Protein AF-A0A7C4K7V0-F1 (afdb_monomer_lite)

Sequence (509 aa):
MKPGCRMNIHPSRLLRYPSAWRFGLGNLARLYLPLLVLLALMQSAGNGYIAAPTLPFWQQKPILGYFLLTQSLAEELQASGVLNPHQMELARWVARLEAEQLDRLEAESLPIVLDPRLSLEQKRDAIAAMGYNRRVQEISSASSQLLFLVMERGSFARFSDWLRERWQVERRLHGLAAFPWTPAGGSPALLQAPRTYEIFATRYDAGDKYTVALPDMCLKFSNAGNRLCADKGYKINQGYAVFLRYKKSTAAEVWESGPWNVDDNYWSSLNDPQPRRLFADLPTGMPEAQAAYFDGYNGGLDQFGRVVTAPFGIDLARQVSIDIGLKPGNNDWITVSFTWTDGWGKGNQPKAEPAQATGSPATAAPTIAPLLTATPNPDGSVVHEVQPGQAPWSIAVAYGVTLQELYQLNQLSEGAIIRPGDKLLIRPAPPTPTATLTREPSPTLPPTSIRPSATPTPPRDPTATASASPTSLPVAQAPADDPLLLIIGGVFALGALLLLFGTAFRRRS

pLDDT: mean 71.02, std 23.87, range [24.78, 97.56]

Radius of gyration: 33.69 Å; chains: 1; bounding box: 87×77×116 Å

Secondary structure (DSSP, 8-state):
---------------PPPTTTTTHHHHHHHHHHHHHHHHHHHHHTTS-----SS--GGGSS--HHHHHHBHHHHHHHHHTTSS-HHHHHHHHHHHHHHHHHHHHHHHHHHHHHT-TTS-HHHHHHHHHHTTHHHHHHHHHHHHHHHHHHHS-HHHHHHHHHHHHHHHHHHHHHHT-TT-----SSS-S--S-S--EEEEEEEEE--TT--EEEESBHHHHHHHTT--TTGGGTPPTT---EEEEESSSEEEEEEEEE-SS-SB--TT--TTSSS---S-TTSPTT--HHHHHHHH-GGGGB-TTSPBP-S--SEEEEHHHHHHTTPPTT-BEEEEEEEGGGTTTT------PPP---------PPP-----PPPPPPTTS-EEEEPPTT--HHHHHHHHT--HHHHHHHTTPPTTPPP-TT-EEEEEPPPPP-------------PPPP-----------------------PPP-PPPP--HHHHHHHHHHHHHHHHHHHHHHHTT--

Foldseek 3Di:
DDDDDDDDDDDDDDDDDDPPVVPPVVVCCVVVVLVVVLVVLLVCVVDDDDDDPPDFPQLLAPCLLVQLQAPVNVVVVCVVVLDDPVLSVQSNVLSVQLVVQLVVLVVVLCCLVVDPVDDLVRLLVVCVVVVQQVVNSSSSVSSLVSSCVVDDPSSNVSVSVVSVVVLVVLLVVQQDLPPPPDPPDDDPDDLFFFQKAWFWEAADAPDPDFAKAAQAVLQQCLCVQHCPCVVQLRHRVPQFKKWWADQAIDIHGHNHHDDLHHQAPLQAACQWSRHRRPPNVRHRRRTQLSNLCSPVVVPCHGSSRHRSNDSHRMYGYPVNCVRNPHDPSHIHTIMMGRHVCGNIPPDDDPDDDDDDDDDDDDDDDFDPDDQDFADADPLRWGKDFDGPPDDLVNNCVVLVHDSVRQCVQAVHDVPDDDDGRDITGNGDGDDDPPPPPDDDDDDDDDDDDDDDDDDDDDDDDDDDDDDDDDDDDDDDDDDDDDPVVVVVVVVVVVVVVVVVVVVVVVVPD

Structure (mmCIF, N/CA/C/O backbone):
data_AF-A0A7C4K7V0-F1
#
_entry.id   AF-A0A7C4K7V0-F1
#
loop_
_atom_site.group_PDB
_atom_site.id
_atom_site.type_symbol
_atom_site.label_atom_id
_atom_site.label_alt_id
_atom_site.label_comp_id
_atom_site.label_asym_id
_atom_site.label_entity_id
_atom_site.label_seq_id
_atom_site.pdbx_PDB_ins_code
_atom_site.Cartn_x
_atom_site.Cartn_y
_atom_site.Cartn_z
_atom_site.occupancy
_atom_site.B_iso_or_equiv
_atom_site.auth_seq_id
_atom_site.auth_comp_id
_atom_site.auth_asym_id
_atom_site.auth_atom_id
_atom_site.pdbx_PDB_model_num
ATOM 1 N N . MET A 1 1 ? 24.575 59.398 74.821 1.00 33.53 1 MET A N 1
ATOM 2 C CA . MET A 1 1 ? 25.542 58.604 74.031 1.00 33.53 1 MET A CA 1
ATOM 3 C C . MET A 1 1 ? 24.795 57.929 72.881 1.00 33.53 1 MET A C 1
ATOM 5 O O . MET A 1 1 ? 23.806 57.261 73.137 1.00 33.53 1 MET A O 1
ATOM 9 N N . LYS A 1 2 ? 25.201 58.168 71.628 1.00 29.47 2 LYS A N 1
ATOM 10 C CA . LYS A 1 2 ? 24.879 57.318 70.454 1.00 29.47 2 LYS A CA 1
ATOM 11 C C . LYS A 1 2 ? 25.852 56.110 70.436 1.00 29.47 2 LYS A C 1
ATOM 13 O O . LYS A 1 2 ? 26.862 56.233 71.129 1.00 29.47 2 LYS A O 1
ATOM 18 N N . PRO A 1 3 ? 25.703 55.060 69.589 1.00 44.09 3 PRO A N 1
ATOM 19 C CA . PRO A 1 3 ? 24.600 54.686 68.680 1.00 44.09 3 PRO A CA 1
ATOM 20 C C . PRO A 1 3 ? 24.247 53.169 68.697 1.00 44.09 3 PRO A C 1
ATOM 22 O O . PRO A 1 3 ? 24.914 52.355 69.323 1.00 44.09 3 PRO A O 1
ATOM 25 N N . GLY A 1 4 ? 23.239 52.779 67.907 1.00 28.91 4 GLY A N 1
ATOM 26 C CA . GLY A 1 4 ? 23.012 51.390 67.490 1.00 28.91 4 GLY A CA 1
ATOM 27 C C . GLY A 1 4 ? 21.917 51.286 66.426 1.00 28.91 4 GLY A C 1
ATOM 28 O O . GLY A 1 4 ? 20.761 51.047 66.749 1.00 28.91 4 GLY A O 1
ATOM 29 N N . CYS A 1 5 ? 22.276 51.537 65.164 1.00 26.69 5 CYS A N 1
ATOM 30 C CA . CYS A 1 5 ? 21.402 51.524 63.986 1.00 26.69 5 CYS A CA 1
ATOM 31 C C . CYS A 1 5 ? 20.623 50.209 63.788 1.00 26.69 5 CYS A C 1
ATOM 33 O O . CYS A 1 5 ? 21.221 49.137 63.735 1.00 26.69 5 CYS A O 1
ATOM 35 N N . ARG A 1 6 ? 19.326 50.310 63.472 1.00 27.14 6 ARG A N 1
ATOM 36 C CA . ARG A 1 6 ? 18.663 49.424 62.499 1.00 27.14 6 ARG A CA 1
ATOM 37 C C . ARG A 1 6 ? 17.823 50.276 61.550 1.00 27.14 6 ARG A C 1
ATOM 39 O O . ARG A 1 6 ? 16.942 51.011 61.982 1.00 27.14 6 ARG A O 1
ATOM 46 N N . MET A 1 7 ? 18.165 50.206 60.265 1.00 25.86 7 MET A N 1
ATOM 47 C CA . MET A 1 7 ? 17.443 50.847 59.167 1.00 25.86 7 MET A CA 1
ATOM 48 C C . MET A 1 7 ? 16.037 50.264 59.051 1.00 25.86 7 MET A C 1
ATOM 50 O O . MET A 1 7 ? 15.859 49.049 59.013 1.00 25.86 7 MET A O 1
ATOM 54 N N . ASN A 1 8 ? 15.068 51.166 58.957 1.00 25.03 8 ASN A N 1
ATOM 55 C CA . ASN A 1 8 ? 13.682 50.905 58.618 1.00 25.03 8 ASN A CA 1
ATOM 56 C C . ASN A 1 8 ? 13.449 51.547 57.242 1.00 25.03 8 ASN A C 1
ATOM 58 O O . ASN A 1 8 ? 13.655 52.753 57.107 1.00 25.03 8 ASN A O 1
ATOM 62 N N . ILE A 1 9 ? 13.058 50.768 56.230 1.00 28.72 9 ILE A N 1
ATOM 63 C CA . ILE A 1 9 ? 12.503 51.277 54.966 1.00 28.72 9 ILE A CA 1
ATOM 64 C C . ILE A 1 9 ? 11.319 50.374 54.581 1.00 28.72 9 ILE A C 1
ATOM 66 O O . ILE A 1 9 ? 11.492 49.214 54.220 1.00 28.72 9 ILE A O 1
ATOM 70 N N . HIS A 1 10 ? 10.113 50.929 54.682 1.00 27.16 10 HIS A N 1
ATOM 71 C CA . HIS A 1 10 ? 8.885 50.531 53.968 1.00 27.16 10 HIS A CA 1
ATOM 72 C C . HIS A 1 10 ? 8.824 51.312 52.624 1.00 27.16 10 HIS A C 1
ATOM 74 O O . HIS A 1 10 ? 9.583 52.278 52.515 1.00 27.16 10 HIS A O 1
ATOM 80 N N . PRO A 1 11 ? 7.908 51.074 51.646 1.00 38.38 11 PRO A N 1
ATOM 81 C CA . PRO A 1 11 ? 6.889 50.024 51.448 1.00 38.38 11 PRO A CA 1
ATOM 82 C C . PRO A 1 11 ? 6.772 49.512 49.966 1.00 38.38 11 PRO A C 1
ATOM 84 O O . PRO A 1 11 ? 7.494 49.940 49.075 1.00 38.38 11 PRO A O 1
ATOM 87 N N . SER A 1 12 ? 5.785 48.641 49.696 1.00 30.98 12 SER A N 1
ATOM 88 C CA . SER A 1 12 ? 5.066 48.482 48.404 1.00 30.98 12 SER A CA 1
ATOM 89 C C . SER A 1 12 ? 5.786 47.917 47.162 1.00 30.98 12 SER A C 1
ATOM 91 O O . SER A 1 12 ? 6.411 48.655 46.407 1.00 30.98 12 SER A O 1
ATOM 93 N N . ARG A 1 13 ? 5.484 46.657 46.803 1.00 29.38 13 ARG A N 1
ATOM 94 C CA . ARG A 1 13 ? 5.169 46.251 45.411 1.00 29.38 13 ARG A CA 1
ATOM 95 C C . ARG A 1 13 ? 4.468 44.889 45.385 1.00 29.38 13 ARG A C 1
ATOM 97 O O . ARG A 1 13 ? 5.079 43.840 45.550 1.00 29.38 13 ARG A O 1
ATOM 104 N N . LEU A 1 14 ? 3.154 44.940 45.173 1.00 38.09 14 LEU A N 1
ATOM 105 C CA . LEU A 1 14 ? 2.320 43.817 44.755 1.00 38.09 14 LEU A CA 1
ATOM 106 C C . LEU A 1 14 ? 2.785 43.341 43.371 1.00 38.09 14 LEU A C 1
ATOM 108 O O . LEU A 1 14 ? 2.646 44.074 42.395 1.00 38.09 14 LEU A O 1
ATOM 112 N N . LEU A 1 15 ? 3.284 42.110 43.277 1.00 31.28 15 LEU A N 1
ATOM 113 C CA . LEU A 1 15 ? 3.401 41.381 42.015 1.00 31.28 15 LEU A CA 1
ATOM 114 C C . LEU A 1 15 ? 2.455 40.181 42.074 1.00 31.28 15 LEU A C 1
ATOM 116 O O . LEU A 1 15 ? 2.735 39.159 42.695 1.00 31.28 15 LEU A O 1
ATOM 120 N N . ARG A 1 16 ? 1.296 40.352 41.431 1.00 34.22 16 ARG A N 1
ATOM 121 C CA . ARG A 1 16 ? 0.425 39.257 41.003 1.00 34.22 16 ARG A CA 1
ATOM 122 C C . ARG A 1 16 ? 1.212 38.399 40.009 1.00 34.22 16 ARG A C 1
ATOM 124 O O . ARG A 1 16 ? 1.624 38.914 38.975 1.00 34.22 16 ARG A O 1
ATOM 131 N N . TYR A 1 17 ? 1.377 37.110 40.295 1.00 30.61 17 TYR A N 1
ATOM 132 C CA . TYR A 1 17 ? 1.799 36.136 39.287 1.00 30.61 17 TYR A CA 1
ATOM 133 C C . TYR A 1 17 ? 0.566 35.535 38.587 1.00 30.61 17 TYR A C 1
ATOM 135 O O . TYR A 1 17 ? -0.420 35.224 39.260 1.00 30.61 17 TYR A O 1
ATOM 143 N N . PRO A 1 18 ? 0.587 35.394 37.248 1.00 32.25 18 PRO A N 1
ATOM 144 C CA . PRO A 1 18 ? -0.563 34.962 36.466 1.00 32.25 18 PRO A CA 1
ATOM 145 C C . PRO A 1 18 ? -0.795 33.449 36.557 1.00 32.25 18 PRO A C 1
ATOM 147 O O . PRO A 1 18 ? 0.129 32.636 36.589 1.00 32.25 18 PRO A O 1
ATOM 150 N N . SER A 1 19 ? -2.071 33.079 36.522 1.00 38.44 19 SER A N 1
ATOM 151 C CA . SER A 1 19 ? -2.659 31.734 36.543 1.00 38.44 19 SER A CA 1
ATOM 152 C C . SER A 1 19 ? -2.375 30.877 35.292 1.00 38.44 19 SER A C 1
ATOM 154 O O . SER A 1 19 ? -3.212 30.072 34.891 1.00 38.44 19 SER A O 1
ATOM 156 N N . ALA A 1 20 ? -1.202 31.017 34.669 1.00 34.00 20 ALA A N 1
ATOM 157 C CA . ALA A 1 20 ? -0.829 30.310 33.437 1.00 34.00 20 ALA A CA 1
ATOM 158 C C . ALA A 1 20 ? -0.218 28.911 33.675 1.00 34.00 20 ALA A C 1
ATOM 160 O O . ALA A 1 20 ? -0.169 28.088 32.766 1.00 34.00 20 ALA A O 1
ATOM 161 N N . TRP A 1 21 ? 0.193 28.586 34.905 1.00 29.83 21 TRP A N 1
ATOM 162 C CA . TRP A 1 21 ? 0.890 27.325 35.211 1.00 29.83 21 TRP A CA 1
ATOM 163 C C . TRP A 1 21 ? -0.020 26.107 35.425 1.00 29.83 21 TRP A C 1
ATOM 165 O O . TRP A 1 21 ? 0.457 24.975 35.426 1.00 29.83 21 TRP A O 1
ATOM 175 N N . ARG A 1 22 ? -1.340 26.298 35.556 1.00 34.91 22 ARG A N 1
ATOM 176 C CA . ARG A 1 22 ? -2.294 25.185 35.725 1.00 34.91 22 ARG A CA 1
ATOM 177 C C . ARG A 1 22 ? -2.822 24.594 34.410 1.00 34.91 22 ARG A C 1
ATOM 179 O O . ARG A 1 22 ? -3.438 23.538 34.451 1.00 34.91 22 ARG A O 1
ATOM 186 N N . PHE A 1 23 ? -2.528 25.208 33.260 1.00 33.94 23 PHE A N 1
ATOM 187 C CA . PHE A 1 23 ? -2.957 24.711 31.941 1.00 33.94 23 PHE A CA 1
ATOM 188 C C . PHE A 1 23 ? -1.863 23.958 31.153 1.00 33.94 23 PHE A C 1
ATOM 190 O O . PHE A 1 23 ? -2.192 23.219 30.230 1.00 33.94 23 PHE A O 1
ATOM 197 N N . GLY A 1 24 ? -0.580 24.075 31.526 1.00 33.31 24 GLY A N 1
ATOM 198 C CA . GLY A 1 24 ? 0.531 23.423 30.807 1.00 33.31 24 GLY A CA 1
ATOM 199 C C . GLY A 1 24 ? 0.833 21.981 31.242 1.00 33.31 24 GLY A C 1
ATOM 200 O O . GLY A 1 24 ? 1.095 21.117 30.409 1.00 33.31 24 GLY A O 1
ATOM 201 N N . LEU A 1 25 ? 0.743 21.685 32.542 1.00 37.50 25 LEU A N 1
ATOM 202 C CA . LEU A 1 25 ? 1.110 20.369 33.091 1.00 37.50 25 LEU A CA 1
ATOM 203 C C . LEU A 1 25 ? 0.100 19.262 32.750 1.00 37.50 25 LEU A C 1
ATOM 205 O O . LEU A 1 25 ? 0.493 18.115 32.562 1.00 37.50 25 LEU A O 1
ATOM 209 N N . GLY A 1 26 ? -1.187 19.599 32.610 1.00 33.06 26 GLY A N 1
ATOM 210 C CA . GLY A 1 26 ? -2.231 18.629 32.261 1.00 33.06 26 GLY A CA 1
ATOM 211 C C . GLY A 1 26 ? -2.113 18.087 30.832 1.00 33.06 26 GLY A C 1
ATOM 212 O O . GLY A 1 26 ? -2.377 16.910 30.603 1.00 33.06 26 GLY A O 1
ATOM 213 N N . ASN A 1 27 ? -1.664 18.914 29.883 1.00 37.88 27 ASN A N 1
ATOM 214 C CA . ASN A 1 27 ? -1.482 18.506 28.486 1.00 37.88 27 ASN A CA 1
ATOM 215 C C . ASN A 1 27 ? -0.134 17.810 28.259 1.00 37.88 27 ASN A C 1
ATOM 217 O O . ASN A 1 27 ? -0.077 16.835 27.514 1.00 37.88 27 ASN A O 1
ATOM 221 N N . LEU A 1 28 ? 0.924 18.226 28.966 1.00 39.19 28 LEU A N 1
ATOM 222 C CA . LEU A 1 28 ? 2.205 17.513 28.960 1.00 39.19 28 LEU A CA 1
ATOM 223 C C . LEU A 1 28 ? 2.082 16.122 29.602 1.00 39.19 28 LEU A C 1
ATOM 225 O O . LEU A 1 28 ? 2.571 15.151 29.037 1.00 39.19 28 LEU A O 1
ATOM 229 N N . ALA A 1 29 ? 1.351 15.979 30.712 1.00 39.19 29 ALA A N 1
ATOM 230 C CA . ALA A 1 29 ? 1.082 14.666 31.301 1.00 39.19 29 ALA A CA 1
ATOM 231 C C . ALA A 1 29 ? 0.248 13.763 30.370 1.00 39.19 29 ALA A C 1
ATOM 233 O O . ALA A 1 29 ? 0.502 12.568 30.300 1.00 39.19 29 ALA A O 1
ATOM 234 N N . ARG A 1 30 ? -0.704 14.311 29.603 1.00 44.91 30 ARG A N 1
ATOM 235 C CA . ARG A 1 30 ? -1.507 13.533 28.638 1.00 44.91 30 ARG A CA 1
ATOM 236 C C . ARG A 1 30 ? -0.739 13.090 27.390 1.00 44.91 30 ARG A C 1
ATOM 238 O O . ARG A 1 30 ? -1.116 12.085 26.806 1.00 44.91 30 ARG A O 1
ATOM 245 N N . LEU A 1 31 ? 0.315 13.806 26.996 1.00 45.06 31 LEU A N 1
ATOM 246 C CA . LEU A 1 31 ? 1.141 13.473 25.826 1.00 45.06 31 LEU A CA 1
ATOM 247 C C . LEU A 1 31 ? 2.349 12.594 26.182 1.00 45.06 31 LEU A C 1
ATOM 249 O O . LEU A 1 31 ? 2.665 11.661 25.450 1.00 45.06 31 LEU A O 1
ATOM 253 N N . TYR A 1 32 ? 3.007 12.856 27.316 1.00 51.03 32 TYR A N 1
ATOM 254 C CA . TYR A 1 32 ? 4.247 12.168 27.691 1.00 51.03 32 TYR A CA 1
ATOM 255 C C . TYR A 1 32 ? 4.028 10.931 28.559 1.00 51.03 32 TYR A C 1
ATOM 257 O O . TYR A 1 32 ? 4.779 9.972 28.422 1.00 51.03 32 TYR A O 1
ATOM 265 N N . LEU A 1 33 ? 3.006 10.899 29.421 1.00 48.88 33 LEU A N 1
ATOM 266 C CA . LEU A 1 33 ? 2.728 9.720 30.246 1.00 48.88 33 LEU A CA 1
ATOM 267 C C . LEU A 1 33 ? 2.413 8.472 29.406 1.00 48.88 33 LEU A C 1
ATOM 269 O O . LEU A 1 33 ? 2.997 7.434 29.695 1.00 48.88 33 LEU A O 1
ATOM 273 N N . PRO A 1 34 ? 1.579 8.523 28.350 1.00 51.31 34 PRO A N 1
ATOM 274 C CA . PRO A 1 34 ? 1.333 7.335 27.542 1.00 51.31 34 PRO A CA 1
ATOM 275 C C . PRO A 1 34 ? 2.526 6.952 26.649 1.00 51.31 34 PRO A C 1
ATOM 277 O O . PRO A 1 34 ? 2.729 5.766 26.421 1.00 51.31 34 PRO A O 1
ATOM 280 N N . LEU A 1 35 ? 3.364 7.906 26.218 1.00 50.53 35 LEU A N 1
ATOM 281 C CA . LEU A 1 35 ? 4.632 7.620 25.527 1.00 50.53 35 LEU A CA 1
ATOM 282 C C . LEU A 1 35 ? 5.638 6.920 26.460 1.00 50.53 35 LEU A C 1
ATOM 284 O O . LEU A 1 35 ? 6.284 5.954 26.065 1.00 50.53 35 LEU A O 1
ATOM 288 N N . LEU A 1 36 ? 5.737 7.375 27.712 1.00 58.59 36 LEU A N 1
ATOM 289 C CA . LEU A 1 36 ? 6.565 6.759 28.752 1.00 58.59 36 LEU A CA 1
ATOM 290 C C . LEU A 1 36 ? 6.026 5.389 29.175 1.00 58.59 36 LEU A C 1
ATOM 292 O O . LEU A 1 36 ? 6.813 4.481 29.409 1.00 58.59 36 LEU A O 1
ATOM 296 N N . VAL A 1 37 ? 4.702 5.216 29.229 1.00 56.31 37 VAL A N 1
ATOM 297 C CA . VAL A 1 37 ? 4.059 3.915 29.462 1.00 56.31 37 VAL A CA 1
ATOM 298 C C . VAL A 1 37 ? 4.320 2.972 28.292 1.00 56.31 37 VAL A C 1
ATOM 300 O O . VAL A 1 37 ? 4.647 1.821 28.532 1.00 56.31 37 VAL A O 1
ATOM 303 N N . LEU A 1 38 ? 4.257 3.442 27.046 1.00 51.19 38 LEU A N 1
ATOM 304 C CA . LEU A 1 38 ? 4.579 2.636 25.869 1.00 51.19 38 LEU A CA 1
ATOM 305 C C . LEU A 1 38 ? 6.054 2.203 25.877 1.00 51.19 38 LEU A C 1
ATOM 307 O O . LEU A 1 38 ? 6.338 1.019 25.740 1.00 51.19 38 LEU A O 1
ATOM 311 N N . LEU A 1 39 ? 6.983 3.131 26.136 1.00 54.00 39 LEU A N 1
ATOM 312 C CA . LEU A 1 39 ? 8.413 2.835 26.304 1.00 54.00 39 LEU A CA 1
ATOM 313 C C . LEU A 1 39 ? 8.669 1.850 27.458 1.00 54.00 39 LEU A C 1
ATOM 315 O O . LEU A 1 39 ? 9.476 0.934 27.315 1.00 54.00 39 LEU A O 1
ATOM 319 N N . ALA A 1 40 ? 7.961 1.996 28.581 1.00 54.25 40 ALA A N 1
ATOM 320 C CA . ALA A 1 40 ? 8.065 1.094 29.726 1.00 54.25 40 ALA A CA 1
ATOM 321 C C . ALA A 1 40 ? 7.453 -0.293 29.453 1.00 54.25 40 ALA A C 1
ATOM 323 O O . ALA A 1 40 ? 8.012 -1.292 29.897 1.00 54.25 40 ALA A O 1
ATOM 324 N N . LEU A 1 41 ? 6.348 -0.375 28.703 1.00 52.00 41 LEU A N 1
ATOM 325 C CA . LEU A 1 41 ? 5.726 -1.633 28.272 1.00 52.00 41 LEU A CA 1
ATOM 326 C C . LEU A 1 41 ? 6.597 -2.375 27.252 1.00 52.00 41 LEU A C 1
ATOM 328 O O . LEU A 1 41 ? 6.692 -3.598 27.301 1.00 52.00 41 LEU A O 1
ATOM 332 N N . MET A 1 42 ? 7.298 -1.648 26.378 1.00 50.78 42 MET A N 1
ATOM 333 C CA . MET A 1 42 ? 8.286 -2.237 25.471 1.00 50.78 42 MET A CA 1
ATOM 334 C C . MET A 1 42 ? 9.502 -2.803 26.215 1.00 50.78 42 MET A C 1
ATOM 336 O O . MET A 1 42 ? 10.028 -3.839 25.824 1.00 50.78 42 MET A O 1
ATOM 340 N N . GLN A 1 43 ? 9.927 -2.169 27.312 1.00 52.31 43 GLN A N 1
ATOM 341 C CA . GLN A 1 43 ? 11.014 -2.680 28.158 1.00 52.31 43 GLN A CA 1
ATOM 342 C C . GLN A 1 43 ? 10.571 -3.843 29.064 1.00 52.31 43 GLN A C 1
ATOM 344 O O . GLN A 1 43 ? 11.387 -4.700 29.401 1.00 52.31 43 GLN A O 1
ATOM 349 N N . SER A 1 44 ? 9.293 -3.904 29.453 1.00 43.34 44 SER A N 1
ATOM 350 C CA . SER A 1 44 ? 8.750 -4.960 30.321 1.00 43.34 44 SER A CA 1
ATOM 351 C C . SER A 1 44 ? 8.192 -6.174 29.574 1.00 43.34 44 SER A C 1
ATOM 353 O O . SER A 1 44 ? 7.938 -7.196 30.212 1.00 43.34 44 SER A O 1
ATOM 355 N N . ALA A 1 45 ? 8.090 -6.130 28.241 1.00 43.41 45 ALA A N 1
ATOM 356 C CA . ALA A 1 45 ? 7.696 -7.265 27.397 1.00 43.41 45 ALA A CA 1
ATOM 357 C C . ALA A 1 45 ? 8.613 -8.507 27.534 1.00 43.41 45 ALA A C 1
ATOM 359 O O . ALA A 1 45 ? 8.272 -9.583 27.046 1.00 43.41 45 ALA A O 1
ATOM 360 N N . GLY A 1 46 ? 9.736 -8.394 28.257 1.00 42.81 46 GLY A N 1
ATOM 361 C CA . GLY A 1 46 ? 10.568 -9.519 28.689 1.00 42.81 46 GLY A CA 1
ATOM 362 C C . GLY A 1 46 ? 10.049 -10.311 29.902 1.00 42.81 46 GLY A C 1
ATOM 363 O O . GLY A 1 46 ? 10.565 -11.395 30.147 1.00 42.81 46 GLY A O 1
ATOM 364 N N . ASN A 1 47 ? 9.043 -9.833 30.651 1.00 35.41 47 ASN A N 1
ATOM 365 C CA . ASN A 1 47 ? 8.548 -10.499 31.864 1.00 35.41 47 ASN A CA 1
ATOM 366 C C . ASN A 1 47 ? 7.008 -10.524 31.950 1.00 35.41 47 ASN A C 1
ATOM 368 O O . ASN A 1 47 ? 6.379 -9.541 32.323 1.00 35.41 47 ASN A O 1
ATOM 372 N N . GLY A 1 48 ? 6.424 -11.704 31.706 1.00 37.84 48 GLY A N 1
ATOM 373 C CA . GLY A 1 48 ? 5.156 -12.159 32.298 1.00 37.84 48 GLY A CA 1
ATOM 374 C C . GLY A 1 48 ? 3.895 -11.340 31.990 1.00 37.84 48 GLY A C 1
ATOM 375 O O . GLY A 1 48 ? 3.499 -10.469 32.759 1.00 37.84 48 GLY A O 1
ATOM 376 N N . TYR A 1 49 ? 3.194 -11.715 30.918 1.00 40.91 49 TYR A N 1
ATOM 377 C CA . TYR A 1 49 ? 1.868 -11.207 30.562 1.00 40.91 49 TYR A CA 1
ATOM 378 C C . TYR A 1 49 ? 0.832 -11.445 31.678 1.00 40.91 49 TYR A C 1
ATOM 380 O O . TYR A 1 49 ? 0.585 -12.581 32.084 1.00 40.91 49 TYR A O 1
ATOM 388 N N . ILE A 1 50 ? 0.159 -10.379 32.127 1.00 37.94 50 ILE A N 1
ATOM 389 C CA . ILE A 1 50 ? -1.102 -10.497 32.871 1.00 37.94 50 ILE A CA 1
ATOM 390 C C . ILE A 1 50 ? -2.147 -11.040 31.892 1.00 37.94 50 ILE A C 1
ATOM 392 O O . ILE A 1 50 ? -2.405 -10.427 30.857 1.00 37.94 50 ILE A O 1
ATOM 396 N N . ALA A 1 51 ? -2.738 -12.193 32.210 1.00 36.12 51 ALA A N 1
ATOM 397 C CA . ALA A 1 51 ? -3.775 -12.824 31.403 1.00 36.12 51 ALA A CA 1
ATOM 398 C C . ALA A 1 51 ? -5.009 -11.909 31.293 1.00 36.12 51 ALA A C 1
ATOM 400 O O . ALA A 1 51 ? -5.846 -11.846 32.195 1.00 36.12 51 ALA A O 1
ATOM 401 N N . ALA A 1 52 ? -5.109 -11.178 30.184 1.00 37.91 52 ALA A N 1
ATOM 402 C CA . ALA A 1 52 ? -6.316 -10.468 29.797 1.00 37.91 52 ALA A CA 1
ATOM 403 C C . ALA A 1 52 ? -7.356 -11.471 29.249 1.00 37.91 52 ALA A C 1
ATOM 405 O O . ALA A 1 52 ? -6.975 -12.471 28.632 1.00 37.91 52 ALA A O 1
ATOM 406 N N . PRO A 1 53 ? -8.666 -11.238 29.466 1.00 44.16 53 PRO A N 1
ATOM 407 C CA . PRO A 1 53 ? -9.726 -12.065 28.886 1.00 44.16 53 PRO A CA 1
ATOM 408 C C . PRO A 1 53 ? -9.558 -12.113 27.363 1.00 44.16 53 PRO A C 1
ATOM 410 O O . PRO A 1 53 ? -9.233 -11.083 26.780 1.00 44.16 53 PRO A O 1
ATOM 413 N N . THR A 1 54 ? -9.734 -13.306 26.772 1.00 47.91 54 THR A N 1
ATOM 414 C CA . THR A 1 54 ? -9.557 -13.654 25.342 1.00 47.91 54 THR A CA 1
ATOM 415 C C . THR A 1 54 ? -9.241 -12.452 24.458 1.00 47.91 54 THR A C 1
ATOM 417 O O . THR A 1 54 ? -10.136 -11.688 24.085 1.00 47.91 54 THR A O 1
ATOM 420 N N . LEU A 1 55 ? -7.949 -12.280 24.187 1.00 50.88 55 LEU A N 1
ATOM 421 C CA . LEU A 1 55 ? -7.404 -11.162 23.435 1.00 50.88 55 LEU A CA 1
ATOM 422 C C . LEU A 1 55 ? -8.202 -10.947 22.133 1.00 50.88 55 LEU A C 1
ATOM 424 O O . LEU A 1 55 ? -8.477 -11.918 21.422 1.00 50.88 55 LEU A O 1
ATOM 428 N N . PRO A 1 56 ? -8.613 -9.711 21.809 1.00 54.72 56 PRO A N 1
ATOM 429 C CA . PRO A 1 56 ? -9.345 -9.448 20.579 1.00 54.72 56 PRO A CA 1
ATOM 430 C C . PRO A 1 56 ? -8.555 -9.865 19.325 1.00 54.72 56 PRO A C 1
ATOM 432 O O . PRO A 1 56 ? -7.336 -9.728 19.286 1.00 54.72 56 PRO A O 1
ATOM 435 N N . PHE A 1 57 ? -9.252 -10.301 18.266 1.00 54.03 57 PHE A N 1
ATOM 436 C CA . PHE A 1 57 ? -8.668 -10.717 16.972 1.00 54.03 57 PHE A CA 1
ATOM 437 C C . PHE A 1 57 ? -7.618 -9.733 16.404 1.00 54.03 57 PHE A C 1
ATOM 439 O O . PHE A 1 57 ? -6.651 -10.142 15.769 1.00 54.03 57 PHE A O 1
ATOM 446 N N . TRP A 1 58 ? -7.766 -8.441 16.698 1.00 58.94 58 TRP A N 1
ATOM 447 C CA . TRP A 1 58 ? -6.884 -7.364 16.255 1.00 58.94 58 TRP A CA 1
ATOM 448 C C . TRP A 1 58 ? -5.535 -7.266 16.982 1.00 58.94 58 TRP A C 1
ATOM 450 O O . TRP A 1 58 ? -4.775 -6.350 16.714 1.00 58.94 58 TRP A O 1
ATOM 460 N N . GLN A 1 59 ? -5.205 -8.223 17.855 1.00 61.22 59 GLN A N 1
ATOM 461 C CA . GLN A 1 59 ? -3.844 -8.398 18.382 1.00 61.22 59 GLN A CA 1
ATOM 462 C C . GLN A 1 59 ? -2.975 -9.338 17.541 1.00 61.22 59 GLN A C 1
ATOM 464 O O . GLN A 1 59 ? -1.771 -9.431 17.753 1.00 61.22 59 GLN A O 1
ATOM 469 N N . GLN A 1 60 ? -3.576 -10.060 16.593 1.00 63.31 60 GLN A N 1
ATOM 470 C CA . GLN A 1 60 ? -2.838 -10.970 15.714 1.00 63.31 60 GLN A CA 1
ATOM 471 C C . GLN A 1 60 ? -2.216 -10.239 14.520 1.00 63.31 60 GLN A C 1
ATOM 473 O O . GLN A 1 60 ? -1.288 -10.757 13.903 1.00 63.31 60 GLN A O 1
ATOM 478 N N . LYS A 1 61 ? -2.737 -9.051 14.183 1.00 75.81 61 LYS A N 1
ATOM 479 C CA . LYS A 1 61 ? -2.288 -8.221 13.065 1.00 75.81 61 LYS A CA 1
ATOM 480 C C . LYS A 1 61 ? -2.409 -6.739 13.426 1.00 75.81 61 LYS A C 1
ATOM 482 O O . LYS A 1 61 ? -3.413 -6.367 14.034 1.00 75.81 61 LYS A O 1
ATOM 487 N N . PRO A 1 62 ? -1.466 -5.889 12.995 1.00 87.81 62 PRO A N 1
ATOM 488 C CA . PRO A 1 62 ? -1.607 -4.446 13.132 1.00 87.81 62 PRO A CA 1
ATOM 489 C C . PRO A 1 62 ? -2.702 -3.945 12.1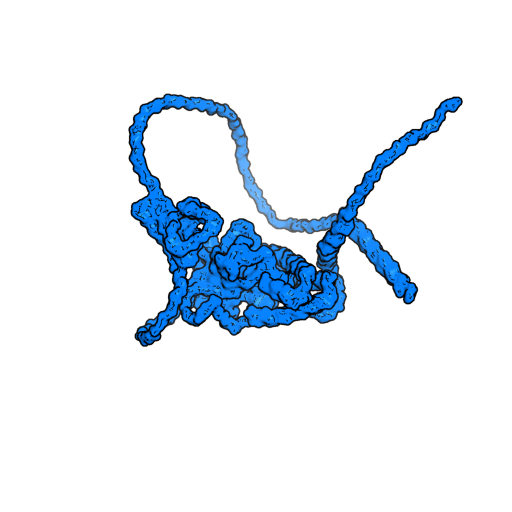83 1.00 87.81 62 PRO A C 1
ATOM 491 O O . PRO A 1 62 ? -2.530 -3.878 10.967 1.00 87.81 62 PRO A O 1
ATOM 494 N N . ILE A 1 63 ? -3.878 -3.642 12.732 1.00 90.38 63 ILE A N 1
ATOM 495 C CA . ILE A 1 63 ? -5.024 -3.157 11.943 1.00 90.38 63 ILE A CA 1
ATOM 496 C C . ILE A 1 63 ? -5.457 -1.740 12.317 1.00 90.38 63 ILE A C 1
ATOM 498 O O . ILE A 1 63 ? -6.328 -1.179 11.652 1.00 90.38 63 ILE A O 1
ATOM 502 N N . LEU A 1 64 ? -4.880 -1.136 13.364 1.00 91.31 64 LEU A N 1
ATOM 503 C CA . LEU A 1 64 ? -5.280 0.210 13.774 1.00 91.31 64 LEU A CA 1
ATOM 504 C C . LEU A 1 64 ? -4.950 1.222 12.685 1.00 91.31 64 LEU A C 1
ATOM 506 O O . LEU A 1 64 ? -5.811 2.025 12.331 1.00 91.31 64 LEU A O 1
ATOM 510 N N . GLY A 1 65 ? -3.743 1.141 12.117 1.00 92.81 65 GLY A N 1
ATOM 511 C CA . GLY A 1 65 ? -3.350 1.955 10.968 1.00 92.81 65 GLY A CA 1
ATOM 512 C C . GLY A 1 65 ? -4.349 1.838 9.815 1.00 92.81 65 GLY A C 1
ATOM 513 O O . GLY A 1 65 ? -4.824 2.851 9.308 1.00 92.81 65 GLY A O 1
ATOM 514 N N . TYR A 1 66 ? -4.756 0.613 9.471 1.00 94.31 66 TYR A N 1
ATOM 515 C CA . TYR A 1 66 ? -5.724 0.367 8.405 1.00 94.31 66 TYR A CA 1
ATOM 516 C C . TYR A 1 66 ? -7.071 1.052 8.666 1.00 94.31 66 TYR A C 1
ATOM 518 O O . TYR A 1 66 ? -7.540 1.810 7.826 1.00 94.31 66 TYR A O 1
ATOM 526 N N . PHE A 1 67 ? -7.683 0.874 9.836 1.00 94.81 67 PHE A N 1
ATOM 527 C CA . PHE A 1 67 ? -9.013 1.444 10.094 1.00 94.81 67 PHE A CA 1
ATOM 528 C C . PHE A 1 67 ? -9.019 2.945 10.387 1.00 94.81 67 PHE A C 1
ATOM 530 O O . PHE A 1 67 ? -10.009 3.621 10.114 1.00 94.81 67 PHE A O 1
ATOM 537 N N . LEU A 1 68 ? -7.945 3.471 10.975 1.00 95.19 68 LEU A N 1
ATOM 538 C CA . LEU A 1 68 ? -7.919 4.842 11.488 1.00 95.19 68 LEU A CA 1
ATOM 539 C C . LEU A 1 68 ? -7.169 5.819 10.583 1.00 95.19 68 LEU A C 1
ATOM 541 O O . LEU A 1 68 ? -7.379 7.027 10.720 1.00 95.19 68 LEU A O 1
ATOM 545 N N . LEU A 1 69 ? -6.313 5.315 9.688 1.00 94.88 69 LEU A N 1
ATOM 546 C CA . LEU A 1 69 ? -5.559 6.113 8.717 1.00 94.88 69 LEU A CA 1
ATOM 547 C C . LEU A 1 69 ? -6.040 5.893 7.278 1.00 94.88 69 LEU A C 1
ATOM 549 O O . LEU A 1 69 ? -5.643 6.655 6.400 1.00 94.88 69 LEU A O 1
ATOM 553 N N . THR A 1 70 ? -6.924 4.923 7.024 1.00 95.94 70 THR A N 1
ATOM 554 C CA . THR A 1 70 ? -7.681 4.890 5.767 1.00 95.94 70 THR A CA 1
ATOM 555 C C . THR A 1 70 ? -8.754 5.966 5.804 1.00 95.94 70 THR A C 1
ATOM 557 O O . THR A 1 70 ? -9.623 5.939 6.678 1.00 95.94 70 THR A O 1
ATOM 560 N N . GLN A 1 71 ? -8.695 6.932 4.885 1.00 93.56 71 GLN A N 1
ATOM 561 C CA . GLN A 1 71 ? -9.543 8.121 4.961 1.00 93.56 71 GLN A CA 1
ATOM 562 C C . GLN A 1 71 ? -11.036 7.759 4.954 1.00 93.56 71 GLN A C 1
ATOM 564 O O . GLN A 1 71 ? -11.775 8.220 5.826 1.00 93.56 71 GLN A O 1
ATOM 569 N N . SER A 1 72 ? -11.464 6.929 4.002 1.00 91.81 72 SER A N 1
ATOM 570 C CA . SER A 1 72 ? -12.850 6.468 3.873 1.00 91.81 72 SER A CA 1
ATOM 571 C C . SER A 1 72 ? -13.355 5.734 5.128 1.00 91.81 72 SER A C 1
ATOM 573 O O . SER A 1 72 ? -14.404 6.087 5.670 1.00 91.81 72 SER A O 1
ATOM 575 N N . LEU A 1 73 ? -12.577 4.787 5.662 1.00 95.00 73 LEU A N 1
ATOM 576 C CA . LEU A 1 73 ? -12.931 4.015 6.865 1.00 95.00 73 LEU A CA 1
ATOM 577 C C . LEU A 1 73 ? -12.969 4.871 8.133 1.00 95.00 73 LEU A C 1
ATOM 579 O O . LEU A 1 73 ? -13.840 4.695 8.986 1.00 95.00 73 LEU A O 1
ATOM 583 N N . ALA A 1 74 ? -12.045 5.819 8.270 1.00 94.81 74 ALA A N 1
ATOM 584 C CA . ALA A 1 74 ? -11.997 6.685 9.437 1.00 94.81 74 ALA A CA 1
ATOM 585 C C . ALA A 1 74 ? -13.161 7.695 9.444 1.00 94.81 74 ALA A C 1
ATOM 587 O O . ALA A 1 74 ? -13.637 8.072 10.518 1.00 94.81 74 ALA A O 1
ATOM 588 N N . GLU A 1 75 ? -13.619 8.132 8.265 1.00 93.31 75 GLU A N 1
ATOM 589 C CA . GLU A 1 75 ? -14.838 8.933 8.090 1.00 93.31 75 GLU A CA 1
ATOM 590 C C . GLU A 1 75 ? -16.095 8.095 8.412 1.00 93.31 75 GLU A C 1
ATOM 592 O O . GLU A 1 75 ? -16.974 8.571 9.133 1.00 93.31 75 GLU A O 1
ATOM 597 N N . GLU A 1 76 ? -16.144 6.826 7.991 1.00 94.69 76 GLU A N 1
ATOM 598 C CA . GLU A 1 76 ? -17.217 5.877 8.334 1.00 94.69 76 GLU A CA 1
ATOM 599 C C . GLU A 1 76 ? -17.314 5.632 9.852 1.00 94.69 76 GLU A C 1
ATOM 601 O O . GLU A 1 76 ? -18.387 5.769 10.446 1.00 94.69 76 GLU A O 1
ATOM 606 N N . LEU A 1 77 ? -16.188 5.342 10.514 1.00 95.56 77 LEU A N 1
ATOM 607 C CA . LEU A 1 77 ? -16.136 5.170 11.968 1.00 95.56 77 LEU A CA 1
ATOM 608 C C . LEU A 1 77 ? -16.615 6.430 12.695 1.00 95.56 77 LEU A C 1
ATOM 610 O O . LEU A 1 77 ? -17.361 6.332 13.669 1.00 95.56 77 LEU A O 1
ATOM 614 N N . GLN A 1 78 ? -16.220 7.615 12.228 1.00 93.56 78 GLN A N 1
ATOM 615 C CA . GLN A 1 78 ? -16.689 8.874 12.802 1.00 93.56 78 GLN A CA 1
ATOM 616 C C . GLN A 1 78 ? -18.209 9.035 12.649 1.00 93.56 78 GLN A C 1
ATOM 618 O O . GLN A 1 78 ? -18.878 9.431 13.604 1.00 93.56 78 GLN A O 1
ATOM 623 N N . ALA A 1 79 ? -18.758 8.699 11.480 1.00 95.12 79 ALA A N 1
ATOM 624 C CA . ALA A 1 79 ? -20.193 8.765 11.213 1.00 95.12 79 ALA A CA 1
ATOM 625 C C . ALA A 1 79 ? -21.006 7.750 12.037 1.00 95.12 79 ALA A C 1
ATOM 627 O O . ALA A 1 79 ? -22.148 8.032 12.393 1.00 95.12 79 ALA A O 1
ATOM 628 N N . SER A 1 80 ? -20.418 6.601 12.393 1.00 95.25 80 SER A N 1
ATOM 629 C CA . SER A 1 80 ? -21.083 5.564 13.198 1.00 95.25 80 SER A CA 1
ATOM 630 C C . SER A 1 80 ? -21.421 5.998 14.635 1.00 95.25 80 SER A C 1
ATOM 632 O O . SER A 1 80 ? -22.249 5.370 15.291 1.00 95.25 80 SER A O 1
ATOM 634 N N . GLY A 1 81 ? -20.756 7.036 15.162 1.00 94.81 81 GLY A N 1
ATOM 635 C CA . GLY A 1 81 ? -20.913 7.483 16.550 1.00 94.81 81 GLY A CA 1
ATOM 636 C C . GLY A 1 81 ? -20.323 6.540 17.609 1.00 94.81 81 GLY A C 1
ATOM 637 O O . GLY A 1 81 ? -20.473 6.804 18.802 1.00 94.81 81 GLY A O 1
ATOM 638 N N . VAL A 1 82 ? -19.625 5.466 17.209 1.00 95.06 82 VAL A N 1
ATOM 639 C CA . VAL A 1 82 ? -18.958 4.520 18.129 1.00 95.06 82 VAL A CA 1
ATOM 640 C C . VAL A 1 82 ? -17.939 5.233 19.021 1.00 95.06 82 VAL A C 1
ATOM 642 O O . VAL A 1 82 ? -17.864 4.954 20.223 1.00 95.06 82 VAL A O 1
ATOM 645 N N . LEU A 1 83 ? -17.187 6.169 18.430 1.00 94.38 83 LEU A N 1
ATOM 646 C CA . LEU A 1 83 ? -16.231 7.042 19.104 1.00 94.38 83 LEU A CA 1
ATOM 647 C C . LEU A 1 83 ? -16.684 8.498 19.007 1.00 94.38 83 LEU A C 1
ATOM 649 O O . LEU A 1 83 ? -17.013 8.984 17.926 1.00 94.38 83 LEU A O 1
ATOM 653 N N . ASN A 1 84 ? -16.623 9.225 20.122 1.00 93.94 84 ASN A N 1
ATOM 654 C CA . ASN A 1 84 ? -16.743 10.683 20.080 1.00 93.94 84 ASN A CA 1
ATOM 655 C C . ASN A 1 84 ? -15.460 11.329 19.496 1.00 93.94 84 ASN A C 1
ATOM 657 O O . ASN A 1 84 ? -14.430 10.655 19.399 1.00 93.94 84 ASN A O 1
ATOM 661 N N . PRO A 1 85 ? -15.467 12.629 19.133 1.00 94.69 85 PRO A N 1
ATOM 662 C CA . PRO A 1 85 ? -14.313 13.274 18.494 1.00 94.69 85 PRO A CA 1
ATOM 663 C C . PRO A 1 85 ? -12.998 13.155 19.278 1.00 94.69 85 PRO A C 1
ATOM 665 O O . PRO A 1 85 ? -11.964 12.839 18.700 1.00 94.69 85 PRO A O 1
ATOM 668 N N . HIS A 1 86 ? -13.034 13.317 20.603 1.00 92.31 86 HIS A N 1
ATOM 669 C CA . HIS A 1 86 ? -11.842 13.183 21.447 1.00 92.31 86 HIS A CA 1
ATOM 670 C C . HIS A 1 86 ? -11.319 11.736 21.482 1.00 92.31 86 HIS A C 1
ATOM 672 O O . HIS A 1 86 ? -10.116 11.493 21.438 1.00 92.31 86 HIS A O 1
ATOM 678 N N . GLN A 1 87 ? -12.214 10.749 21.537 1.00 93.56 87 GLN A N 1
ATOM 679 C CA . GLN A 1 87 ? -11.839 9.333 21.480 1.00 93.56 87 GLN A CA 1
ATOM 680 C C . GLN A 1 87 ? -11.268 8.948 20.111 1.00 93.56 87 GLN A C 1
ATOM 682 O O . GLN A 1 87 ? -10.308 8.186 20.052 1.00 93.56 87 GLN A O 1
ATOM 687 N N . MET A 1 88 ? -11.817 9.501 19.027 1.00 94.81 88 MET A N 1
ATOM 688 C CA . MET A 1 88 ? -11.279 9.342 17.676 1.00 94.81 88 MET A CA 1
ATOM 689 C C . MET A 1 88 ? -9.854 9.899 17.577 1.00 94.81 88 MET A C 1
ATOM 691 O O . MET A 1 88 ? -8.977 9.251 17.009 1.00 94.81 88 MET A O 1
ATOM 695 N N . GLU A 1 89 ? -9.594 11.077 18.150 1.00 93.31 89 GLU A N 1
ATOM 696 C CA . GLU A 1 89 ? -8.249 11.663 18.180 1.00 93.31 89 GLU A CA 1
ATOM 697 C C . GLU A 1 89 ? -7.250 10.787 18.941 1.00 93.31 89 GLU A C 1
ATOM 699 O O . GLU A 1 89 ? -6.156 10.538 18.430 1.00 93.31 89 GLU A O 1
ATOM 704 N N . LEU A 1 90 ? -7.638 10.267 20.112 1.00 90.94 90 LEU A N 1
ATOM 705 C CA . LEU A 1 90 ? -6.816 9.332 20.885 1.00 90.94 90 LEU A CA 1
ATOM 706 C C . LEU A 1 90 ? -6.537 8.040 20.109 1.00 90.94 90 LEU A C 1
ATOM 708 O O . LEU A 1 90 ? -5.386 7.618 20.028 1.00 90.94 90 LEU A O 1
ATOM 712 N N . ALA A 1 91 ? -7.559 7.438 19.497 1.00 92.81 91 ALA A N 1
ATOM 713 C CA . ALA A 1 91 ? -7.401 6.219 18.709 1.00 92.81 91 ALA A CA 1
ATOM 714 C C . ALA A 1 91 ? -6.463 6.446 17.513 1.00 92.81 91 ALA A C 1
ATOM 716 O O . ALA A 1 91 ? -5.518 5.684 17.314 1.00 92.81 91 ALA A O 1
ATOM 717 N N . ARG A 1 92 ? -6.652 7.539 16.760 1.00 94.81 92 ARG A N 1
ATOM 718 C CA . ARG A 1 92 ? -5.764 7.915 15.647 1.00 94.81 92 ARG A CA 1
ATOM 719 C C . ARG A 1 92 ? -4.339 8.205 16.104 1.00 94.81 92 ARG A C 1
ATOM 721 O O . ARG A 1 92 ? -3.400 7.948 15.358 1.00 94.81 92 ARG A O 1
ATOM 728 N N . TRP A 1 93 ? -4.162 8.768 17.296 1.00 93.19 93 TRP A N 1
ATOM 729 C CA . TRP A 1 93 ? -2.837 8.983 17.864 1.00 93.19 93 TRP A CA 1
ATOM 730 C C . TRP A 1 93 ? -2.128 7.654 18.150 1.00 93.19 93 TRP A C 1
ATOM 732 O O . TRP A 1 93 ? -0.992 7.487 17.713 1.00 93.19 93 TRP A O 1
ATOM 742 N N . VAL A 1 94 ? -2.813 6.681 18.762 1.00 89.44 94 VAL A N 1
ATOM 743 C CA . VAL A 1 94 ? -2.266 5.326 18.955 1.00 89.44 94 VAL A CA 1
ATOM 744 C C . VAL A 1 94 ? -1.961 4.653 17.612 1.00 89.44 94 VAL A C 1
ATOM 746 O O . VAL A 1 94 ? -0.885 4.090 17.450 1.00 89.44 94 VAL A O 1
ATOM 749 N N . ALA A 1 95 ? -2.853 4.765 16.624 1.00 94.25 95 ALA A N 1
ATOM 750 C CA . ALA A 1 95 ? -2.639 4.194 15.292 1.00 94.25 95 ALA A CA 1
ATOM 751 C C . ALA A 1 95 ? -1.411 4.775 14.577 1.00 94.25 95 ALA A C 1
ATOM 753 O O . ALA A 1 95 ? -0.675 4.038 13.929 1.00 94.25 95 ALA A O 1
ATOM 754 N N . ARG A 1 96 ? -1.165 6.087 14.707 1.00 93.94 96 ARG A N 1
ATOM 755 C CA . ARG A 1 96 ? 0.048 6.719 14.166 1.00 93.94 96 ARG A CA 1
ATOM 756 C C . ARG A 1 96 ? 1.307 6.230 14.869 1.00 93.94 96 ARG A C 1
ATOM 758 O O . ARG A 1 96 ? 2.288 5.955 14.197 1.00 93.94 96 ARG A O 1
ATOM 765 N N . LEU A 1 97 ? 1.268 6.071 16.192 1.00 90.38 97 LEU A N 1
ATOM 766 C CA . LEU A 1 97 ? 2.398 5.510 16.933 1.00 90.38 97 LEU A CA 1
ATOM 767 C C . LEU A 1 97 ? 2.699 4.062 16.538 1.00 90.38 97 LEU A C 1
ATOM 769 O O . LEU A 1 97 ? 3.871 3.696 16.478 1.00 90.38 97 LEU A O 1
ATOM 773 N N . GLU A 1 98 ? 1.665 3.248 16.304 1.00 92.81 98 GLU A N 1
ATOM 774 C CA . GLU A 1 98 ? 1.818 1.885 15.782 1.00 92.81 98 GLU A CA 1
ATOM 775 C C . GLU A 1 98 ? 2.480 1.931 14.398 1.00 92.81 98 GLU A C 1
ATOM 777 O O . GLU A 1 98 ? 3.533 1.326 14.210 1.00 92.81 98 GLU A O 1
ATOM 782 N N . ALA A 1 99 ? 1.923 2.720 13.471 1.00 92.31 99 ALA A N 1
ATOM 783 C CA . ALA A 1 99 ? 2.444 2.874 12.114 1.00 92.31 99 ALA A CA 1
ATOM 784 C C . ALA A 1 99 ? 3.911 3.334 12.102 1.00 92.31 99 ALA A C 1
ATOM 786 O O . ALA A 1 99 ? 4.749 2.666 11.517 1.00 92.31 99 ALA A O 1
ATOM 787 N N . GLU A 1 100 ? 4.265 4.383 12.850 1.00 92.25 100 GLU A N 1
ATOM 788 C CA . GLU A 1 100 ? 5.645 4.886 12.931 1.00 92.25 100 GLU A CA 1
ATOM 789 C C . GLU A 1 100 ? 6.643 3.839 13.455 1.00 92.25 100 GLU A C 1
ATOM 791 O O . GLU A 1 100 ? 7.820 3.846 13.092 1.00 92.25 100 GLU A O 1
ATOM 796 N N . GLN A 1 101 ? 6.217 2.947 14.352 1.00 93.56 101 GLN A N 1
ATOM 797 C CA . GLN A 1 101 ? 7.074 1.868 14.848 1.00 93.56 101 GLN A CA 1
ATOM 798 C C . GLN A 1 101 ? 7.238 0.748 13.826 1.00 93.56 101 GLN A C 1
ATOM 800 O O . GLN A 1 101 ? 8.347 0.234 13.678 1.00 93.56 101 GLN A O 1
ATOM 805 N N . LEU A 1 102 ? 6.163 0.392 13.124 1.00 92.31 102 LEU A N 1
ATOM 806 C CA . LEU A 1 102 ? 6.205 -0.593 12.047 1.00 92.31 102 LEU A CA 1
ATOM 807 C C . LEU A 1 102 ? 7.052 -0.084 10.875 1.00 92.31 102 LEU A C 1
ATOM 809 O O . LEU A 1 102 ? 7.903 -0.828 10.400 1.00 92.31 102 LEU A O 1
ATOM 813 N N . ASP A 1 103 ? 6.920 1.190 10.503 1.00 90.25 103 ASP A N 1
ATOM 814 C CA . ASP A 1 103 ? 7.720 1.835 9.457 1.00 90.25 103 ASP A CA 1
ATOM 815 C C . ASP A 1 103 ? 9.214 1.831 9.813 1.00 90.25 103 ASP A C 1
ATOM 817 O O . ASP A 1 103 ? 10.065 1.540 8.974 1.00 90.25 103 ASP A O 1
ATOM 821 N N . ARG A 1 104 ? 9.564 2.100 11.081 1.00 92.00 104 ARG A N 1
ATOM 822 C CA . ARG A 1 104 ? 10.957 1.993 11.556 1.00 92.00 104 ARG A CA 1
ATOM 823 C C . ARG A 1 104 ? 11.482 0.561 11.482 1.00 92.00 104 ARG A C 1
ATOM 825 O O . ARG A 1 104 ? 12.600 0.352 11.019 1.00 92.00 104 ARG A O 1
ATOM 832 N N . LEU A 1 105 ? 10.685 -0.415 11.912 1.00 93.81 105 LEU A N 1
ATOM 833 C CA . LEU A 1 105 ? 11.049 -1.831 11.843 1.00 93.81 105 LEU A CA 1
ATOM 834 C C . LEU A 1 105 ? 11.225 -2.299 10.388 1.00 93.81 105 LEU A C 1
ATOM 836 O O . LEU A 1 105 ? 12.152 -3.048 10.077 1.00 93.81 105 LEU A O 1
ATOM 840 N N . GLU A 1 106 ? 10.365 -1.837 9.483 1.00 91.12 106 GLU A N 1
ATOM 841 C CA . GLU A 1 106 ? 10.519 -2.037 8.046 1.00 91.12 106 GLU A CA 1
ATOM 842 C C . GLU A 1 106 ? 11.809 -1.395 7.526 1.00 91.12 106 GLU A C 1
ATOM 844 O O . GLU A 1 106 ? 12.593 -2.083 6.867 1.00 91.12 106 GLU A O 1
ATOM 849 N N . ALA A 1 107 ? 12.095 -0.141 7.878 1.00 91.38 107 ALA A N 1
ATOM 850 C CA . ALA A 1 107 ? 13.319 0.544 7.472 1.00 91.38 107 ALA A CA 1
ATOM 851 C C . ALA A 1 107 ? 14.593 -0.197 7.923 1.00 91.38 107 ALA A C 1
ATOM 853 O O . ALA A 1 107 ? 15.552 -0.286 7.158 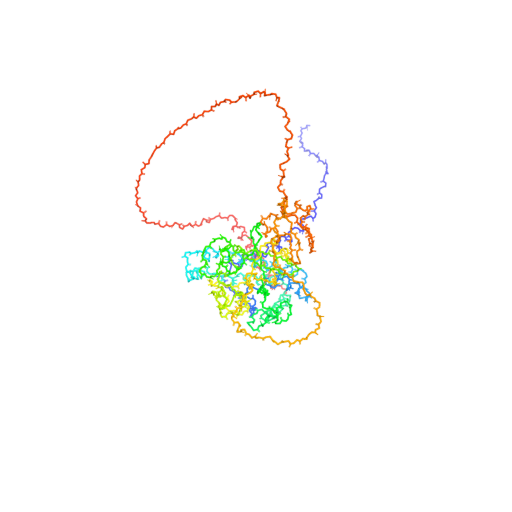1.00 91.38 107 ALA A O 1
ATOM 854 N N . GLU A 1 108 ? 14.593 -0.795 9.119 1.00 94.88 108 GLU A N 1
ATOM 855 C CA . GLU A 1 108 ? 15.692 -1.645 9.603 1.00 94.88 108 GLU A CA 1
ATOM 856 C C . GLU A 1 108 ? 15.908 -2.900 8.740 1.00 94.88 108 GLU A C 1
ATOM 858 O O . GLU A 1 108 ? 17.032 -3.389 8.631 1.00 94.88 108 GLU A O 1
ATOM 863 N N . SER A 1 109 ? 14.852 -3.423 8.109 1.00 93.50 109 SER A N 1
ATOM 864 C CA . SER A 1 109 ? 14.937 -4.589 7.221 1.00 93.50 109 SER A CA 1
ATOM 865 C C . SER A 1 109 ? 15.407 -4.246 5.801 1.00 93.50 109 SER A C 1
ATOM 867 O O . SER A 1 109 ? 15.915 -5.122 5.096 1.00 93.50 109 SER A O 1
ATOM 869 N N . LEU A 1 110 ? 15.290 -2.978 5.374 1.00 90.19 110 LEU A N 1
ATOM 870 C CA . LEU A 1 110 ? 15.584 -2.557 3.998 1.00 90.19 110 LEU A CA 1
ATOM 871 C C . LEU A 1 110 ? 17.002 -2.914 3.509 1.00 90.19 110 LEU A C 1
ATOM 873 O O . LEU A 1 110 ? 17.126 -3.386 2.376 1.00 90.19 110 LEU A O 1
ATOM 877 N N . PRO A 1 111 ? 18.076 -2.774 4.313 1.00 92.44 111 PRO A N 1
ATOM 878 C CA . PRO A 1 111 ? 19.416 -3.177 3.889 1.00 92.44 111 PRO A CA 1
ATOM 879 C C . PRO A 1 111 ? 19.532 -4.665 3.536 1.00 92.44 111 PRO A C 1
ATOM 881 O O . PRO A 1 111 ? 20.333 -5.013 2.676 1.00 92.44 111 PRO A O 1
ATOM 884 N N . ILE A 1 112 ? 18.731 -5.536 4.163 1.00 92.31 112 ILE A N 1
ATOM 885 C CA . ILE A 1 112 ? 18.700 -6.978 3.871 1.00 92.31 112 ILE A CA 1
ATOM 886 C C . ILE A 1 112 ? 17.926 -7.223 2.574 1.00 92.31 112 ILE A C 1
ATOM 888 O O . ILE A 1 112 ? 18.422 -7.882 1.658 1.00 92.31 112 ILE A O 1
ATOM 892 N N . VAL A 1 113 ? 16.704 -6.685 2.477 1.00 87.62 113 VAL A N 1
ATOM 893 C CA . VAL A 1 113 ? 15.803 -6.985 1.350 1.00 87.62 113 VAL A CA 1
ATOM 894 C C . VAL A 1 113 ? 16.322 -6.410 0.030 1.00 87.62 113 VAL A C 1
ATOM 896 O O . VAL A 1 113 ? 16.163 -7.035 -1.024 1.00 87.62 113 VAL A O 1
ATOM 899 N N . LEU A 1 114 ? 17.008 -5.264 0.087 1.00 85.12 114 LEU A N 1
ATOM 900 C CA . LEU A 1 114 ? 17.567 -4.577 -1.075 1.00 85.12 114 LEU A CA 1
ATOM 901 C C . LEU A 1 114 ? 18.996 -5.021 -1.428 1.00 85.12 114 LEU A C 1
ATOM 903 O O . LEU A 1 114 ? 19.496 -4.582 -2.462 1.00 85.12 114 LEU A O 1
ATOM 907 N N . ASP A 1 115 ? 19.655 -5.890 -0.645 1.00 85.69 115 ASP A N 1
ATOM 908 C CA . ASP A 1 115 ? 21.011 -6.357 -0.977 1.00 85.69 115 ASP A CA 1
ATOM 909 C C . ASP A 1 115 ? 20.973 -7.245 -2.238 1.00 85.69 115 ASP A C 1
ATOM 911 O O . ASP A 1 115 ? 20.353 -8.317 -2.221 1.00 85.69 115 ASP A O 1
ATOM 915 N N . PRO A 1 116 ? 21.616 -6.845 -3.352 1.00 83.56 116 PRO A N 1
ATOM 916 C CA . PRO A 1 116 ? 21.625 -7.638 -4.578 1.00 83.56 116 PRO A CA 1
ATOM 917 C C . PRO A 1 116 ? 22.533 -8.875 -4.486 1.00 83.56 116 PRO A C 1
ATOM 919 O O . PRO A 1 116 ? 22.499 -9.716 -5.379 1.00 83.56 116 PRO A O 1
ATOM 922 N N . ARG A 1 117 ? 23.363 -8.990 -3.440 1.00 89.62 117 ARG A N 1
ATOM 923 C CA . ARG A 1 117 ? 24.304 -10.106 -3.245 1.00 89.62 117 ARG A CA 1
ATOM 924 C C . ARG A 1 117 ? 23.674 -11.299 -2.530 1.00 89.62 117 ARG A C 1
ATOM 926 O O . ARG A 1 117 ? 24.253 -12.380 -2.564 1.00 89.62 117 ARG A O 1
ATOM 933 N N . LEU A 1 118 ? 22.535 -11.102 -1.866 1.00 89.44 118 LEU A N 1
ATOM 934 C CA . LEU A 1 118 ? 21.834 -12.152 -1.131 1.00 89.44 118 LEU A CA 1
ATOM 935 C C . LEU A 1 118 ? 20.785 -12.830 -2.017 1.00 89.44 118 LEU A C 1
ATOM 937 O O . LEU A 1 118 ? 20.001 -12.159 -2.694 1.00 89.44 118 LEU A O 1
ATOM 941 N N . SER A 1 119 ? 20.728 -14.162 -1.968 1.00 90.19 119 SER A N 1
ATOM 942 C CA . SER A 1 119 ? 19.613 -14.927 -2.532 1.00 90.19 119 SER A CA 1
ATOM 943 C C . SER A 1 119 ? 18.317 -14.664 -1.754 1.00 90.19 119 SER A C 1
ATOM 945 O O . SER A 1 119 ? 18.339 -14.168 -0.626 1.00 90.19 119 SER A O 1
ATOM 947 N N . LEU A 1 120 ? 17.164 -15.019 -2.330 1.00 84.81 120 LEU A N 1
ATOM 948 C CA . LEU A 1 120 ? 15.876 -14.885 -1.638 1.00 84.81 120 LEU A CA 1
ATOM 949 C C . LEU A 1 120 ? 15.835 -15.685 -0.324 1.00 84.81 120 LEU A C 1
ATOM 951 O O . LEU A 1 120 ? 15.312 -15.201 0.674 1.00 84.81 120 LEU A O 1
ATOM 955 N N . GLU A 1 121 ? 16.414 -16.885 -0.317 1.00 91.38 121 GLU A N 1
ATOM 956 C CA . GLU A 1 121 ? 16.521 -17.736 0.872 1.00 91.38 121 GLU A CA 1
ATOM 957 C C . GLU A 1 121 ? 17.397 -17.085 1.949 1.00 91.38 121 GLU A C 1
ATOM 959 O O . GLU A 1 121 ? 16.956 -16.921 3.081 1.00 91.38 121 GLU A O 1
ATOM 964 N N . GLN A 1 122 ? 18.575 -16.572 1.576 1.00 96.94 122 GLN A N 1
ATOM 965 C CA . GLN A 1 122 ? 19.459 -15.861 2.507 1.00 96.94 122 GLN A CA 1
ATOM 966 C C . GLN A 1 122 ? 18.802 -14.606 3.095 1.00 96.94 122 GLN A C 1
ATOM 968 O O . GLN A 1 122 ? 19.002 -14.291 4.268 1.00 96.94 122 GLN A O 1
ATOM 973 N N . LYS A 1 123 ? 18.000 -13.887 2.297 1.00 92.81 123 LYS A N 1
ATOM 974 C CA . LYS A 1 123 ? 17.203 -12.754 2.788 1.00 92.81 123 LYS A CA 1
ATOM 975 C C . LYS A 1 123 ? 16.186 -13.216 3.828 1.00 92.81 123 LYS A C 1
ATOM 977 O O . LYS A 1 123 ? 16.111 -12.607 4.889 1.00 92.81 123 LYS A O 1
ATOM 982 N N . ARG A 1 124 ? 15.452 -14.301 3.563 1.00 92.38 124 ARG A N 1
ATOM 983 C CA . ARG A 1 124 ? 14.473 -14.875 4.502 1.00 92.38 124 ARG A CA 1
ATOM 984 C C . ARG A 1 124 ? 15.116 -15.296 5.821 1.00 92.38 124 ARG A C 1
ATOM 986 O O . ARG A 1 124 ? 14.596 -14.947 6.878 1.00 92.38 124 ARG A O 1
ATOM 993 N N . ASP A 1 125 ? 16.269 -15.958 5.768 1.00 96.06 125 ASP A N 1
ATOM 994 C CA . ASP A 1 125 ? 17.011 -16.361 6.967 1.00 96.06 125 ASP A CA 1
ATOM 995 C C . ASP A 1 125 ? 17.458 -15.148 7.794 1.00 96.06 125 ASP A C 1
ATOM 997 O O . ASP A 1 125 ? 17.300 -15.123 9.016 1.00 96.06 125 ASP A O 1
ATOM 1001 N N . ALA A 1 126 ? 17.959 -14.100 7.134 1.00 97.56 126 ALA A N 1
ATOM 1002 C CA . ALA A 1 126 ? 18.362 -12.864 7.799 1.00 97.56 126 ALA A CA 1
ATOM 1003 C C . ALA A 1 126 ? 17.167 -12.110 8.421 1.00 97.56 126 ALA A C 1
ATOM 1005 O O . ALA A 1 126 ? 17.267 -11.620 9.549 1.00 97.56 126 ALA A O 1
ATOM 1006 N N . ILE A 1 127 ? 16.019 -12.065 7.734 1.00 94.69 127 ILE A N 1
ATOM 1007 C CA . ILE A 1 127 ? 14.766 -11.496 8.261 1.00 94.69 127 ILE A CA 1
ATOM 1008 C C . ILE A 1 127 ? 14.253 -12.290 9.474 1.00 94.69 127 ILE A C 1
ATOM 1010 O O . ILE A 1 127 ? 13.806 -11.709 10.469 1.00 94.69 127 ILE A O 1
ATOM 1014 N N . ALA A 1 128 ? 14.338 -13.619 9.434 1.00 94.12 128 ALA A N 1
ATOM 1015 C CA . ALA A 1 128 ? 13.984 -14.454 10.574 1.00 94.12 128 ALA A CA 1
ATOM 1016 C C . ALA A 1 128 ? 14.921 -14.192 11.767 1.00 94.12 128 ALA A C 1
ATOM 1018 O O . ALA A 1 128 ? 14.453 -14.020 12.896 1.00 94.12 128 ALA A O 1
ATOM 1019 N N . ALA A 1 129 ? 16.230 -14.086 11.517 1.00 97.25 129 ALA A N 1
ATOM 1020 C CA . ALA A 1 129 ? 17.242 -13.835 12.541 1.00 97.25 129 ALA A CA 1
ATOM 1021 C C . ALA A 1 129 ? 17.085 -12.468 13.234 1.00 97.25 129 ALA A C 1
ATOM 1023 O O . ALA A 1 129 ? 17.307 -12.378 14.442 1.00 97.25 129 ALA A O 1
ATOM 1024 N N . MET A 1 130 ? 16.643 -11.420 12.524 1.00 95.94 130 MET A N 1
ATOM 1025 C CA . MET A 1 130 ? 16.348 -10.113 13.144 1.00 95.94 130 MET A CA 1
ATOM 1026 C C . MET A 1 130 ? 15.060 -10.106 13.991 1.00 95.94 130 MET A C 1
ATOM 1028 O O . MET A 1 130 ? 14.730 -9.091 14.608 1.00 95.94 130 MET A O 1
ATOM 1032 N N . GLY A 1 131 ? 14.309 -11.215 14.019 1.00 95.62 131 GLY A N 1
ATOM 1033 C CA . GLY A 1 131 ? 13.098 -11.354 14.824 1.00 95.62 131 GLY A CA 1
ATOM 1034 C C . GLY A 1 131 ? 11.946 -10.453 14.374 1.00 95.62 131 GLY A C 1
ATOM 1035 O O . GLY A 1 131 ? 11.108 -10.103 15.205 1.00 95.62 131 GLY A O 1
ATOM 1036 N N . TYR A 1 132 ? 11.891 -10.081 13.087 1.00 94.38 132 TYR A N 1
ATOM 1037 C CA . TYR A 1 132 ? 10.932 -9.106 12.545 1.00 94.38 132 TYR A CA 1
ATOM 1038 C C . TYR A 1 132 ? 9.489 -9.399 12.988 1.00 94.38 132 TYR A C 1
ATOM 1040 O O . TYR A 1 132 ? 8.839 -8.568 13.617 1.00 94.38 132 TYR A O 1
ATOM 1048 N N . ASN A 1 133 ? 9.013 -10.625 12.752 1.00 91.38 133 ASN A N 1
ATOM 1049 C CA . ASN A 1 133 ? 7.620 -11.008 13.012 1.00 91.38 133 ASN A CA 1
ATOM 1050 C C . ASN A 1 133 ? 7.264 -10.981 14.508 1.00 91.38 133 ASN A C 1
ATOM 1052 O O . ASN A 1 133 ? 6.144 -10.626 14.869 1.00 91.38 133 ASN A O 1
ATOM 1056 N N . ARG A 1 134 ? 8.223 -11.296 15.390 1.00 92.75 134 ARG A N 1
ATOM 1057 C CA . ARG A 1 134 ? 8.043 -11.171 16.845 1.00 92.75 134 ARG A CA 1
ATOM 1058 C C . ARG A 1 134 ? 7.881 -9.702 17.243 1.00 92.75 134 ARG A C 1
ATOM 1060 O O . ARG A 1 134 ? 6.961 -9.367 17.980 1.00 92.75 134 ARG A O 1
ATOM 1067 N N . ARG A 1 135 ? 8.725 -8.821 16.698 1.00 94.06 135 ARG A N 1
ATOM 1068 C CA . ARG A 1 135 ? 8.693 -7.376 16.978 1.00 94.06 135 ARG A CA 1
ATOM 1069 C C . ARG A 1 135 ? 7.403 -6.717 16.477 1.00 94.06 135 ARG A C 1
ATOM 1071 O O . ARG A 1 135 ? 6.866 -5.852 17.159 1.00 94.06 135 ARG A O 1
ATOM 1078 N N . VAL A 1 136 ? 6.842 -7.170 15.350 1.00 89.56 136 VAL A N 1
ATOM 1079 C CA . VAL A 1 136 ? 5.502 -6.740 14.892 1.00 89.56 136 VAL A CA 1
ATOM 1080 C C . VAL A 1 136 ? 4.425 -7.067 15.936 1.00 89.56 136 VAL A C 1
ATOM 1082 O O . VAL A 1 136 ? 3.603 -6.210 16.264 1.00 89.56 136 VAL A O 1
ATOM 1085 N N . GLN A 1 137 ? 4.436 -8.284 16.493 1.00 86.31 137 GLN A N 1
ATOM 1086 C CA . GLN A 1 137 ? 3.473 -8.692 17.527 1.00 86.31 137 GLN A CA 1
ATOM 1087 C C . GLN A 1 137 ? 3.620 -7.865 18.809 1.00 86.31 137 GLN A C 1
ATOM 1089 O O . GLN A 1 137 ? 2.616 -7.475 19.407 1.00 86.31 137 GLN A O 1
ATOM 1094 N N . GLU A 1 138 ? 4.854 -7.566 19.216 1.00 86.38 138 GLU A N 1
ATOM 1095 C CA . GLU A 1 138 ? 5.148 -6.710 20.371 1.00 86.38 138 GLU A CA 1
ATOM 1096 C C . GLU A 1 138 ? 4.596 -5.288 20.169 1.00 86.38 138 GLU A C 1
ATOM 1098 O O . GLU A 1 138 ? 3.895 -4.776 21.045 1.00 86.38 138 GLU A O 1
ATOM 1103 N N . ILE A 1 139 ? 4.824 -4.681 18.996 1.00 88.25 139 ILE A N 1
ATOM 1104 C CA . ILE A 1 139 ? 4.313 -3.344 18.644 1.00 88.25 139 ILE A CA 1
ATOM 1105 C C . ILE A 1 139 ? 2.778 -3.307 18.678 1.00 88.25 139 ILE A C 1
ATOM 1107 O O . ILE A 1 139 ? 2.184 -2.399 19.273 1.00 88.25 139 ILE A O 1
ATOM 1111 N N . SER A 1 140 ? 2.117 -4.305 18.086 1.00 86.00 140 SER A N 1
ATOM 1112 C CA . SER A 1 140 ? 0.650 -4.332 18.034 1.00 86.00 140 SER A CA 1
ATOM 1113 C C . SER A 1 140 ? 0.015 -4.611 19.402 1.00 86.00 140 SER A C 1
ATOM 1115 O O . SER A 1 140 ? -0.983 -3.991 19.793 1.00 86.00 140 SER A O 1
ATOM 1117 N N . SER A 1 141 ? 0.652 -5.473 20.200 1.00 81.69 141 SER A N 1
ATOM 1118 C CA . SER A 1 141 ? 0.244 -5.743 21.582 1.00 81.69 141 SER A CA 1
ATOM 1119 C C . SER A 1 141 ? 0.361 -4.492 22.455 1.00 81.69 141 SER A C 1
ATOM 1121 O O . SER A 1 141 ? -0.573 -4.166 23.193 1.00 81.69 141 SER A O 1
ATOM 1123 N N . ALA A 1 142 ? 1.467 -3.752 22.340 1.00 82.50 142 ALA A N 1
ATOM 1124 C CA . ALA A 1 142 ? 1.681 -2.507 23.073 1.00 82.50 142 ALA A CA 1
ATOM 1125 C C . ALA A 1 142 ? 0.649 -1.432 22.687 1.00 82.50 142 ALA A C 1
ATOM 1127 O O . ALA A 1 142 ? 0.075 -0.779 23.561 1.00 82.50 142 ALA A O 1
ATOM 1128 N N . SER A 1 143 ? 0.341 -1.303 21.395 1.00 84.75 143 SER A N 1
ATOM 1129 C CA . SER A 1 143 ? -0.674 -0.367 20.888 1.00 84.75 143 SER A CA 1
ATOM 1130 C C . SER A 1 143 ? -2.075 -0.701 21.413 1.00 84.75 143 SER A C 1
ATOM 1132 O O . SER A 1 143 ? -2.806 0.184 21.862 1.00 84.75 143 SER A O 1
ATOM 1134 N N . SER A 1 144 ? -2.428 -1.987 21.458 1.00 81.44 144 SER A N 1
ATOM 1135 C CA . SER A 1 144 ? -3.697 -2.458 22.030 1.00 81.44 144 SER A CA 1
ATOM 1136 C C . SER A 1 144 ? -3.820 -2.150 23.527 1.00 81.44 144 SER A C 1
ATOM 1138 O O . SER A 1 144 ? -4.867 -1.685 23.986 1.00 81.44 144 SER A O 1
ATOM 1140 N N . GLN A 1 145 ? -2.751 -2.379 24.298 1.00 80.88 145 GLN A N 1
ATOM 1141 C CA . GLN A 1 145 ? -2.710 -2.061 25.730 1.00 80.88 145 GLN A CA 1
ATOM 1142 C C . GLN A 1 145 ? -2.816 -0.557 25.973 1.00 80.88 145 GLN A C 1
ATOM 1144 O O . GLN A 1 145 ? -3.566 -0.118 26.845 1.00 80.88 145 GLN A O 1
ATOM 1149 N N . LEU A 1 146 ? -2.110 0.241 25.173 1.00 81.62 146 LEU A N 1
ATOM 1150 C CA . LEU A 1 146 ? -2.185 1.688 25.255 1.00 81.62 146 LEU A CA 1
ATOM 1151 C C . LEU A 1 146 ? -3.608 2.180 24.976 1.00 81.62 146 LEU A C 1
ATOM 1153 O O . LEU A 1 146 ? -4.122 3.003 25.733 1.00 81.62 146 LEU A O 1
ATOM 1157 N N . LEU A 1 147 ? -4.274 1.634 23.955 1.00 82.69 147 LEU A N 1
ATOM 1158 C CA . LEU A 1 147 ? -5.654 1.994 23.654 1.00 82.69 147 LEU A CA 1
ATOM 1159 C C . LEU A 1 147 ? -6.600 1.676 24.823 1.00 82.69 147 LEU A C 1
ATOM 1161 O O . LEU A 1 147 ? -7.439 2.502 25.175 1.00 82.69 147 LEU A O 1
ATOM 1165 N N . PHE A 1 148 ? -6.425 0.518 25.466 1.00 82.19 148 PHE A N 1
ATOM 1166 C CA . PHE A 1 148 ? -7.187 0.142 26.658 1.00 82.19 148 PHE A CA 1
ATOM 1167 C C . PHE A 1 148 ? -6.982 1.113 27.831 1.00 82.19 148 PHE A C 1
ATOM 1169 O O . PHE A 1 148 ? -7.922 1.380 28.573 1.00 82.19 148 PHE A O 1
ATOM 1176 N N . LEU A 1 149 ? -5.772 1.655 28.000 1.00 77.69 149 LEU A N 1
ATOM 1177 C CA . LEU A 1 149 ? -5.455 2.599 29.075 1.00 77.69 149 LEU A CA 1
ATOM 1178 C C . LEU A 1 149 ? -6.002 4.008 28.821 1.00 77.69 149 LEU A C 1
ATOM 1180 O O . LEU A 1 149 ? -6.426 4.677 29.763 1.00 77.69 149 LEU A O 1
ATOM 1184 N N . VAL A 1 150 ? -5.970 4.478 27.571 1.00 80.00 150 VAL A N 1
ATOM 1185 C CA . VAL A 1 150 ? -6.399 5.847 27.225 1.00 80.00 150 VAL A CA 1
ATOM 1186 C C . VAL A 1 150 ? -7.899 5.956 26.951 1.00 80.00 150 VAL A C 1
ATOM 1188 O O . VAL A 1 150 ? -8.440 7.062 26.942 1.00 80.00 150 VAL A O 1
ATOM 1191 N N . MET A 1 151 ? -8.585 4.831 26.738 1.00 82.75 151 MET A N 1
ATOM 1192 C CA . MET A 1 151 ? -10.029 4.779 26.528 1.00 82.75 151 MET A CA 1
ATOM 1193 C C . MET A 1 151 ? -10.773 4.275 27.767 1.00 82.75 151 MET A C 1
ATOM 1195 O O . MET A 1 151 ? -10.320 3.402 28.497 1.00 82.75 151 MET A O 1
ATOM 1199 N N . GLU A 1 152 ? -11.991 4.774 27.976 1.00 84.12 152 GLU A N 1
ATOM 1200 C CA . GLU A 1 152 ? -12.907 4.184 28.953 1.00 84.12 152 GLU A CA 1
ATOM 1201 C C . GLU A 1 152 ? -13.263 2.740 28.549 1.00 84.12 152 GLU A C 1
ATOM 1203 O O . GLU A 1 152 ? -13.539 2.478 27.376 1.00 84.12 152 GLU A O 1
ATOM 1208 N N . ARG A 1 153 ? -13.351 1.820 29.522 1.00 79.94 153 ARG A N 1
ATOM 1209 C CA . ARG A 1 153 ? -13.629 0.385 29.307 1.00 79.94 153 ARG A CA 1
ATOM 1210 C C . ARG A 1 153 ? -14.809 0.114 28.364 1.00 79.94 153 ARG A C 1
ATOM 1212 O O . ARG A 1 153 ? -14.705 -0.745 27.493 1.00 79.94 153 ARG A O 1
ATOM 1219 N N . GLY A 1 154 ? -15.918 0.844 28.514 1.00 86.06 154 GLY A N 1
ATOM 1220 C CA . GLY A 1 154 ? -17.093 0.686 27.648 1.00 86.06 154 GLY A CA 1
ATOM 1221 C C . GLY A 1 154 ? -16.861 1.171 26.214 1.00 86.06 154 GLY A C 1
ATOM 1222 O O . GLY A 1 154 ? -17.343 0.558 25.266 1.00 86.06 154 GLY A O 1
ATOM 1223 N N . SER A 1 155 ? -16.086 2.242 26.043 1.00 87.25 155 SER A N 1
ATOM 1224 C CA . SER A 1 155 ? -15.747 2.792 24.726 1.00 87.25 155 SER A CA 1
ATOM 1225 C C . SER A 1 155 ? -14.741 1.904 23.991 1.00 87.25 155 SER A C 1
ATOM 1227 O O . SER A 1 155 ? -14.898 1.660 22.798 1.00 87.25 155 SER A O 1
ATOM 1229 N N . PHE A 1 156 ? -13.761 1.353 24.713 1.00 84.62 156 PHE A N 1
ATOM 1230 C CA . PHE A 1 156 ? -12.825 0.363 24.183 1.00 84.62 156 PHE A CA 1
ATOM 1231 C C . PHE A 1 156 ? -13.541 -0.904 23.691 1.00 84.62 156 PHE A C 1
ATOM 1233 O O . PHE A 1 156 ? -13.225 -1.407 22.615 1.00 84.62 156 PHE A O 1
ATOM 1240 N N . ALA A 1 157 ? -14.530 -1.399 24.447 1.00 86.31 157 ALA A N 1
ATOM 1241 C CA . ALA A 1 157 ? -15.322 -2.563 24.052 1.00 86.31 157 ALA A CA 1
ATOM 1242 C C . ALA A 1 157 ? -16.103 -2.310 22.752 1.00 86.31 157 ALA A C 1
ATOM 1244 O O . ALA A 1 157 ? -15.923 -3.049 21.789 1.00 86.31 157 ALA A O 1
ATOM 1245 N N . ARG A 1 158 ? -16.871 -1.210 22.674 1.00 90.25 158 ARG A N 1
ATOM 1246 C CA . ARG A 1 158 ? -17.622 -0.853 21.455 1.00 90.25 158 ARG A CA 1
ATOM 1247 C C . ARG A 1 158 ? -16.718 -0.672 20.237 1.00 90.25 158 ARG A C 1
ATOM 1249 O O . ARG A 1 158 ? -17.064 -1.113 19.148 1.00 90.25 158 ARG A O 1
ATOM 1256 N N . PHE A 1 159 ? -15.558 -0.042 20.419 1.00 90.38 159 PHE A N 1
ATOM 1257 C CA . PHE A 1 159 ? -14.588 0.113 19.340 1.00 90.38 159 PHE A CA 1
ATOM 1258 C C . PHE A 1 159 ? -14.006 -1.229 18.885 1.00 90.38 159 PHE A C 1
ATOM 1260 O O . PHE A 1 159 ? -13.919 -1.487 17.689 1.00 90.38 159 PHE A O 1
ATOM 1267 N N . SER A 1 160 ? -13.670 -2.109 19.831 1.00 85.81 160 SER A N 1
ATOM 1268 C CA . SER A 1 160 ? -13.177 -3.460 19.536 1.00 85.81 160 SER A CA 1
ATOM 1269 C C . SER A 1 160 ? -14.195 -4.299 18.765 1.00 85.81 160 SER A C 1
ATOM 1271 O O . SER A 1 160 ? -13.810 -5.060 17.875 1.00 85.81 160 SER A O 1
ATOM 1273 N N . ASP A 1 161 ? -15.478 -4.179 19.108 1.00 88.00 161 ASP A N 1
ATOM 1274 C CA . ASP A 1 161 ? -16.561 -4.879 18.416 1.00 88.00 161 ASP A CA 1
ATOM 1275 C C . ASP A 1 161 ? -16.759 -4.316 17.004 1.00 88.00 161 ASP A C 1
ATOM 1277 O O . ASP A 1 161 ? -16.777 -5.087 16.043 1.00 88.00 161 ASP A O 1
ATOM 1281 N N . TRP A 1 162 ? -16.756 -2.985 16.850 1.00 91.19 162 TRP A N 1
ATOM 1282 C CA . TRP A 1 162 ? -16.808 -2.342 15.534 1.00 91.19 162 TRP A CA 1
ATOM 1283 C C . TRP A 1 162 ? -15.648 -2.781 14.630 1.00 91.19 162 TRP A C 1
ATOM 1285 O O . TRP A 1 162 ? -15.877 -3.177 13.489 1.00 91.19 162 TRP A O 1
ATOM 1295 N N . LEU A 1 163 ? -14.409 -2.790 15.142 1.00 89.56 163 LEU A N 1
ATOM 1296 C CA . LEU A 1 163 ? -13.237 -3.258 14.390 1.00 89.56 163 LEU A CA 1
ATOM 1297 C C . LEU A 1 163 ? -13.406 -4.710 13.934 1.00 89.56 163 LEU A C 1
ATOM 1299 O O . LEU A 1 163 ? -13.111 -5.042 12.787 1.00 89.56 163 LEU A O 1
ATOM 1303 N N . ARG A 1 164 ? -13.890 -5.584 14.826 1.00 86.62 164 ARG A N 1
ATOM 1304 C CA . ARG A 1 164 ? -14.093 -7.007 14.528 1.00 86.62 164 ARG A CA 1
ATOM 1305 C C . ARG A 1 164 ? -15.116 -7.206 13.414 1.00 86.62 164 ARG A C 1
ATOM 1307 O O . ARG A 1 164 ? -14.873 -8.004 12.510 1.00 86.62 164 ARG A O 1
ATOM 1314 N N . GLU A 1 165 ? -16.247 -6.515 13.487 1.00 88.12 165 GLU A N 1
ATOM 1315 C CA . GLU A 1 165 ? -17.316 -6.608 12.491 1.00 88.12 165 GLU A CA 1
ATOM 1316 C C . GLU A 1 165 ? -16.878 -6.020 11.151 1.00 88.12 165 GLU A C 1
ATOM 1318 O O . GLU A 1 165 ? -17.011 -6.671 10.108 1.00 88.12 165 GLU A O 1
ATOM 1323 N N . ARG A 1 166 ? -16.278 -4.824 11.179 1.00 90.31 166 ARG A N 1
ATOM 1324 C CA . ARG A 1 166 ? -15.817 -4.138 9.972 1.00 90.31 166 ARG A CA 1
ATOM 1325 C C . ARG A 1 166 ? -14.716 -4.923 9.267 1.00 90.31 166 ARG A C 1
ATOM 1327 O O . ARG A 1 166 ? -14.752 -5.018 8.045 1.00 90.31 166 ARG A O 1
ATOM 1334 N N . TRP A 1 167 ? -13.813 -5.572 10.003 1.00 89.00 167 TRP A N 1
ATOM 1335 C CA . TRP A 1 167 ? -12.792 -6.456 9.434 1.00 89.00 167 TRP A CA 1
ATOM 1336 C C . TRP A 1 167 ? -13.371 -7.590 8.583 1.00 89.00 167 TRP A C 1
ATOM 1338 O O . TRP A 1 167 ? -12.851 -7.880 7.508 1.00 89.00 167 TRP A O 1
ATOM 1348 N N . GLN A 1 168 ? -14.478 -8.208 9.003 1.00 85.88 168 GLN A N 1
ATOM 1349 C CA . GLN A 1 168 ? -15.115 -9.256 8.194 1.00 85.88 168 GLN A CA 1
ATOM 1350 C C . GLN A 1 168 ? -15.682 -8.708 6.881 1.00 85.88 168 GLN A C 1
ATOM 1352 O O . GLN A 1 168 ? -15.727 -9.421 5.881 1.00 85.88 168 GLN A O 1
ATOM 1357 N N . VAL A 1 169 ? -16.121 -7.448 6.864 1.00 86.88 169 VAL A N 1
ATOM 1358 C CA . VAL A 1 169 ? -16.544 -6.777 5.630 1.00 86.88 169 VAL A CA 1
ATOM 1359 C C . VAL A 1 169 ? -15.337 -6.530 4.725 1.00 86.88 169 VAL A C 1
ATOM 1361 O O . VAL A 1 169 ? -15.389 -6.908 3.561 1.00 86.88 169 VAL A O 1
ATOM 1364 N N . GLU A 1 170 ? -14.237 -6.002 5.262 1.00 87.50 170 GLU A N 1
ATOM 1365 C CA . GLU A 1 170 ? -13.021 -5.716 4.486 1.00 87.50 170 GLU A CA 1
ATOM 1366 C C . GLU A 1 170 ? -12.430 -6.974 3.849 1.00 87.50 170 GLU A C 1
ATOM 1368 O O . GLU A 1 170 ? -12.107 -6.977 2.666 1.00 87.50 170 GLU A O 1
ATOM 1373 N N . ARG A 1 171 ? -12.402 -8.093 4.582 1.00 84.38 171 ARG A N 1
ATOM 1374 C CA . ARG A 1 171 ? -12.000 -9.388 4.018 1.00 84.38 171 ARG A CA 1
ATOM 1375 C C . ARG A 1 171 ? -12.878 -9.837 2.852 1.00 84.38 171 ARG A C 1
ATOM 1377 O O . ARG A 1 171 ? -12.373 -10.406 1.891 1.00 84.38 171 ARG A O 1
ATOM 1384 N N . ARG A 1 172 ? -14.188 -9.587 2.909 1.00 80.81 172 ARG A N 1
ATOM 1385 C CA . ARG A 1 172 ? -15.100 -9.933 1.806 1.00 80.81 172 ARG A CA 1
ATOM 1386 C C . ARG A 1 172 ? -14.907 -9.036 0.589 1.00 80.81 172 ARG A C 1
ATOM 1388 O O . ARG A 1 172 ? -15.038 -9.532 -0.523 1.00 80.81 172 ARG A O 1
ATOM 1395 N N . LEU A 1 173 ? -14.626 -7.751 0.803 1.00 80.31 173 LEU A N 1
ATOM 1396 C CA . LEU A 1 173 ? -14.417 -6.782 -0.274 1.00 80.31 173 LEU A CA 1
ATOM 1397 C C . LEU A 1 173 ? -13.057 -6.962 -0.957 1.00 80.31 173 LEU A C 1
ATOM 1399 O O . LEU A 1 173 ? -12.974 -6.869 -2.177 1.00 80.31 173 LEU A O 1
ATOM 1403 N N . HIS A 1 174 ? -12.011 -7.243 -0.178 1.00 82.00 174 HIS A N 1
ATOM 1404 C CA . HIS A 1 174 ? -10.627 -7.125 -0.638 1.00 82.00 174 HIS A CA 1
ATOM 1405 C C . HIS A 1 174 ? -9.809 -8.422 -0.553 1.00 82.00 174 HIS A C 1
ATOM 1407 O O . HIS A 1 174 ? -8.742 -8.494 -1.158 1.00 82.00 174 HIS A O 1
ATOM 1413 N N . GLY A 1 175 ? -10.275 -9.444 0.172 1.00 65.00 175 GLY A N 1
ATOM 1414 C CA . GLY A 1 175 ? -9.584 -10.735 0.283 1.00 65.00 175 GLY A CA 1
ATOM 1415 C C . GLY A 1 175 ? -9.912 -11.708 -0.853 1.00 65.00 175 GLY A C 1
ATOM 1416 O O . GLY A 1 175 ? -9.029 -12.352 -1.416 1.00 65.00 175 GLY A O 1
ATOM 1417 N N . LEU A 1 176 ? -11.181 -11.795 -1.263 1.00 58.75 176 LEU A N 1
ATOM 1418 C CA . LEU A 1 176 ? -11.610 -12.861 -2.168 1.00 58.75 176 LEU A CA 1
ATOM 1419 C C . LEU A 1 176 ? -11.024 -12.721 -3.582 1.00 58.75 176 LEU A C 1
ATOM 1421 O O . LEU A 1 176 ? -11.384 -11.826 -4.344 1.00 58.75 176 LEU A O 1
ATOM 1425 N N . ALA A 1 177 ? -10.259 -13.738 -3.984 1.00 48.56 177 ALA A N 1
ATOM 1426 C CA . ALA A 1 177 ? -9.823 -13.992 -5.360 1.00 48.56 177 ALA A CA 1
ATOM 1427 C C . ALA A 1 177 ? -10.974 -14.071 -6.393 1.00 48.56 177 ALA A C 1
ATOM 1429 O O . ALA A 1 177 ? -10.738 -14.012 -7.597 1.00 48.56 177 ALA A O 1
ATOM 1430 N N . ALA A 1 178 ? -12.216 -14.232 -5.922 1.00 39.03 178 ALA A N 1
ATOM 1431 C CA . ALA A 1 178 ? -13.412 -14.480 -6.720 1.00 39.03 178 ALA A CA 1
ATOM 1432 C C . ALA A 1 178 ? -14.282 -13.236 -6.972 1.00 39.03 178 ALA A C 1
ATOM 1434 O O . ALA A 1 178 ? -15.411 -13.391 -7.434 1.00 39.03 178 ALA A O 1
ATOM 1435 N N . PHE A 1 179 ? -13.809 -12.020 -6.684 1.00 39.28 179 PHE A N 1
ATOM 1436 C CA . PHE A 1 179 ? -14.466 -10.826 -7.211 1.00 39.28 179 PHE A CA 1
ATOM 1437 C C . PHE A 1 179 ? -13.978 -10.607 -8.651 1.00 39.28 179 PHE A C 1
ATOM 1439 O O . PHE A 1 179 ? -12.843 -10.165 -8.838 1.00 39.28 179 PHE A O 1
ATOM 1446 N N . PRO A 1 180 ? -14.782 -10.889 -9.699 1.00 38.19 180 PRO A N 1
ATOM 1447 C CA . PRO A 1 180 ? -14.551 -10.259 -10.984 1.00 38.19 180 PRO A CA 1
ATOM 1448 C C . PRO A 1 180 ? -14.801 -8.774 -10.751 1.00 38.19 180 PRO A C 1
ATOM 1450 O O . PRO A 1 180 ? -15.941 -8.311 -10.739 1.00 38.19 180 PRO A O 1
ATOM 1453 N N . TRP A 1 181 ? -13.730 -8.043 -10.462 1.00 39.72 181 TRP A N 1
ATOM 1454 C CA . TRP A 1 181 ? -13.751 -6.597 -10.402 1.00 39.72 181 TRP A CA 1
ATOM 1455 C C . TRP A 1 181 ? -14.365 -6.107 -11.714 1.00 39.72 181 TRP A C 1
ATOM 1457 O O . TRP A 1 181 ? -13.793 -6.274 -12.793 1.00 39.72 181 TRP A O 1
ATOM 1467 N N . THR A 1 182 ? -15.587 -5.580 -11.647 1.00 37.56 182 THR A N 1
ATOM 1468 C CA . THR A 1 182 ? -16.144 -4.826 -12.763 1.00 37.56 182 THR A CA 1
ATOM 1469 C C . THR A 1 182 ? -15.222 -3.634 -12.978 1.00 37.56 182 THR A C 1
ATOM 1471 O O . THR A 1 182 ? -14.982 -2.917 -12.000 1.00 37.56 182 THR A O 1
ATOM 1474 N N . PRO A 1 183 ? -14.739 -3.393 -14.216 1.00 39.47 183 PRO A N 1
ATOM 1475 C CA . PRO A 1 183 ? -14.072 -2.151 -14.567 1.00 39.47 183 PRO A CA 1
ATOM 1476 C C . PRO A 1 183 ? -14.798 -0.988 -13.923 1.00 39.47 183 PRO A C 1
ATOM 1478 O O . PRO A 1 183 ? -16.031 -0.958 -13.966 1.00 39.47 183 PRO A O 1
ATOM 1481 N N . ALA A 1 184 ? -14.061 -0.082 -13.281 1.00 39.47 184 ALA A N 1
ATOM 1482 C CA . ALA A 1 184 ? -14.626 1.115 -12.679 1.00 39.47 184 ALA A CA 1
ATOM 1483 C C . ALA A 1 184 ? -15.349 1.948 -13.763 1.00 39.47 184 ALA A C 1
ATOM 1485 O O . ALA A 1 184 ? -14.768 2.862 -14.342 1.00 39.47 184 ALA A O 1
ATOM 1486 N N . GLY A 1 185 ? -16.611 1.595 -14.036 1.00 34.12 185 GLY A N 1
ATOM 1487 C CA . GLY A 1 185 ? -17.426 2.059 -15.157 1.00 34.12 185 GLY A CA 1
ATOM 1488 C C . GLY A 1 185 ? -17.601 1.045 -16.305 1.00 34.12 185 GLY A C 1
ATOM 1489 O O . GLY A 1 185 ? -16.958 1.191 -17.330 1.00 34.12 185 GLY A O 1
ATOM 1490 N N . GLY A 1 186 ? -18.543 0.101 -16.165 1.00 31.34 186 GLY A N 1
ATOM 1491 C CA . GLY A 1 186 ? -19.430 -0.377 -17.247 1.00 31.34 186 GLY A CA 1
ATOM 1492 C C . GLY A 1 186 ? -18.873 -1.217 -18.420 1.00 31.34 186 GLY A C 1
ATOM 1493 O O . GLY A 1 186 ? -18.018 -0.787 -19.178 1.00 31.34 186 GLY A O 1
ATOM 1494 N N . SER A 1 187 ? -19.544 -2.353 -18.656 1.00 30.03 187 SER A N 1
ATOM 1495 C CA . SER A 1 187 ? -19.539 -3.239 -19.842 1.00 30.03 187 SER A CA 1
ATOM 1496 C C . SER A 1 187 ? -18.276 -4.069 -20.181 1.00 30.03 187 SER A C 1
ATOM 1498 O O . SER A 1 187 ? -17.168 -3.547 -20.193 1.00 30.03 187 SER A O 1
ATOM 1500 N N . PRO A 1 188 ? -18.425 -5.357 -20.584 1.00 35.25 188 PRO A N 1
ATOM 1501 C CA . PRO A 1 188 ? -17.316 -6.246 -20.984 1.00 35.25 188 PRO A CA 1
ATOM 1502 C C . PRO A 1 188 ? -16.722 -5.957 -22.377 1.00 35.25 188 PRO A C 1
ATOM 1504 O O . PRO A 1 188 ? -16.071 -6.819 -22.965 1.00 35.25 188 PRO A O 1
ATOM 1507 N N . ALA A 1 189 ? -16.969 -4.783 -22.954 1.00 35.28 189 ALA A N 1
ATOM 1508 C CA . ALA A 1 189 ? -16.614 -4.479 -24.333 1.00 35.28 189 ALA A CA 1
ATOM 1509 C C . ALA A 1 189 ? -15.667 -3.277 -24.388 1.00 35.28 189 ALA A C 1
ATOM 1511 O O . ALA A 1 189 ? -16.125 -2.142 -24.323 1.00 35.28 189 ALA A O 1
ATOM 1512 N N . LEU A 1 190 ? -14.360 -3.555 -24.493 1.00 36.38 190 LEU A N 1
ATOM 1513 C CA . LEU A 1 190 ? -13.410 -2.999 -25.476 1.00 36.38 190 LEU A CA 1
ATOM 1514 C C . LEU A 1 190 ? -11.966 -3.410 -25.103 1.00 36.38 190 LEU A C 1
ATOM 1516 O O . LEU A 1 190 ? -11.406 -2.992 -24.096 1.00 36.38 190 LEU A O 1
ATOM 1520 N N . LEU A 1 191 ? -11.354 -4.223 -25.968 1.00 42.91 191 LEU A N 1
ATOM 1521 C CA . LEU A 1 191 ? -9.977 -4.750 -25.930 1.00 42.91 191 LEU A CA 1
ATOM 1522 C C . LEU A 1 191 ? -8.874 -3.677 -26.169 1.00 42.91 191 LEU A C 1
ATOM 1524 O O . LEU A 1 191 ? -7.943 -3.912 -26.946 1.00 42.91 191 LEU A O 1
ATOM 1528 N N . GLN A 1 192 ? -8.984 -2.476 -25.587 1.00 51.94 192 GLN A N 1
ATOM 1529 C CA . GLN A 1 192 ? -8.120 -1.327 -25.941 1.00 51.94 192 GLN A CA 1
ATOM 1530 C C . GLN A 1 192 ? -7.780 -0.363 -24.787 1.00 51.94 192 GLN A C 1
ATOM 1532 O O . GLN A 1 192 ? -7.466 0.794 -25.043 1.00 51.94 192 GLN A O 1
ATOM 1537 N N . ALA A 1 193 ? -7.883 -0.789 -23.528 1.00 69.19 193 ALA A N 1
ATOM 1538 C CA . ALA A 1 193 ? -7.534 0.063 -22.392 1.00 69.19 193 ALA A CA 1
ATOM 1539 C C . ALA A 1 193 ? -6.390 -0.549 -21.571 1.00 69.19 193 ALA A C 1
ATOM 1541 O O . ALA A 1 193 ? -6.321 -1.778 -21.450 1.00 69.19 193 ALA A O 1
ATOM 1542 N N . PRO A 1 194 ? -5.532 0.285 -20.952 1.00 84.25 194 PRO A N 1
ATOM 1543 C CA . PRO A 1 194 ? -4.649 -0.158 -19.887 1.00 84.25 194 PRO A CA 1
ATOM 1544 C C . PRO A 1 194 ? -5.422 -0.955 -18.838 1.00 84.25 194 PRO A C 1
ATOM 1546 O O . PRO A 1 194 ? -6.512 -0.557 -18.407 1.00 84.25 194 PRO A O 1
ATOM 1549 N N . ARG A 1 195 ? -4.838 -2.061 -18.375 1.00 85.31 195 ARG A N 1
ATOM 1550 C CA . ARG A 1 195 ? -5.366 -2.775 -17.215 1.00 85.31 195 ARG A CA 1
ATOM 1551 C C . ARG A 1 195 ? -5.452 -1.809 -16.050 1.00 85.31 195 ARG A C 1
ATOM 1553 O O . ARG A 1 195 ? -4.528 -1.035 -15.802 1.00 85.31 195 ARG A O 1
ATOM 1560 N N . THR A 1 196 ? -6.588 -1.844 -15.380 1.00 84.06 196 THR A N 1
ATOM 1561 C CA . THR A 1 196 ? -6.952 -0.888 -14.346 1.00 84.06 196 THR A CA 1
ATOM 1562 C C . THR A 1 196 ? -7.507 -1.669 -13.173 1.00 84.06 196 THR A C 1
ATOM 1564 O O . THR A 1 196 ? -8.239 -2.621 -13.408 1.00 84.06 196 THR A O 1
ATOM 1567 N N . TYR A 1 197 ? -7.156 -1.292 -11.948 1.00 86.00 197 TYR A N 1
ATOM 1568 C CA . TYR A 1 197 ? -7.611 -1.966 -10.732 1.00 86.00 197 TYR A CA 1
ATOM 1569 C C . TYR A 1 197 ? -7.833 -0.960 -9.607 1.00 86.00 197 TYR A C 1
ATOM 1571 O O . TYR A 1 197 ? -7.278 0.141 -9.626 1.00 86.00 197 TYR A O 1
ATOM 1579 N N . GLU A 1 198 ? -8.641 -1.340 -8.624 1.00 89.38 198 GLU A N 1
ATOM 1580 C CA . GLU A 1 198 ? -8.690 -0.652 -7.339 1.00 89.38 198 GLU A CA 1
ATOM 1581 C C . GLU A 1 198 ? -7.587 -1.211 -6.436 1.00 89.38 198 GLU A C 1
ATOM 1583 O O . GLU A 1 198 ? -7.559 -2.406 -6.157 1.00 89.38 198 GLU A O 1
ATOM 1588 N N . ILE A 1 199 ? -6.655 -0.353 -6.031 1.00 93.75 199 ILE A N 1
ATOM 1589 C CA . ILE A 1 199 ? -5.441 -0.723 -5.307 1.00 93.75 199 ILE A CA 1
ATOM 1590 C C . ILE A 1 199 ? -5.335 0.142 -4.058 1.00 93.75 199 ILE A C 1
ATOM 1592 O O . ILE A 1 199 ? -5.540 1.358 -4.115 1.00 93.75 199 ILE A O 1
ATOM 1596 N N . PHE A 1 200 ? -4.993 -0.475 -2.930 1.00 95.75 200 PHE A N 1
ATOM 1597 C CA . PHE A 1 200 ? -4.739 0.254 -1.696 1.00 95.75 200 PHE A CA 1
ATOM 1598 C C . PHE A 1 200 ? -3.418 1.021 -1.804 1.00 95.75 200 PHE A C 1
ATOM 1600 O O . PHE A 1 200 ? -2.348 0.424 -1.972 1.00 95.75 200 PHE A O 1
ATOM 1607 N N . ALA A 1 201 ? -3.512 2.348 -1.730 1.00 96.00 201 ALA A N 1
ATOM 1608 C CA . ALA A 1 201 ? -2.390 3.251 -1.900 1.00 96.00 201 ALA A CA 1
ATOM 1609 C C . ALA A 1 201 ? -1.917 3.831 -0.574 1.00 96.00 201 ALA A C 1
ATOM 1611 O O . ALA A 1 201 ? -2.699 4.347 0.233 1.00 96.00 201 ALA A O 1
ATOM 1612 N N . THR A 1 202 ? -0.603 3.813 -0.415 1.00 93.44 202 THR A N 1
ATOM 1613 C CA . THR A 1 202 ? 0.108 4.390 0.718 1.00 93.44 202 THR A CA 1
ATOM 1614 C C . THR A 1 202 ? 1.027 5.515 0.291 1.00 93.44 202 THR A C 1
ATOM 1616 O O . THR A 1 202 ? 1.027 5.956 -0.861 1.00 93.44 202 THR A O 1
ATOM 1619 N N . ARG A 1 203 ? 1.726 6.093 1.266 1.00 89.31 203 ARG A N 1
ATOM 1620 C CA . ARG A 1 203 ? 2.554 7.279 1.084 1.00 89.31 203 ARG A CA 1
ATOM 1621 C C . ARG A 1 203 ? 3.947 6.990 1.598 1.00 89.31 203 ARG A C 1
ATOM 1623 O O . ARG A 1 203 ? 4.088 6.470 2.698 1.00 89.31 203 ARG A O 1
ATOM 1630 N N . TYR A 1 204 ? 4.946 7.467 0.871 1.00 85.94 204 TYR A N 1
ATOM 1631 C CA . TYR A 1 204 ? 6.330 7.452 1.327 1.00 85.94 204 TYR A CA 1
ATOM 1632 C C . TYR A 1 204 ? 6.988 8.817 1.132 1.00 85.94 204 TYR A C 1
ATOM 1634 O O . TYR A 1 204 ? 6.479 9.696 0.419 1.00 85.94 204 TYR A O 1
ATOM 1642 N N . ASP A 1 205 ? 8.120 9.009 1.803 1.00 82.25 205 ASP A N 1
ATOM 1643 C CA . ASP A 1 205 ? 8.957 10.180 1.594 1.00 82.25 205 ASP A CA 1
ATOM 1644 C C . ASP A 1 205 ? 9.926 9.929 0.435 1.00 82.25 205 ASP A C 1
ATOM 1646 O O . ASP A 1 205 ? 10.933 9.236 0.570 1.00 82.25 205 ASP A O 1
ATOM 1650 N N . ALA A 1 206 ? 9.591 10.487 -0.726 1.00 77.56 206 ALA A N 1
ATOM 1651 C CA . ALA A 1 206 ? 10.435 10.453 -1.916 1.00 77.56 206 ALA A CA 1
ATOM 1652 C C . ALA A 1 206 ? 11.381 11.669 -1.999 1.00 77.56 206 ALA A C 1
ATOM 1654 O O . ALA A 1 206 ? 12.013 11.885 -3.039 1.00 77.56 206 ALA A O 1
ATOM 1655 N N . GLY A 1 207 ? 11.429 12.506 -0.953 1.00 81.38 207 GLY A N 1
ATOM 1656 C CA . GLY A 1 207 ? 11.926 13.874 -1.046 1.00 81.38 207 GLY A CA 1
ATOM 1657 C C . GLY A 1 207 ? 11.088 14.691 -2.034 1.00 81.38 207 GLY A C 1
ATOM 1658 O O . GLY A 1 207 ? 9.864 14.557 -2.093 1.00 81.38 207 GLY A O 1
ATOM 1659 N N . ASP A 1 208 ? 11.758 15.486 -2.868 1.00 80.00 208 ASP A N 1
ATOM 1660 C CA . ASP A 1 208 ? 11.116 16.349 -3.872 1.00 80.00 208 ASP A CA 1
ATOM 1661 C C . ASP A 1 208 ? 10.725 15.612 -5.171 1.00 80.00 208 ASP A C 1
ATOM 1663 O O . ASP A 1 208 ? 10.330 16.234 -6.159 1.00 80.00 208 ASP A O 1
ATOM 1667 N N . LYS A 1 209 ? 10.845 14.278 -5.217 1.00 87.31 209 LYS A N 1
ATOM 1668 C CA . LYS A 1 209 ? 10.559 13.501 -6.430 1.00 87.31 209 LYS A CA 1
ATOM 1669 C C . LYS A 1 209 ? 9.058 13.267 -6.618 1.00 87.31 209 LYS A C 1
ATOM 1671 O O . LYS A 1 209 ? 8.357 12.839 -5.703 1.00 87.31 209 LYS A O 1
ATOM 1676 N N . TYR A 1 210 ? 8.582 13.451 -7.848 1.00 91.19 210 TYR A N 1
ATOM 1677 C CA . TYR A 1 210 ? 7.208 13.150 -8.255 1.00 91.19 210 TYR A CA 1
ATOM 1678 C C . TYR A 1 210 ? 7.117 11.748 -8.870 1.00 91.19 210 TYR A C 1
ATOM 1680 O O . TYR A 1 210 ? 7.316 11.570 -10.070 1.00 91.19 210 TYR A O 1
ATOM 1688 N N . THR A 1 211 ? 6.878 10.728 -8.048 1.00 95.25 211 THR A N 1
ATOM 1689 C CA . THR A 1 211 ? 6.935 9.330 -8.500 1.00 95.25 211 THR A CA 1
ATOM 1690 C C . THR A 1 211 ? 6.072 8.400 -7.642 1.00 95.25 211 THR A C 1
ATOM 1692 O O . THR A 1 211 ? 5.519 8.803 -6.616 1.00 95.25 211 THR A O 1
ATOM 1695 N N . VAL A 1 212 ? 5.941 7.155 -8.086 1.00 97.31 212 VAL A N 1
ATOM 1696 C CA . VAL A 1 212 ? 5.351 6.048 -7.340 1.00 97.31 212 VAL A CA 1
ATOM 1697 C C . VAL A 1 212 ? 6.343 4.893 -7.201 1.00 97.31 212 VAL A C 1
ATOM 1699 O O . VAL A 1 212 ? 7.255 4.736 -8.022 1.00 97.31 212 VAL A O 1
ATOM 1702 N N . ALA A 1 213 ? 6.114 4.050 -6.199 1.00 96.62 213 ALA A N 1
ATOM 1703 C CA . ALA A 1 213 ? 6.700 2.723 -6.118 1.00 96.62 213 ALA A CA 1
ATOM 1704 C C . ALA A 1 213 ? 5.641 1.668 -6.456 1.00 96.62 213 ALA A C 1
ATOM 1706 O O . ALA A 1 213 ? 4.519 1.717 -5.947 1.00 96.62 213 ALA A O 1
ATOM 1707 N N . LEU A 1 214 ? 6.014 0.724 -7.320 1.00 97.31 214 LEU A N 1
ATOM 1708 C CA . LEU A 1 214 ? 5.261 -0.508 -7.554 1.00 97.31 214 LEU A CA 1
ATOM 1709 C C . LEU A 1 214 ? 6.117 -1.712 -7.163 1.00 97.31 214 LEU A C 1
ATOM 1711 O O . LEU A 1 214 ? 7.345 -1.618 -7.238 1.00 97.31 214 LEU A O 1
ATOM 1715 N N . PRO A 1 215 ? 5.517 -2.849 -6.772 1.00 95.69 215 PRO A N 1
ATOM 1716 C CA . PRO A 1 215 ? 6.260 -4.019 -6.306 1.00 95.69 215 PRO A CA 1
ATOM 1717 C C . PRO A 1 215 ? 6.945 -4.796 -7.447 1.00 95.69 215 PRO A C 1
ATOM 1719 O O . PRO A 1 215 ? 6.937 -6.020 -7.493 1.00 95.69 215 PRO A O 1
ATOM 1722 N N . ASP A 1 216 ? 7.570 -4.075 -8.378 1.00 95.19 216 ASP A N 1
ATOM 1723 C CA . ASP A 1 216 ? 8.275 -4.588 -9.540 1.00 95.19 216 ASP A CA 1
ATOM 1724 C C . ASP A 1 216 ? 9.550 -3.772 -9.809 1.00 95.19 216 ASP A C 1
ATOM 1726 O O . ASP A 1 216 ? 9.530 -2.708 -10.439 1.00 95.19 216 ASP A O 1
ATOM 1730 N N . MET A 1 217 ? 10.695 -4.323 -9.399 1.00 91.75 217 MET A N 1
ATOM 1731 C CA . MET A 1 217 ? 11.999 -3.692 -9.604 1.00 91.75 217 MET A CA 1
ATOM 1732 C C . MET A 1 217 ? 12.327 -3.472 -11.084 1.00 91.75 217 MET A C 1
ATOM 1734 O O . MET A 1 217 ? 13.098 -2.573 -11.421 1.00 91.75 217 MET A O 1
ATOM 1738 N N . CYS A 1 218 ? 11.760 -4.284 -11.982 1.00 94.00 218 CYS A N 1
ATOM 1739 C CA . CYS A 1 218 ? 12.066 -4.217 -13.400 1.00 94.00 218 CYS A CA 1
ATOM 1740 C C . CYS A 1 218 ? 11.532 -2.933 -14.032 1.00 94.00 218 CYS A C 1
ATOM 1742 O O . CYS A 1 218 ? 12.209 -2.385 -14.900 1.00 94.00 218 CYS A O 1
ATOM 1744 N N . LEU A 1 219 ? 10.390 -2.405 -13.572 1.00 95.50 219 LEU A N 1
ATOM 1745 C CA . LEU A 1 219 ? 9.884 -1.102 -14.019 1.00 95.50 219 LEU A CA 1
ATOM 1746 C C . LEU A 1 219 ? 10.864 0.014 -13.645 1.00 95.50 219 LEU A C 1
ATOM 1748 O O . LEU A 1 219 ? 11.320 0.747 -14.522 1.00 95.50 219 LEU A O 1
ATOM 1752 N N . LYS A 1 220 ? 11.255 0.072 -12.363 1.00 92.94 220 LYS A N 1
ATOM 1753 C CA . LYS A 1 220 ? 12.226 1.039 -11.829 1.00 92.94 220 LYS A CA 1
ATOM 1754 C C . LYS A 1 220 ? 13.529 1.017 -12.623 1.00 92.94 220 LYS A C 1
ATOM 1756 O O . LYS A 1 220 ? 13.983 2.044 -13.124 1.00 92.94 220 LYS A O 1
ATOM 1761 N N . PHE A 1 221 ? 14.152 -0.155 -12.729 1.00 91.31 221 PHE A N 1
ATOM 1762 C CA . PHE A 1 221 ? 15.462 -0.273 -13.362 1.00 91.31 221 PHE A CA 1
ATOM 1763 C C . PHE A 1 221 ? 15.399 -0.019 -14.869 1.00 91.31 221 PHE A C 1
ATOM 1765 O O . PHE A 1 221 ? 16.316 0.595 -15.410 1.00 91.31 221 PHE A O 1
ATOM 1772 N N . SER A 1 222 ? 14.312 -0.412 -15.535 1.00 93.75 222 SER A N 1
ATOM 1773 C CA . SER A 1 222 ? 14.135 -0.133 -16.963 1.00 93.75 222 SER A CA 1
ATOM 1774 C C . SER A 1 222 ? 13.911 1.353 -17.232 1.00 93.75 222 SER A C 1
ATOM 1776 O O . SER A 1 222 ? 14.486 1.870 -18.187 1.00 93.75 222 SER A O 1
ATOM 1778 N N . ASN A 1 223 ? 13.148 2.056 -16.386 1.00 93.88 223 ASN A N 1
ATOM 1779 C CA . ASN A 1 223 ? 13.025 3.519 -16.445 1.00 93.88 223 ASN A CA 1
ATOM 1780 C C . ASN A 1 223 ? 14.366 4.220 -16.201 1.00 93.88 223 ASN A C 1
ATOM 1782 O O . ASN A 1 223 ? 14.659 5.224 -16.840 1.00 93.88 223 ASN A O 1
ATOM 1786 N N . ALA A 1 224 ? 15.219 3.648 -15.349 1.00 91.88 224 ALA A N 1
ATOM 1787 C CA . ALA A 1 224 ? 16.572 4.136 -15.097 1.00 91.88 224 ALA A CA 1
ATOM 1788 C C . ALA A 1 224 ? 17.605 3.760 -16.182 1.00 91.88 224 ALA A C 1
ATOM 1790 O O . ALA A 1 224 ? 18.803 3.964 -15.981 1.00 91.88 224 ALA A O 1
ATOM 1791 N N . GLY A 1 225 ? 17.190 3.177 -17.310 1.00 91.94 225 GLY A N 1
ATOM 1792 C CA . GLY A 1 225 ? 18.096 2.811 -18.402 1.00 91.94 225 GLY A CA 1
ATOM 1793 C C . GLY A 1 225 ? 18.887 1.515 -18.194 1.00 91.94 225 GLY A C 1
ATOM 1794 O O . GLY A 1 225 ? 19.744 1.176 -19.012 1.00 91.94 225 GLY A O 1
ATOM 1795 N N . ASN A 1 226 ? 18.623 0.771 -17.119 1.00 92.25 226 ASN A N 1
ATOM 1796 C CA . ASN A 1 226 ? 19.324 -0.469 -16.808 1.00 92.25 226 ASN A CA 1
ATOM 1797 C C . ASN A 1 226 ? 18.749 -1.651 -17.615 1.00 92.25 226 ASN A C 1
ATOM 1799 O O . ASN A 1 226 ? 17.555 -1.718 -17.901 1.00 92.25 226 ASN A O 1
ATOM 1803 N N . ARG A 1 227 ? 19.608 -2.612 -17.975 1.00 91.00 227 ARG A N 1
ATOM 1804 C CA . ARG A 1 227 ? 19.254 -3.804 -18.764 1.00 91.00 227 ARG A CA 1
ATOM 1805 C C . ARG A 1 227 ? 18.890 -5.034 -17.921 1.00 91.00 227 ARG A C 1
ATOM 1807 O O . ARG A 1 227 ? 18.678 -6.091 -18.505 1.00 91.00 227 ARG A O 1
ATOM 1814 N N . LEU A 1 228 ? 18.815 -4.908 -16.592 1.00 86.94 228 LEU A N 1
ATOM 1815 C CA . LEU A 1 228 ? 18.618 -6.006 -15.631 1.00 86.94 228 LEU A CA 1
ATOM 1816 C C . LEU A 1 228 ? 17.438 -6.929 -15.971 1.00 86.94 228 LEU A C 1
ATOM 1818 O O . LEU A 1 228 ? 17.510 -8.118 -15.693 1.00 86.94 228 LEU A O 1
ATOM 1822 N N . CYS A 1 229 ? 16.36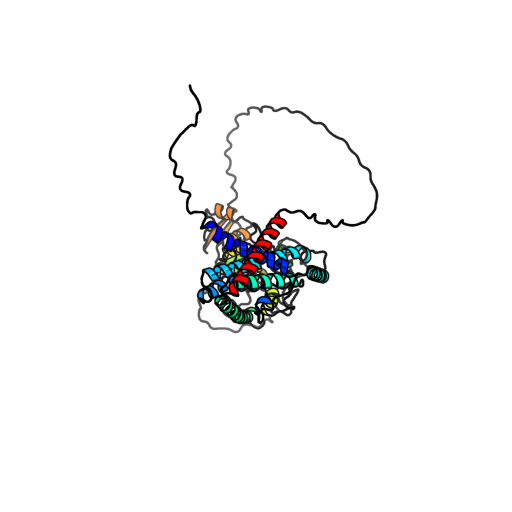8 -6.383 -16.554 1.00 89.44 229 CYS A N 1
ATOM 1823 C CA . CYS A 1 229 ? 15.161 -7.133 -16.911 1.00 89.44 229 CYS A CA 1
ATOM 1824 C C . CYS A 1 229 ? 14.831 -7.085 -18.410 1.00 89.44 229 CYS A C 1
ATOM 1826 O O . CYS A 1 229 ? 13.685 -7.317 -18.800 1.00 89.44 229 CYS A O 1
ATOM 1828 N N . ALA A 1 230 ? 15.807 -6.761 -19.263 1.00 89.50 230 ALA A N 1
ATOM 1829 C CA . ALA A 1 230 ? 15.586 -6.660 -20.706 1.00 89.50 230 ALA A CA 1
ATOM 1830 C C . ALA A 1 230 ? 15.203 -8.014 -21.335 1.00 89.50 230 ALA A C 1
ATOM 1832 O O . ALA A 1 230 ? 14.409 -8.066 -22.270 1.00 89.50 230 ALA A O 1
ATOM 1833 N N . ASP A 1 231 ? 15.730 -9.111 -20.792 1.00 90.06 231 ASP A N 1
ATOM 1834 C CA . ASP A 1 231 ? 15.387 -10.491 -21.148 1.00 90.06 231 ASP A CA 1
ATOM 1835 C C . ASP A 1 231 ? 13.989 -10.914 -20.659 1.00 90.06 231 ASP A C 1
ATOM 1837 O O . ASP A 1 231 ? 13.425 -11.878 -21.169 1.00 90.06 231 ASP A O 1
ATOM 1841 N N . LYS A 1 232 ? 13.396 -10.164 -19.722 1.00 87.25 232 LYS A N 1
ATOM 1842 C CA . LYS A 1 232 ? 12.070 -10.423 -19.131 1.00 87.25 232 LYS A CA 1
ATOM 1843 C C . LYS A 1 232 ? 10.931 -9.645 -19.804 1.00 87.25 232 LYS A C 1
ATOM 1845 O O . LYS A 1 232 ? 9.862 -9.497 -19.219 1.00 87.25 232 LYS A O 1
ATOM 1850 N N . GLY A 1 233 ? 11.164 -9.095 -20.997 1.00 88.62 233 GLY A N 1
ATOM 1851 C CA . GLY A 1 233 ? 10.152 -8.351 -21.760 1.00 88.62 233 GLY A CA 1
ATOM 1852 C C . GLY A 1 233 ? 9.983 -6.880 -21.357 1.00 88.62 233 GLY A C 1
ATOM 1853 O O . GLY A 1 233 ? 9.045 -6.219 -21.816 1.00 88.62 233 GLY A O 1
ATOM 1854 N N . TYR A 1 234 ? 10.879 -6.336 -20.525 1.00 92.81 234 TYR A N 1
ATOM 1855 C CA . TYR A 1 234 ? 10.877 -4.913 -20.182 1.00 92.81 234 TYR A CA 1
ATOM 1856 C C . TYR A 1 234 ? 11.674 -4.107 -21.208 1.00 92.81 234 TYR A C 1
ATOM 1858 O O . TYR A 1 234 ? 12.796 -4.450 -21.584 1.00 92.81 234 TYR A O 1
ATOM 1866 N N . LYS A 1 235 ? 11.081 -3.007 -21.668 1.00 93.12 235 LYS A N 1
ATOM 1867 C CA . LYS A 1 235 ? 11.687 -2.062 -22.598 1.00 93.12 235 LYS A CA 1
ATOM 1868 C C . LYS A 1 235 ? 12.407 -0.979 -21.804 1.00 93.12 235 LYS A C 1
ATOM 1870 O O . LYS A 1 235 ? 11.822 -0.290 -20.972 1.00 93.12 235 LYS A O 1
ATOM 1875 N N . ILE A 1 236 ? 13.690 -0.829 -22.094 1.00 93.56 236 ILE A N 1
ATOM 1876 C CA . ILE A 1 236 ? 14.557 0.166 -21.466 1.00 93.56 236 ILE A CA 1
ATOM 1877 C C . ILE A 1 236 ? 14.087 1.569 -21.870 1.00 93.56 236 ILE A C 1
ATOM 1879 O O . ILE A 1 236 ? 13.807 1.799 -23.046 1.00 93.56 236 ILE A O 1
ATOM 1883 N N . ASN A 1 237 ? 14.025 2.494 -20.910 1.00 89.94 237 ASN A N 1
ATOM 1884 C CA . ASN A 1 237 ? 13.601 3.886 -21.091 1.00 89.94 237 ASN A CA 1
ATOM 1885 C C . ASN A 1 237 ? 12.204 4.040 -21.721 1.00 89.94 237 ASN A C 1
ATOM 1887 O O . ASN A 1 237 ? 11.955 4.999 -22.447 1.00 89.94 237 ASN A O 1
ATOM 1891 N N . GLN A 1 238 ? 11.286 3.100 -21.463 1.00 89.69 238 GLN A N 1
ATOM 1892 C CA . GLN A 1 238 ? 9.910 3.199 -21.961 1.00 89.69 238 GLN A CA 1
ATOM 1893 C C . GLN A 1 238 ? 9.110 4.328 -21.285 1.00 89.69 238 GLN A C 1
ATOM 1895 O O . GLN A 1 238 ? 8.140 4.799 -21.874 1.00 89.69 238 GLN A O 1
ATOM 1900 N N . GLY A 1 239 ? 9.481 4.738 -20.067 1.00 92.06 239 GLY A N 1
ATOM 1901 C CA . GLY A 1 239 ? 8.667 5.650 -19.261 1.00 92.06 239 GLY A CA 1
ATOM 1902 C C . GLY A 1 239 ? 7.463 4.925 -18.659 1.00 92.06 239 GLY A C 1
ATOM 1903 O O . GLY A 1 239 ? 6.318 5.323 -18.854 1.00 92.06 239 GLY A O 1
ATOM 1904 N N . TYR A 1 240 ? 7.706 3.807 -17.968 1.00 95.44 240 TYR A N 1
ATOM 1905 C CA . TYR A 1 240 ? 6.680 3.078 -17.228 1.00 95.44 240 TYR A CA 1
ATOM 1906 C C . TYR A 1 240 ? 6.005 4.009 -16.218 1.00 95.44 240 TYR A C 1
ATOM 1908 O O . TYR A 1 240 ? 6.617 4.415 -15.227 1.00 95.44 240 TYR A O 1
ATOM 1916 N N . ALA A 1 241 ? 4.743 4.334 -16.490 1.00 95.38 241 ALA A N 1
ATOM 1917 C CA . ALA A 1 241 ? 3.936 5.258 -15.711 1.00 95.38 241 ALA A CA 1
ATOM 1918 C C . ALA A 1 241 ? 2.547 4.684 -15.432 1.00 95.38 241 ALA A C 1
ATOM 1920 O O . ALA A 1 241 ? 2.002 3.897 -16.212 1.00 95.38 241 ALA A O 1
ATOM 1921 N N . VAL A 1 242 ? 1.952 5.111 -14.327 1.00 94.38 242 VAL A N 1
ATOM 1922 C CA . VAL A 1 242 ? 0.575 4.776 -13.963 1.00 94.38 242 VAL A CA 1
ATOM 1923 C C . VAL A 1 242 ? -0.314 6.003 -14.056 1.00 94.38 242 VAL A C 1
ATOM 1925 O O . VAL A 1 242 ? 0.123 7.117 -13.769 1.00 94.38 242 VAL A O 1
ATOM 1928 N N . PHE A 1 243 ? -1.574 5.791 -14.424 1.00 91.69 243 PHE A N 1
ATOM 1929 C CA . PHE A 1 243 ? -2.626 6.788 -14.260 1.00 91.69 243 PHE A CA 1
ATOM 1930 C C . PHE A 1 243 ? -3.400 6.493 -12.975 1.00 91.69 243 PHE A C 1
ATOM 1932 O O . PHE A 1 243 ? -3.880 5.378 -12.772 1.00 91.69 243 PHE A O 1
ATOM 1939 N N . LEU A 1 244 ? -3.504 7.489 -12.106 1.00 90.94 244 LEU A N 1
ATOM 1940 C CA . LEU A 1 244 ? -4.066 7.382 -10.767 1.00 90.94 244 LEU A CA 1
ATOM 1941 C C . LEU A 1 244 ? -5.344 8.204 -10.688 1.00 90.94 244 LEU A C 1
ATOM 1943 O O . LEU A 1 244 ? -5.368 9.355 -11.128 1.00 90.94 244 LEU A O 1
ATOM 1947 N N . ARG A 1 245 ? -6.391 7.651 -10.076 1.00 88.56 245 ARG A N 1
ATOM 1948 C CA . ARG A 1 245 ? -7.643 8.366 -9.825 1.00 88.56 245 ARG A CA 1
ATOM 1949 C C . ARG A 1 245 ? -8.188 8.054 -8.435 1.00 88.56 245 ARG A C 1
ATOM 1951 O O . ARG A 1 245 ? -8.385 6.896 -8.083 1.00 88.56 245 ARG A O 1
ATOM 1958 N N . TYR A 1 246 ? -8.489 9.115 -7.695 1.00 91.00 246 TYR A N 1
ATOM 1959 C CA . TYR A 1 246 ? -9.205 9.078 -6.421 1.00 91.00 246 TYR A CA 1
ATOM 1960 C C . TYR A 1 246 ? -10.315 10.142 -6.434 1.00 91.00 246 TYR A C 1
ATOM 1962 O O . TYR A 1 246 ? -11.363 9.927 -7.037 1.00 91.00 246 TYR A O 1
ATOM 1970 N N . LYS A 1 247 ? -10.069 11.326 -5.859 1.00 90.38 247 LYS A N 1
ATOM 1971 C CA . LYS A 1 247 ? -10.954 12.508 -5.954 1.00 90.38 247 LYS A CA 1
ATOM 1972 C C . LYS A 1 247 ? -10.595 13.395 -7.139 1.00 90.38 247 LYS A C 1
ATOM 1974 O O . LYS A 1 247 ? -11.439 14.088 -7.698 1.00 90.38 247 LYS A O 1
ATOM 1979 N N . LYS A 1 248 ? -9.320 13.366 -7.499 1.00 91.25 248 LYS A N 1
ATOM 1980 C CA . LYS A 1 248 ? -8.732 13.932 -8.706 1.00 91.25 248 LYS A CA 1
ATOM 1981 C C . LYS A 1 248 ? -7.919 12.838 -9.390 1.00 91.25 248 LYS A C 1
ATOM 1983 O O . LYS A 1 248 ? -7.830 11.714 -8.885 1.00 91.25 248 LYS A O 1
ATOM 1988 N N . SER A 1 249 ? -7.326 13.167 -10.526 1.00 88.38 249 SER A N 1
ATOM 1989 C CA . SER A 1 249 ? -6.472 12.250 -11.267 1.00 88.38 249 SER A CA 1
ATOM 1990 C C . SER A 1 249 ? -5.147 12.886 -11.645 1.00 88.38 249 SER A C 1
ATOM 1992 O O . SER A 1 249 ? -5.093 14.081 -11.926 1.00 88.38 249 SER A O 1
ATOM 1994 N N . THR A 1 250 ? -4.104 12.066 -11.692 1.00 89.94 250 THR A N 1
ATOM 1995 C CA . THR A 1 250 ? -2.773 12.436 -12.185 1.00 89.94 250 THR A CA 1
ATOM 1996 C C . THR A 1 250 ? -2.094 11.209 -12.795 1.00 89.94 250 THR A C 1
ATOM 1998 O O . THR A 1 250 ? -2.602 10.094 -12.671 1.00 89.94 250 THR A O 1
ATOM 2001 N N . ALA A 1 251 ? -0.946 11.396 -13.437 1.00 91.44 251 ALA A N 1
ATOM 2002 C CA . ALA A 1 251 ? -0.069 10.305 -13.841 1.00 91.44 251 ALA A CA 1
ATOM 2003 C C . ALA A 1 251 ? 1.302 10.474 -13.190 1.00 91.44 251 ALA A C 1
ATOM 2005 O O . ALA A 1 251 ? 1.752 11.596 -12.974 1.00 91.44 251 ALA A O 1
ATOM 2006 N N . ALA A 1 252 ? 1.959 9.364 -12.871 1.00 92.56 252 ALA A N 1
ATOM 2007 C CA . ALA A 1 252 ? 3.277 9.375 -12.253 1.00 92.56 252 ALA A CA 1
ATOM 2008 C C . ALA A 1 252 ? 4.116 8.195 -12.748 1.00 92.56 252 ALA A C 1
ATOM 2010 O O . ALA A 1 252 ? 3.608 7.089 -12.950 1.00 92.56 252 ALA A O 1
ATOM 2011 N N . GLU A 1 253 ? 5.408 8.443 -12.942 1.00 95.31 253 GLU A N 1
ATOM 2012 C CA . GLU A 1 253 ? 6.365 7.417 -13.344 1.00 95.31 253 GLU A CA 1
ATOM 2013 C C . GLU A 1 253 ? 6.802 6.557 -12.164 1.00 95.31 253 GLU A C 1
ATOM 2015 O O . GLU A 1 253 ? 6.873 7.018 -11.021 1.00 95.31 253 GLU A O 1
ATOM 2020 N N . VAL A 1 254 ? 7.149 5.311 -12.469 1.00 96.19 254 VAL A N 1
ATOM 2021 C CA . VAL A 1 254 ? 7.643 4.335 -11.500 1.00 96.19 254 VAL A CA 1
ATOM 2022 C C . VAL A 1 254 ? 9.159 4.483 -11.375 1.00 96.19 254 VAL A C 1
ATOM 2024 O O . VAL A 1 254 ? 9.895 4.093 -12.284 1.00 96.19 254 VAL A O 1
ATOM 2027 N N . TRP A 1 255 ? 9.635 5.040 -10.261 1.00 93.75 255 TRP A N 1
ATOM 2028 C CA . TRP A 1 255 ? 11.072 5.186 -9.972 1.00 93.75 255 TRP A CA 1
ATOM 2029 C C . TRP A 1 255 ? 11.520 4.455 -8.713 1.00 93.75 255 TRP A C 1
ATOM 2031 O O . TRP A 1 255 ? 12.719 4.347 -8.457 1.00 93.75 255 TRP A O 1
ATOM 2041 N N . GLU A 1 256 ? 10.580 3.905 -7.954 1.00 91.81 256 GLU A N 1
ATOM 2042 C CA . GLU A 1 256 ? 10.867 3.088 -6.786 1.00 91.81 256 GLU A CA 1
ATOM 2043 C C . GLU A 1 256 ? 10.238 1.697 -6.908 1.00 91.81 256 GLU A C 1
ATOM 2045 O O . GLU A 1 256 ? 9.373 1.454 -7.751 1.00 91.81 256 GLU A O 1
ATOM 2050 N N . SER A 1 257 ? 10.739 0.761 -6.099 1.00 90.19 257 SER A N 1
ATOM 2051 C CA . SER A 1 257 ? 10.243 -0.614 -6.038 1.00 90.19 257 SER A CA 1
ATOM 2052 C C . SER A 1 257 ? 9.748 -0.909 -4.631 1.00 90.19 257 SER A C 1
ATOM 2054 O O . SER A 1 257 ? 10.437 -0.584 -3.667 1.00 90.19 257 SER A O 1
ATOM 2056 N N . GLY A 1 258 ? 8.589 -1.546 -4.534 1.00 86.12 258 GLY A N 1
ATOM 2057 C CA . GLY A 1 258 ? 7.815 -1.684 -3.298 1.00 86.12 258 GLY A CA 1
ATOM 2058 C C . GLY A 1 258 ? 6.376 -1.224 -3.537 1.00 86.12 258 GLY A C 1
ATOM 2059 O O . GLY A 1 258 ? 6.085 -0.718 -4.616 1.00 86.12 258 GLY A O 1
ATOM 2060 N N . PRO A 1 259 ? 5.453 -1.366 -2.587 1.00 78.81 259 PRO A N 1
ATOM 2061 C CA . PRO A 1 259 ? 5.667 -1.784 -1.202 1.00 78.81 259 PRO A CA 1
ATOM 2062 C C . PRO A 1 259 ? 5.730 -3.309 -1.010 1.00 78.81 259 PRO A C 1
ATOM 2064 O O . PRO A 1 259 ? 5.214 -4.060 -1.835 1.00 78.81 259 PRO A O 1
ATOM 2067 N N . TRP A 1 260 ? 6.346 -3.748 0.099 1.00 87.12 260 TRP A N 1
ATOM 2068 C CA . TRP A 1 260 ? 6.586 -5.142 0.544 1.00 87.12 260 TRP A CA 1
ATOM 2069 C C . TRP A 1 260 ? 7.426 -6.028 -0.378 1.00 87.12 260 TRP A C 1
ATOM 2071 O O . TRP A 1 260 ? 8.419 -6.613 0.050 1.00 87.12 260 TRP A O 1
ATOM 2081 N N . ASN A 1 261 ? 7.029 -6.116 -1.640 1.00 91.12 261 ASN A N 1
ATOM 2082 C CA . ASN A 1 261 ? 7.597 -6.985 -2.653 1.00 91.12 261 ASN A CA 1
ATOM 2083 C C . ASN A 1 261 ? 8.346 -6.175 -3.714 1.00 91.12 261 ASN A C 1
ATOM 2085 O O . ASN A 1 261 ? 8.171 -4.967 -3.865 1.00 91.12 261 ASN A O 1
ATOM 2089 N N . VAL A 1 262 ? 9.187 -6.858 -4.482 1.00 90.81 262 VAL A N 1
ATOM 2090 C CA . VAL A 1 262 ? 9.899 -6.278 -5.632 1.00 90.81 262 VAL A CA 1
ATOM 2091 C C . VAL A 1 262 ? 9.794 -7.146 -6.889 1.00 90.81 262 VAL A C 1
ATOM 2093 O O . VAL A 1 262 ? 10.267 -6.745 -7.952 1.00 90.81 262 VAL A O 1
ATOM 2096 N N . ASP A 1 263 ? 9.172 -8.323 -6.780 1.00 89.12 263 ASP A N 1
ATOM 2097 C CA . ASP A 1 263 ? 8.932 -9.260 -7.882 1.00 89.12 263 ASP A CA 1
ATOM 2098 C C . ASP A 1 263 ? 7.452 -9.655 -8.039 1.00 89.12 263 ASP A C 1
ATOM 2100 O O . ASP A 1 263 ? 7.134 -10.702 -8.606 1.00 89.12 263 ASP A O 1
ATOM 2104 N N . ASP A 1 264 ? 6.540 -8.796 -7.582 1.00 93.75 264 ASP A N 1
ATOM 2105 C CA . ASP A 1 264 ? 5.094 -8.974 -7.691 1.00 93.75 264 ASP A CA 1
ATOM 2106 C C . ASP A 1 264 ? 4.465 -8.010 -8.714 1.00 93.75 264 ASP A C 1
ATOM 2108 O O . ASP A 1 264 ? 3.839 -7.006 -8.383 1.00 93.75 264 ASP A O 1
ATOM 2112 N N . ASN A 1 265 ? 4.593 -8.326 -10.001 1.00 94.19 265 ASN A N 1
ATOM 2113 C CA . ASN A 1 265 ? 3.923 -7.600 -11.083 1.00 94.19 265 ASN A CA 1
ATOM 2114 C C . ASN A 1 265 ? 2.452 -8.031 -11.240 1.00 94.19 265 ASN A C 1
ATOM 2116 O O . ASN A 1 265 ? 2.046 -8.534 -12.293 1.00 94.19 265 ASN A O 1
ATOM 2120 N N . TYR A 1 266 ? 1.648 -7.825 -10.192 1.00 92.12 266 TYR A N 1
ATOM 2121 C CA . TYR A 1 266 ? 0.274 -8.327 -10.053 1.00 92.12 266 TYR A CA 1
ATOM 2122 C C . TYR A 1 266 ? -0.691 -7.928 -11.180 1.00 92.12 266 TYR A C 1
ATOM 2124 O O . TYR A 1 266 ? -1.696 -8.597 -11.393 1.00 92.12 266 TYR A O 1
ATOM 2132 N N . TRP A 1 267 ? -0.403 -6.883 -11.956 1.00 91.06 267 TRP A N 1
ATOM 2133 C CA . TRP A 1 267 ? -1.174 -6.506 -13.152 1.00 91.06 267 TRP A CA 1
ATOM 2134 C C . TRP A 1 267 ? -1.018 -7.483 -14.327 1.00 91.06 267 TRP A C 1
ATOM 2136 O O . TRP A 1 267 ? -1.698 -7.316 -15.343 1.00 91.06 267 TRP A O 1
ATOM 2146 N N . SER A 1 268 ? -0.137 -8.479 -14.215 1.00 88.38 268 SER A N 1
ATOM 2147 C CA . SER A 1 268 ? 0.233 -9.407 -15.287 1.00 88.38 268 SER A CA 1
ATOM 2148 C C . SER A 1 268 ? -0.321 -10.819 -15.071 1.00 88.38 268 SER A C 1
ATOM 2150 O O . SER A 1 268 ? -0.562 -11.257 -13.948 1.00 88.38 268 SER A O 1
ATOM 2152 N N . SER A 1 269 ? -0.506 -11.548 -16.167 1.00 80.50 269 SER A N 1
ATOM 2153 C CA . SER A 1 269 ? -0.883 -12.963 -16.231 1.00 80.50 269 SER A CA 1
ATOM 2154 C C . SER A 1 269 ? 0.214 -13.766 -16.939 1.00 80.50 269 SER A C 1
ATOM 2156 O O . SER A 1 269 ? 1.120 -13.194 -17.543 1.00 80.50 269 SER A O 1
ATOM 2158 N N . LEU A 1 270 ? 0.127 -15.099 -16.896 1.00 72.00 270 LEU A N 1
ATOM 2159 C CA . LEU A 1 270 ? 1.101 -16.012 -17.518 1.00 72.00 270 LEU A CA 1
ATOM 2160 C C . LEU A 1 270 ? 1.347 -15.755 -19.016 1.00 72.00 270 LEU A C 1
ATOM 2162 O O . LEU A 1 270 ? 2.440 -16.025 -19.501 1.00 72.00 270 LEU A O 1
ATOM 2166 N N . ASN A 1 271 ? 0.351 -15.236 -19.739 1.00 76.69 271 ASN A N 1
ATOM 2167 C CA . ASN A 1 271 ? 0.405 -15.066 -21.196 1.00 76.69 271 ASN A CA 1
ATOM 2168 C C . ASN A 1 271 ? 0.762 -13.639 -21.640 1.00 76.69 271 ASN A C 1
ATOM 2170 O O . ASN A 1 271 ? 0.703 -13.333 -22.831 1.00 76.69 271 ASN A O 1
ATOM 2174 N N . ASP A 1 272 ? 1.076 -12.748 -20.703 1.00 84.94 272 ASP A N 1
ATOM 2175 C CA . ASP A 1 272 ? 1.418 -11.369 -21.034 1.00 84.94 272 ASP A CA 1
ATOM 2176 C C . ASP A 1 272 ? 2.889 -11.210 -21.432 1.00 84.94 272 ASP A C 1
ATOM 2178 O O . ASP A 1 272 ? 3.718 -12.045 -21.074 1.00 84.94 272 ASP A O 1
ATOM 2182 N N . PRO A 1 273 ? 3.250 -10.108 -22.121 1.00 87.44 273 PRO A N 1
ATOM 2183 C CA . PRO A 1 273 ? 4.643 -9.812 -22.465 1.00 87.44 273 PRO A CA 1
ATOM 2184 C C . PRO A 1 273 ? 5.601 -9.795 -21.265 1.00 87.44 273 PRO A C 1
ATOM 2186 O O . PRO A 1 273 ? 6.798 -10.006 -21.439 1.00 87.44 273 PRO A O 1
ATOM 2189 N N . GLN A 1 274 ? 5.079 -9.529 -20.065 1.00 89.69 274 GLN A N 1
ATOM 2190 C CA . GLN A 1 274 ? 5.810 -9.561 -18.799 1.00 89.69 274 GLN A CA 1
ATOM 2191 C C . GLN A 1 274 ? 5.053 -10.480 -17.830 1.00 89.69 274 GLN A C 1
ATOM 2193 O O . GLN A 1 274 ? 4.237 -9.985 -17.054 1.00 89.69 274 GLN A O 1
ATOM 2198 N N . PRO A 1 275 ? 5.254 -11.809 -17.874 1.00 84.25 275 PRO A N 1
ATOM 2199 C CA . PRO A 1 275 ? 4.531 -12.732 -17.004 1.00 84.25 275 PRO A CA 1
ATOM 2200 C C . PRO A 1 275 ? 4.747 -12.429 -15.518 1.00 84.25 275 PRO A C 1
ATOM 2202 O O . PRO A 1 275 ? 5.808 -11.934 -15.124 1.00 84.25 275 PRO A O 1
ATOM 2205 N N . ARG A 1 276 ? 3.744 -12.726 -14.680 1.00 88.69 276 ARG A N 1
ATOM 2206 C CA . ARG A 1 276 ? 3.847 -12.546 -13.222 1.00 88.69 276 ARG A CA 1
ATOM 2207 C C . ARG A 1 276 ? 4.991 -13.403 -12.658 1.00 88.69 276 ARG A C 1
ATOM 2209 O O . ARG A 1 276 ? 4.990 -14.614 -12.867 1.00 88.69 276 ARG A O 1
ATOM 2216 N N . ARG A 1 277 ? 5.983 -12.782 -12.002 1.00 88.31 277 ARG A N 1
ATOM 2217 C CA . ARG A 1 277 ? 7.250 -13.441 -11.616 1.00 88.31 277 ARG A CA 1
ATOM 2218 C C . ARG A 1 277 ? 7.151 -14.249 -10.325 1.00 88.31 277 ARG A C 1
ATOM 2220 O O . ARG A 1 277 ? 7.613 -15.386 -10.296 1.00 88.31 277 ARG A O 1
ATOM 2227 N N . LEU A 1 278 ? 6.555 -13.681 -9.280 1.00 85.19 278 LEU A N 1
ATOM 2228 C CA . LEU A 1 278 ? 6.179 -14.385 -8.053 1.00 85.19 278 LEU A CA 1
ATOM 2229 C C . LEU A 1 278 ? 4.664 -14.354 -7.865 1.00 85.19 278 LEU A C 1
ATOM 2231 O O . LEU A 1 278 ? 3.988 -13.470 -8.386 1.00 85.19 278 LEU A O 1
ATOM 2235 N N . PHE A 1 279 ? 4.141 -15.314 -7.098 1.00 87.19 279 PHE A N 1
ATOM 2236 C CA . PHE A 1 279 ? 2.723 -15.362 -6.712 1.00 87.19 279 PHE A CA 1
ATOM 2237 C C . PHE A 1 279 ? 1.768 -15.485 -7.911 1.00 87.19 279 PHE A C 1
ATOM 2239 O O . PHE A 1 279 ? 0.684 -14.907 -7.945 1.00 87.19 279 PHE A O 1
ATOM 2246 N N . ALA A 1 280 ? 2.193 -16.229 -8.939 1.00 82.75 280 ALA A N 1
ATOM 2247 C CA . ALA A 1 280 ? 1.457 -16.401 -10.193 1.00 82.75 280 ALA A CA 1
ATOM 2248 C C . ALA A 1 280 ? 0.121 -17.159 -10.045 1.00 82.75 280 ALA A C 1
ATOM 2250 O O . ALA A 1 280 ? -0.681 -17.161 -10.976 1.00 82.75 280 ALA A O 1
ATOM 2251 N N . ASP A 1 281 ? -0.115 -17.799 -8.900 1.00 80.19 281 ASP A N 1
ATOM 2252 C CA . ASP A 1 281 ? -1.373 -18.448 -8.531 1.00 80.19 281 ASP A CA 1
ATOM 2253 C C . ASP A 1 281 ? -2.445 -17.459 -8.037 1.00 80.19 281 ASP A C 1
ATOM 2255 O O . ASP A 1 281 ? -3.633 -17.787 -8.051 1.00 80.19 281 ASP A O 1
ATOM 2259 N N . LEU A 1 282 ? -2.057 -16.238 -7.651 1.00 81.94 282 LEU A N 1
ATOM 2260 C CA . LEU A 1 282 ? -3.006 -15.176 -7.331 1.00 81.94 282 LEU A CA 1
ATOM 2261 C C . LEU A 1 282 ? -3.641 -14.594 -8.608 1.00 81.94 282 LEU A C 1
ATOM 2263 O O . LEU A 1 282 ? -2.951 -14.427 -9.622 1.00 81.94 282 LEU A O 1
ATOM 2267 N N . PRO A 1 283 ? -4.927 -14.189 -8.563 1.00 81.62 283 PRO A N 1
ATOM 2268 C CA . PRO A 1 283 ? -5.584 -13.541 -9.693 1.00 81.62 283 PRO A CA 1
ATOM 2269 C C . PRO A 1 283 ? -4.834 -12.308 -10.202 1.00 81.62 283 PRO A C 1
ATOM 2271 O O . PRO A 1 283 ? -4.242 -11.548 -9.431 1.00 81.62 283 PRO A O 1
ATOM 2274 N N . THR A 1 284 ? -4.911 -12.067 -11.510 1.00 84.25 284 THR A N 1
ATOM 2275 C CA . THR A 1 284 ? -4.422 -10.819 -12.102 1.00 84.25 284 THR A CA 1
ATOM 2276 C C . THR A 1 284 ? -5.175 -9.630 -11.503 1.00 84.25 284 THR A C 1
ATOM 2278 O O . THR A 1 284 ? -6.400 -9.634 -11.427 1.00 84.25 284 THR A O 1
ATOM 2281 N N . GLY A 1 285 ? -4.429 -8.613 -11.086 1.00 85.38 285 GLY A N 1
ATOM 2282 C CA . GLY A 1 285 ? -4.934 -7.434 -10.392 1.00 85.38 285 GLY A CA 1
ATOM 2283 C C . GLY A 1 285 ? -4.900 -7.533 -8.868 1.00 85.38 285 GLY A C 1
ATOM 2284 O O . GLY A 1 285 ? -5.122 -6.514 -8.231 1.00 85.38 285 GLY A O 1
ATOM 2285 N N . MET A 1 286 ? -4.595 -8.702 -8.288 1.00 88.12 286 MET A N 1
ATOM 2286 C CA . MET A 1 286 ? -4.495 -8.902 -6.836 1.00 88.12 286 MET A CA 1
ATOM 2287 C C . MET A 1 286 ? -3.037 -8.759 -6.360 1.00 88.12 286 MET A C 1
ATOM 2289 O O . MET A 1 286 ? -2.244 -9.680 -6.612 1.00 88.12 286 MET A O 1
ATOM 2293 N N . PRO A 1 287 ? -2.663 -7.664 -5.663 1.00 94.75 287 PRO A N 1
ATOM 2294 C CA . PRO A 1 287 ? -1.359 -7.555 -5.017 1.00 94.75 287 PRO A CA 1
ATOM 2295 C C . PRO A 1 287 ? -1.182 -8.657 -3.975 1.00 94.75 287 PRO A C 1
ATOM 2297 O O . PRO A 1 287 ? -2.110 -8.975 -3.228 1.00 94.75 287 PRO A O 1
ATOM 2300 N N . GLU A 1 288 ? 0.014 -9.224 -3.883 1.00 93.31 288 GLU A N 1
ATOM 2301 C CA . GLU A 1 288 ? 0.285 -10.269 -2.901 1.00 93.31 288 GLU A CA 1
ATOM 2302 C C . GLU A 1 288 ? 0.142 -9.755 -1.465 1.00 93.31 288 GLU A C 1
ATOM 2304 O O . GLU A 1 288 ? -0.521 -10.403 -0.657 1.00 93.31 288 GLU A O 1
ATOM 2309 N N . ALA A 1 289 ? 0.635 -8.547 -1.174 1.00 94.75 289 ALA A N 1
ATOM 2310 C CA . ALA A 1 289 ? 0.513 -7.945 0.152 1.00 94.75 289 ALA A CA 1
ATOM 2311 C C . ALA A 1 289 ? -0.958 -7.778 0.579 1.00 94.75 289 ALA A C 1
ATOM 2313 O O . ALA A 1 289 ? -1.308 -7.980 1.742 1.00 94.75 289 ALA A O 1
ATOM 2314 N N . GLN A 1 290 ? -1.856 -7.477 -0.364 1.00 94.12 290 GLN A N 1
ATOM 2315 C CA . GLN A 1 290 ? -3.293 -7.422 -0.098 1.00 94.12 290 GLN A CA 1
ATOM 2316 C C . GLN A 1 290 ? -3.846 -8.800 0.298 1.00 94.12 290 GLN A C 1
ATOM 2318 O O . GLN A 1 290 ? -4.523 -8.921 1.324 1.00 94.12 290 GLN A O 1
ATOM 2323 N N . ALA A 1 291 ? -3.522 -9.844 -0.469 1.00 89.94 291 ALA A N 1
ATOM 2324 C CA . ALA A 1 291 ? -3.952 -11.212 -0.178 1.00 89.94 291 ALA A CA 1
ATOM 2325 C C . ALA A 1 291 ? -3.364 -11.736 1.149 1.00 89.94 291 ALA A C 1
ATOM 2327 O O . ALA A 1 291 ? -4.062 -12.372 1.946 1.00 89.94 291 ALA A O 1
ATOM 2328 N N . ALA A 1 292 ? -2.097 -11.431 1.436 1.00 90.69 292 ALA A N 1
ATOM 2329 C CA . ALA A 1 292 ? -1.432 -11.770 2.690 1.00 90.69 292 ALA A CA 1
ATOM 2330 C C . ALA A 1 292 ? -2.106 -11.076 3.888 1.00 90.69 292 ALA A C 1
ATOM 2332 O O . ALA A 1 292 ? -2.384 -11.698 4.925 1.00 90.69 292 ALA A O 1
ATOM 2333 N N . TYR A 1 293 ? -2.446 -9.795 3.735 1.00 92.62 293 TYR A N 1
ATOM 2334 C CA . TYR A 1 293 ? -3.067 -9.007 4.791 1.00 92.62 293 TYR A CA 1
ATOM 2335 C C . TYR A 1 293 ? -4.483 -9.485 5.132 1.00 92.62 293 TYR A C 1
ATOM 2337 O O . TYR A 1 293 ? -4.771 -9.768 6.302 1.00 92.62 293 TYR A O 1
ATOM 2345 N N . PHE A 1 294 ? -5.360 -9.641 4.138 1.00 88.06 294 PHE A N 1
ATOM 2346 C CA . PHE A 1 294 ? -6.760 -9.994 4.390 1.00 88.06 294 PHE A CA 1
ATOM 2347 C C . PHE A 1 294 ? -6.984 -11.490 4.598 1.00 88.06 294 PHE A C 1
ATOM 2349 O O . PHE A 1 294 ? -7.728 -11.864 5.506 1.00 88.06 294 PHE A O 1
ATOM 2356 N N . ASP A 1 295 ? -6.314 -12.341 3.822 1.00 85.62 295 ASP A N 1
ATOM 2357 C CA . ASP A 1 295 ? -6.601 -13.779 3.781 1.00 85.62 295 ASP A CA 1
ATOM 2358 C C . ASP A 1 295 ? -5.468 -14.670 4.273 1.00 85.62 295 ASP A C 1
ATOM 2360 O O . ASP A 1 295 ? -5.639 -15.882 4.379 1.00 85.62 295 ASP A O 1
ATOM 2364 N N . GLY A 1 296 ? -4.333 -14.084 4.658 1.00 85.06 296 GLY A N 1
ATOM 2365 C CA . GLY A 1 296 ? -3.199 -14.862 5.147 1.00 85.06 296 GLY A CA 1
ATOM 2366 C C . GLY A 1 296 ? -2.537 -15.686 4.045 1.00 85.06 296 GLY A C 1
ATOM 2367 O O . GLY A 1 296 ? -1.890 -16.689 4.351 1.00 85.06 296 GLY A O 1
ATOM 2368 N N . TYR A 1 297 ? -2.685 -15.273 2.779 1.00 86.06 297 TYR A N 1
ATOM 2369 C CA . TYR A 1 297 ? -1.891 -15.816 1.678 1.00 86.06 297 TYR A CA 1
ATOM 2370 C C . TYR A 1 297 ? -0.399 -15.783 2.034 1.00 86.06 297 TYR A C 1
ATOM 2372 O O . TYR A 1 297 ? 0.045 -14.885 2.749 1.00 86.06 297 TYR A O 1
ATOM 2380 N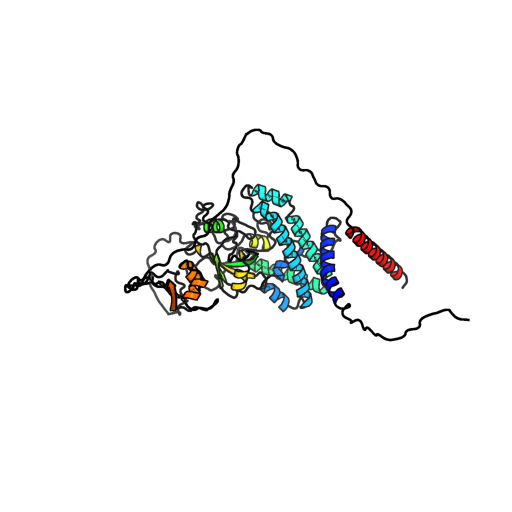 N . ASN A 1 298 ? 0.350 -16.803 1.607 1.00 86.25 298 ASN A N 1
ATOM 2381 C CA . ASN A 1 298 ? 1.759 -16.978 1.974 1.00 86.25 298 ASN A CA 1
ATOM 2382 C C . ASN A 1 298 ? 2.005 -16.916 3.505 1.00 86.25 298 ASN A C 1
ATOM 2384 O O . ASN A 1 298 ? 3.020 -16.418 3.981 1.00 86.25 298 ASN A O 1
ATOM 2388 N N . GLY A 1 299 ? 1.037 -17.376 4.310 1.00 86.50 299 GLY A N 1
ATOM 2389 C CA . GLY A 1 299 ? 1.097 -17.296 5.775 1.00 86.50 299 GLY A CA 1
ATOM 2390 C C . GLY A 1 299 ? 0.944 -15.877 6.340 1.00 86.50 299 GLY A C 1
ATOM 2391 O O . GLY A 1 299 ? 1.231 -15.655 7.514 1.00 86.50 299 GLY A O 1
ATOM 2392 N N . GLY A 1 300 ? 0.500 -14.916 5.525 1.00 88.25 300 GLY A N 1
ATOM 2393 C CA . GLY A 1 300 ? 0.462 -13.493 5.858 1.00 88.25 300 GLY A CA 1
ATOM 2394 C C . GLY A 1 300 ? 1.821 -12.799 5.744 1.00 88.25 300 GLY A C 1
ATOM 2395 O O . GLY A 1 300 ? 2.022 -11.766 6.387 1.00 88.25 300 GLY A O 1
ATOM 2396 N N . LEU A 1 301 ? 2.753 -13.382 4.987 1.00 91.75 301 LEU A N 1
ATOM 2397 C CA . LEU A 1 301 ? 4.128 -12.911 4.851 1.00 91.75 301 LEU A CA 1
ATOM 2398 C C . LEU A 1 301 ? 4.396 -12.391 3.440 1.00 91.75 301 LEU A C 1
ATOM 2400 O O . LEU A 1 301 ? 3.878 -12.956 2.490 1.00 91.75 301 LEU A O 1
ATOM 2404 N N . ASP A 1 302 ? 5.265 -11.392 3.307 1.00 94.62 302 ASP A N 1
ATOM 2405 C CA . ASP A 1 302 ? 5.762 -10.922 2.011 1.00 94.62 302 ASP A CA 1
ATOM 2406 C C . ASP A 1 302 ? 6.785 -11.899 1.394 1.00 94.62 302 ASP A C 1
ATOM 2408 O O . ASP A 1 302 ? 7.139 -12.942 1.965 1.00 94.62 302 ASP A O 1
ATOM 2412 N N . GLN A 1 303 ? 7.334 -11.555 0.225 1.00 93.31 303 GLN A N 1
ATOM 2413 C CA . GLN A 1 303 ? 8.334 -12.383 -0.454 1.00 93.31 303 GLN A CA 1
ATOM 2414 C C . GLN A 1 303 ? 9.577 -12.685 0.405 1.00 93.31 303 GLN A C 1
ATOM 2416 O O . GLN A 1 303 ? 10.205 -13.736 0.226 1.00 93.31 303 GLN A O 1
ATOM 2421 N N . PHE A 1 304 ? 9.918 -11.805 1.350 1.00 93.12 304 PHE A N 1
ATOM 2422 C CA . PHE A 1 304 ? 11.093 -11.885 2.216 1.00 93.12 304 PHE A CA 1
ATOM 2423 C C . PHE A 1 304 ? 10.808 -12.546 3.573 1.00 93.12 304 PHE A C 1
ATOM 2425 O O . PHE A 1 304 ? 11.737 -12.732 4.356 1.00 93.12 304 PHE A O 1
ATOM 2432 N N . GLY A 1 305 ? 9.561 -12.940 3.850 1.00 90.06 305 GLY A N 1
ATOM 2433 C CA . GLY A 1 305 ? 9.162 -13.582 5.105 1.00 90.06 305 GLY A CA 1
ATOM 2434 C C . GLY A 1 305 ? 8.784 -12.610 6.229 1.00 90.06 305 GLY A C 1
ATOM 2435 O O . GLY A 1 305 ? 8.641 -13.038 7.380 1.00 90.06 305 GLY A O 1
ATOM 2436 N N . ARG A 1 306 ? 8.622 -11.316 5.924 1.00 93.50 306 ARG A N 1
ATOM 2437 C CA . ARG A 1 306 ? 8.133 -10.303 6.872 1.00 93.50 306 ARG A CA 1
ATOM 2438 C C . ARG A 1 306 ? 6.611 -10.373 6.946 1.00 93.50 306 ARG A C 1
ATOM 2440 O O . ARG A 1 306 ? 5.960 -10.494 5.916 1.00 93.50 306 ARG A O 1
ATOM 2447 N N . VAL A 1 307 ? 6.031 -10.272 8.141 1.00 92.25 307 VAL A N 1
ATOM 2448 C CA . VAL A 1 307 ? 4.576 -10.113 8.302 1.00 92.25 307 VAL A CA 1
ATOM 2449 C C . VAL A 1 307 ? 4.132 -8.846 7.583 1.00 92.25 307 VAL A C 1
ATOM 2451 O O . VAL A 1 307 ? 4.610 -7.762 7.910 1.00 92.25 307 VAL A O 1
ATOM 2454 N N . VAL A 1 308 ? 3.188 -8.988 6.653 1.00 92.75 308 VAL A N 1
ATOM 2455 C CA . VAL A 1 308 ? 2.572 -7.853 5.963 1.00 92.75 308 VAL A CA 1
ATOM 2456 C C . VAL A 1 308 ? 1.685 -7.100 6.949 1.00 92.75 308 VAL A C 1
ATOM 2458 O O . VAL A 1 308 ? 0.721 -7.652 7.488 1.00 92.75 308 VAL A O 1
ATOM 2461 N N . THR A 1 309 ? 2.010 -5.833 7.201 1.00 91.88 309 THR A N 1
ATOM 2462 C CA . THR A 1 309 ? 1.331 -5.027 8.227 1.00 91.88 309 THR A CA 1
ATOM 2463 C C . THR A 1 309 ? 0.178 -4.192 7.681 1.00 91.88 309 THR A C 1
ATOM 2465 O O . THR A 1 309 ? -0.628 -3.692 8.462 1.00 91.88 309 THR A O 1
ATOM 2468 N N . ALA A 1 310 ? 0.055 -4.079 6.359 1.00 92.19 310 ALA A N 1
ATOM 2469 C CA . ALA A 1 310 ? -1.080 -3.462 5.682 1.00 92.19 310 ALA A CA 1
ATOM 2470 C C . ALA A 1 310 ? -1.085 -3.818 4.179 1.00 92.19 310 ALA A C 1
ATOM 2472 O O . ALA A 1 310 ? -0.049 -4.225 3.649 1.00 92.19 310 ALA A O 1
ATOM 2473 N N . PRO A 1 311 ? -2.231 -3.698 3.477 1.00 93.75 311 PRO A N 1
ATOM 2474 C CA . PRO A 1 311 ? -2.448 -4.307 2.162 1.00 93.75 311 PRO A CA 1
ATOM 2475 C C . PRO A 1 311 ? -1.856 -3.471 1.017 1.00 93.75 311 PRO A C 1
ATOM 2477 O O . PRO A 1 311 ? -2.516 -3.228 0.013 1.00 93.75 311 PRO A O 1
ATOM 2480 N N . PHE A 1 312 ? -0.636 -2.964 1.180 1.00 91.75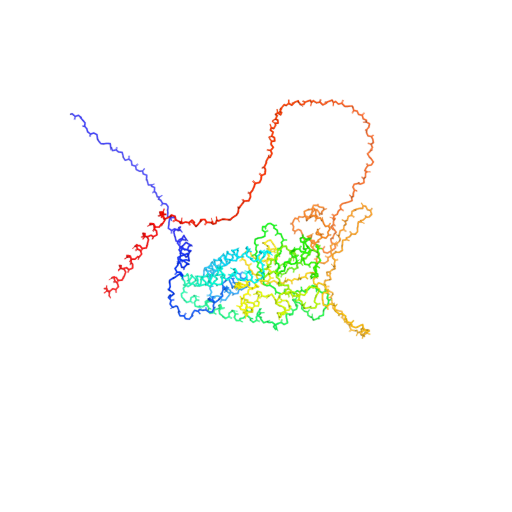 312 PHE A N 1
ATOM 2481 C CA . PHE A 1 312 ? -0.064 -1.973 0.277 1.00 91.75 312 PHE A CA 1
ATOM 2482 C C . PHE A 1 312 ? 0.130 -2.553 -1.132 1.00 91.75 312 PHE A C 1
ATOM 2484 O O . PHE A 1 312 ? 0.847 -3.536 -1.307 1.00 91.75 312 PHE A O 1
ATOM 2491 N N . GLY A 1 313 ? -0.484 -1.935 -2.144 1.00 94.56 313 GLY A N 1
ATOM 2492 C CA . GLY A 1 313 ? -0.294 -2.326 -3.546 1.00 94.56 313 GLY A CA 1
ATOM 2493 C C . GLY A 1 313 ? 0.443 -1.285 -4.392 1.00 94.56 313 GLY A C 1
ATOM 2494 O O . GLY A 1 313 ? 0.886 -1.597 -5.499 1.00 94.56 313 GLY A O 1
ATOM 2495 N N . ILE A 1 314 ? 0.576 -0.056 -3.886 1.00 97.00 314 ILE A N 1
ATOM 2496 C CA . ILE A 1 314 ? 1.322 1.045 -4.504 1.00 97.00 314 ILE A CA 1
ATOM 2497 C C . ILE A 1 314 ? 1.704 2.079 -3.438 1.00 97.00 314 ILE A C 1
ATOM 2499 O O . ILE A 1 314 ? 0.880 2.429 -2.592 1.00 97.00 314 ILE A O 1
ATOM 2503 N N . ASP A 1 315 ? 2.920 2.613 -3.519 1.00 95.69 315 ASP A N 1
ATOM 2504 C CA . ASP A 1 315 ? 3.359 3.749 -2.706 1.00 95.69 315 ASP A CA 1
ATOM 2505 C C . ASP A 1 315 ? 3.415 5.023 -3.543 1.00 95.69 315 ASP A C 1
ATOM 2507 O O . ASP A 1 315 ? 3.992 5.058 -4.630 1.00 95.69 315 ASP A O 1
ATOM 2511 N N . LEU A 1 316 ? 2.836 6.103 -3.027 1.00 96.06 316 LEU A N 1
ATOM 2512 C CA . LEU A 1 316 ? 2.802 7.401 -3.687 1.00 96.06 316 LEU A CA 1
ATOM 2513 C C . LEU A 1 316 ? 3.781 8.362 -3.021 1.00 96.06 316 LEU A C 1
ATOM 2515 O O . LEU A 1 316 ? 3.756 8.540 -1.797 1.00 96.06 316 LEU A O 1
ATOM 2519 N N . ALA A 1 317 ? 4.577 9.072 -3.821 1.00 94.56 317 ALA A N 1
ATOM 2520 C CA . ALA A 1 317 ? 5.294 10.228 -3.307 1.00 94.56 317 ALA A CA 1
ATOM 2521 C C . ALA A 1 317 ? 4.300 11.249 -2.733 1.00 94.56 317 ALA A C 1
ATOM 2523 O O . ALA A 1 317 ? 3.152 11.378 -3.186 1.00 94.56 317 ALA A O 1
ATOM 2524 N N . ARG A 1 318 ? 4.755 12.021 -1.741 1.00 91.56 318 ARG A N 1
ATOM 2525 C CA . ARG A 1 318 ? 3.927 13.003 -1.026 1.00 91.56 318 ARG A CA 1
ATOM 2526 C C . ARG A 1 318 ? 3.104 13.877 -1.974 1.00 91.56 318 ARG A C 1
ATOM 2528 O O . ARG A 1 318 ? 1.901 14.003 -1.747 1.00 91.56 318 ARG A O 1
ATOM 2535 N N . GLN A 1 319 ? 3.714 14.448 -3.011 1.00 91.94 319 GLN A N 1
ATOM 2536 C CA . GLN A 1 319 ? 3.002 15.348 -3.920 1.00 91.94 319 GLN A CA 1
ATOM 2537 C C . GLN A 1 319 ? 1.981 14.612 -4.800 1.00 91.94 319 GLN A C 1
ATOM 2539 O O . GLN A 1 319 ? 0.851 15.073 -4.917 1.00 91.94 319 GLN A O 1
ATOM 2544 N N . VAL A 1 320 ? 2.317 13.421 -5.311 1.00 95.31 320 VAL A N 1
ATOM 2545 C CA . VAL A 1 320 ? 1.397 12.581 -6.104 1.00 95.31 320 VAL A CA 1
ATOM 2546 C C . VAL A 1 320 ? 0.109 12.300 -5.327 1.00 95.31 320 VAL A C 1
ATOM 2548 O O . VAL A 1 320 ? -0.993 12.474 -5.845 1.00 95.31 320 VAL A O 1
ATOM 2551 N N . SER A 1 321 ? 0.238 11.925 -4.050 1.00 94.56 321 SER A N 1
ATOM 2552 C CA . SER A 1 321 ? -0.924 11.664 -3.191 1.00 94.56 321 SER A CA 1
ATOM 2553 C C . SER A 1 321 ? -1.794 12.912 -2.965 1.00 94.56 321 SER A C 1
ATOM 2555 O O . SER A 1 321 ? -3.022 12.822 -2.969 1.00 94.56 321 SER A O 1
ATOM 2557 N N . ILE A 1 322 ? -1.180 14.092 -2.812 1.00 92.69 322 ILE A N 1
ATOM 2558 C CA . ILE A 1 322 ? -1.896 15.363 -2.632 1.00 92.69 322 ILE A CA 1
ATOM 2559 C C . ILE A 1 322 ? -2.667 15.721 -3.906 1.00 92.69 322 ILE A C 1
ATOM 2561 O O . ILE A 1 322 ? -3.834 16.112 -3.824 1.00 92.69 322 ILE A O 1
ATOM 2565 N N . ASP A 1 323 ? -2.055 15.529 -5.072 1.00 93.69 323 ASP A N 1
ATOM 2566 C CA . ASP A 1 323 ? -2.640 15.895 -6.362 1.00 93.69 323 ASP A CA 1
ATOM 2567 C C . ASP A 1 323 ? -3.878 15.066 -6.710 1.00 93.69 323 ASP A C 1
ATOM 2569 O O . ASP A 1 323 ? -4.838 15.611 -7.257 1.00 93.69 323 ASP A O 1
ATOM 2573 N N . ILE A 1 324 ? -3.915 13.783 -6.330 1.00 92.25 324 ILE A N 1
ATOM 2574 C CA . ILE A 1 324 ? -5.118 12.943 -6.482 1.00 92.25 324 ILE A CA 1
ATOM 2575 C C . ILE A 1 324 ? -6.175 13.191 -5.392 1.00 92.25 324 ILE A C 1
ATOM 2577 O O . ILE A 1 324 ? -7.303 12.696 -5.490 1.00 92.25 324 ILE A O 1
ATOM 2581 N N . GLY A 1 325 ? -5.844 13.986 -4.370 1.00 93.69 325 GLY A N 1
ATOM 2582 C CA . GLY A 1 325 ? -6.751 14.409 -3.303 1.00 93.69 325 GLY A CA 1
ATOM 2583 C C . GLY A 1 325 ? -6.709 13.571 -2.021 1.00 93.69 325 GLY A C 1
ATOM 2584 O O . GLY A 1 325 ? -7.663 13.647 -1.241 1.00 93.69 325 GLY A O 1
ATOM 2585 N N . LEU A 1 326 ? -5.645 12.795 -1.778 1.00 92.31 326 LEU A N 1
ATOM 2586 C CA . LEU A 1 326 ? -5.417 12.126 -0.491 1.00 92.31 326 LEU A CA 1
ATOM 2587 C C . LEU A 1 326 ? -4.826 13.102 0.532 1.00 92.31 326 LEU A C 1
ATOM 2589 O O . LEU A 1 326 ? -3.796 13.749 0.307 1.00 92.31 326 LEU A O 1
ATOM 2593 N N . LYS A 1 327 ? -5.461 13.177 1.705 1.00 90.69 327 LYS A N 1
ATOM 2594 C CA . LYS A 1 327 ? -4.994 14.030 2.804 1.00 90.69 327 LYS A CA 1
ATOM 2595 C C . LYS A 1 327 ? -3.634 13.544 3.338 1.00 90.69 327 LYS A C 1
ATOM 2597 O O . LYS A 1 327 ? -3.433 12.334 3.463 1.00 90.69 327 LYS A O 1
ATOM 2602 N N . PRO A 1 328 ? -2.712 14.454 3.714 1.00 87.19 328 PRO A N 1
ATOM 2603 C CA . PRO A 1 328 ? -1.482 14.104 4.427 1.00 87.19 328 PRO A CA 1
ATOM 2604 C C . PRO A 1 328 ? -1.728 13.141 5.593 1.00 87.19 328 PRO A C 1
ATOM 2606 O O . PRO A 1 328 ? -2.641 13.358 6.388 1.00 87.19 328 PRO A O 1
ATOM 2609 N N . GLY A 1 329 ? -0.932 12.071 5.665 1.00 84.25 329 GLY A N 1
ATOM 2610 C CA . GLY A 1 329 ? -1.035 11.047 6.711 1.00 84.25 329 GLY A CA 1
ATOM 2611 C C . GLY A 1 329 ? -2.240 10.107 6.601 1.00 84.25 329 GLY A C 1
ATOM 2612 O O . GLY A 1 329 ? -2.527 9.413 7.570 1.00 84.25 329 GLY A O 1
ATOM 2613 N N . ASN A 1 330 ? -2.954 10.103 5.469 1.00 91.06 330 ASN A N 1
ATOM 2614 C CA . ASN A 1 330 ? -4.013 9.135 5.189 1.00 91.06 330 ASN A CA 1
ATOM 2615 C C . ASN A 1 330 ? -3.656 8.269 3.977 1.00 91.06 330 ASN A C 1
ATOM 2617 O O . ASN A 1 330 ? -3.012 8.745 3.038 1.00 91.06 330 ASN A O 1
ATOM 2621 N N . ASN A 1 331 ? -4.150 7.038 4.012 1.00 94.38 331 ASN A N 1
ATOM 2622 C CA . ASN A 1 331 ? -4.125 6.049 2.942 1.00 94.38 331 ASN A CA 1
ATOM 2623 C C . ASN A 1 331 ? -5.559 5.858 2.422 1.00 94.38 331 ASN A C 1
ATOM 2625 O O . ASN A 1 331 ? -6.515 6.251 3.097 1.00 94.38 331 ASN A O 1
ATOM 2629 N N . ASP A 1 332 ? -5.737 5.304 1.227 1.00 96.19 332 ASP A N 1
ATOM 2630 C CA . ASP A 1 332 ? -7.065 4.885 0.757 1.00 96.19 332 ASP A CA 1
ATOM 2631 C C . ASP A 1 332 ? -6.962 3.961 -0.458 1.00 96.19 332 ASP A C 1
ATOM 2633 O O . ASP A 1 332 ? -5.904 3.828 -1.078 1.00 96.19 332 ASP A O 1
ATOM 2637 N N . TRP A 1 333 ? -8.091 3.363 -0.820 1.00 94.44 333 TRP A N 1
ATOM 2638 C CA . TRP A 1 333 ? -8.252 2.668 -2.091 1.00 94.44 333 TRP A CA 1
ATOM 2639 C C . TRP A 1 333 ? -8.357 3.677 -3.239 1.00 94.44 333 TRP A C 1
ATOM 2641 O O . TRP A 1 333 ? -9.126 4.642 -3.181 1.00 94.44 333 TRP A O 1
ATOM 2651 N N . ILE A 1 334 ? -7.564 3.474 -4.293 1.00 93.94 334 ILE A N 1
ATOM 2652 C CA . ILE A 1 334 ? -7.556 4.325 -5.488 1.00 93.94 334 ILE A CA 1
ATOM 2653 C C . ILE A 1 334 ? -7.652 3.473 -6.750 1.00 93.94 334 ILE A C 1
ATOM 2655 O O . ILE A 1 334 ? -7.263 2.311 -6.771 1.00 93.94 334 ILE A O 1
ATOM 2659 N N . THR A 1 335 ? -8.117 4.063 -7.848 1.00 91.25 335 THR A N 1
ATOM 2660 C CA . THR A 1 335 ? -8.021 3.426 -9.164 1.00 91.25 335 THR A CA 1
ATOM 2661 C C . THR A 1 335 ? -6.623 3.649 -9.749 1.00 91.25 335 THR A C 1
ATOM 2663 O O . THR A 1 335 ? -6.187 4.796 -9.870 1.00 91.25 335 THR A O 1
ATOM 2666 N N . VAL A 1 336 ? -5.951 2.577 -10.170 1.00 93.44 336 VAL A N 1
ATOM 2667 C CA . VAL A 1 336 ? -4.625 2.598 -10.809 1.00 93.44 336 VAL A CA 1
ATOM 2668 C C . VAL A 1 336 ? -4.716 1.950 -12.183 1.00 93.44 336 VAL A C 1
ATOM 2670 O O . VAL A 1 336 ? -5.170 0.816 -12.290 1.00 93.44 336 VAL A O 1
ATOM 2673 N N . SER A 1 337 ? -4.270 2.652 -13.225 1.00 89.69 337 SER A N 1
ATOM 2674 C CA . SER A 1 337 ? -4.186 2.140 -14.600 1.00 89.69 337 SER A CA 1
ATOM 2675 C C . SER A 1 337 ? -2.724 1.988 -15.020 1.00 89.69 337 SER A C 1
ATOM 2677 O O . SER A 1 337 ? -1.956 2.950 -14.967 1.00 89.69 337 SER A O 1
ATOM 2679 N N . PHE A 1 338 ? -2.337 0.794 -15.462 1.00 92.81 338 PHE A N 1
ATOM 2680 C CA . PHE A 1 338 ? -0.960 0.434 -15.813 1.00 92.81 338 PHE A CA 1
ATOM 2681 C C . PHE A 1 338 ? -0.723 0.712 -17.299 1.00 92.81 338 PHE A C 1
ATOM 2683 O O . PHE A 1 338 ? -0.969 -0.149 -18.142 1.00 92.81 338 PHE A O 1
ATOM 2690 N N . THR A 1 339 ? -0.298 1.930 -17.645 1.00 90.56 339 THR A N 1
ATOM 2691 C CA . THR A 1 339 ? -0.382 2.465 -19.025 1.00 90.56 339 THR A CA 1
ATOM 2692 C C . THR A 1 339 ? 0.316 1.610 -20.089 1.00 90.56 339 THR A C 1
ATOM 2694 O O . THR A 1 339 ? -0.163 1.511 -21.214 1.00 90.56 339 THR A O 1
ATOM 2697 N N . TRP A 1 340 ? 1.404 0.922 -19.736 1.00 91.44 340 TRP A N 1
ATOM 2698 C CA . TRP A 1 340 ? 2.162 0.052 -20.645 1.00 91.44 340 TRP A CA 1
ATOM 2699 C C . TRP A 1 340 ? 1.476 -1.279 -20.971 1.00 91.44 340 TRP A C 1
ATOM 2701 O O . TRP A 1 340 ? 1.950 -2.009 -21.843 1.00 91.44 340 TRP A O 1
ATOM 2711 N N . THR A 1 341 ? 0.398 -1.607 -20.259 1.00 89.56 341 THR A N 1
ATOM 2712 C CA . THR A 1 341 ? -0.409 -2.810 -20.497 1.00 89.56 341 THR A CA 1
ATOM 2713 C C . THR A 1 341 ? -1.469 -2.603 -21.572 1.00 89.56 341 THR A C 1
ATOM 2715 O O . THR A 1 341 ? -2.242 -3.517 -21.861 1.00 89.56 341 THR A O 1
ATOM 2718 N N . ASP A 1 342 ? -1.516 -1.416 -22.183 1.00 84.25 342 ASP A N 1
ATOM 2719 C CA . ASP A 1 342 ? -2.411 -1.171 -23.301 1.00 84.25 342 ASP A CA 1
ATOM 2720 C C . ASP A 1 342 ? -2.157 -2.171 -24.443 1.00 84.25 342 ASP A C 1
ATOM 2722 O O . ASP A 1 342 ? -1.023 -2.450 -24.846 1.00 84.25 342 ASP A O 1
ATOM 2726 N N . GLY A 1 343 ? -3.240 -2.773 -24.929 1.00 76.31 343 GLY A N 1
ATOM 2727 C CA . GLY A 1 343 ? -3.207 -3.826 -25.939 1.00 76.31 343 GLY A CA 1
ATOM 2728 C C . GLY A 1 343 ? -2.677 -5.191 -25.477 1.00 76.31 343 GLY A C 1
ATOM 2729 O O . GLY A 1 343 ? -2.574 -6.086 -26.321 1.00 76.31 343 GLY A O 1
ATOM 2730 N N . TRP A 1 344 ? -2.363 -5.394 -24.192 1.00 79.38 344 TRP A N 1
ATOM 2731 C CA . TRP A 1 344 ? -2.043 -6.727 -23.660 1.00 79.38 344 TRP A CA 1
ATOM 2732 C C . TRP A 1 344 ? -3.269 -7.654 -23.721 1.00 79.38 344 TRP A C 1
ATOM 2734 O O . TRP A 1 344 ? -4.411 -7.206 -23.635 1.00 79.38 344 TRP A O 1
ATOM 2744 N N . GLY A 1 345 ? -3.043 -8.962 -23.897 1.00 62.22 345 GLY A N 1
ATOM 2745 C CA . GLY A 1 345 ? -4.113 -9.953 -24.097 1.00 62.22 345 GLY A CA 1
ATOM 2746 C C . GLY A 1 345 ? -4.604 -10.114 -25.546 1.00 62.22 345 GLY A C 1
ATOM 2747 O O . GLY A 1 345 ? -5.515 -10.900 -25.801 1.00 62.22 345 GLY A O 1
ATOM 2748 N N . LYS A 1 346 ? -3.989 -9.428 -26.522 1.00 56.91 346 LYS A N 1
ATOM 2749 C CA . LYS A 1 346 ? -4.215 -9.655 -27.962 1.00 56.91 346 LYS A CA 1
ATOM 2750 C C . LYS A 1 346 ? -3.476 -10.914 -28.445 1.00 56.91 346 LYS A C 1
ATOM 2752 O O . LYS A 1 346 ? -2.453 -10.823 -29.114 1.00 56.91 346 LYS A O 1
ATOM 2757 N N . GLY A 1 347 ? -3.981 -12.095 -28.102 1.00 42.31 347 GLY A N 1
ATOM 2758 C CA . GLY A 1 347 ? -3.577 -13.356 -28.733 1.00 42.31 347 GLY A CA 1
ATOM 2759 C C . GLY A 1 347 ? -4.493 -13.698 -29.913 1.00 42.31 347 GLY A C 1
ATOM 2760 O O . GLY A 1 347 ? -5.709 -13.633 -29.756 1.00 42.31 347 GLY A O 1
ATOM 2761 N N . ASN A 1 348 ? -3.911 -14.028 -31.075 1.00 36.66 348 ASN A N 1
ATOM 2762 C CA . ASN A 1 348 ? -4.514 -14.665 -32.261 1.00 36.66 348 ASN A CA 1
ATOM 2763 C C . ASN A 1 348 ? -6.025 -14.963 -32.178 1.00 36.66 348 ASN A C 1
ATOM 2765 O O . ASN A 1 348 ? -6.430 -16.065 -31.814 1.00 36.66 348 ASN A O 1
ATOM 2769 N N . GLN A 1 349 ? -6.861 -14.016 -32.597 1.00 33.38 349 GLN A N 1
ATOM 2770 C CA . GLN A 1 349 ? -8.218 -14.349 -33.026 1.00 33.38 349 GLN A CA 1
ATOM 2771 C C . GLN A 1 349 ? -8.122 -14.857 -34.474 1.00 33.38 349 GLN A C 1
ATOM 2773 O O . GLN A 1 349 ? -7.589 -14.129 -35.319 1.00 33.38 349 GLN A O 1
ATOM 2778 N N . PRO A 1 350 ? -8.595 -16.073 -34.806 1.00 31.50 350 PRO A N 1
ATOM 2779 C CA . PRO A 1 350 ? -8.827 -16.436 -36.196 1.00 31.50 350 PRO A CA 1
ATOM 2780 C C . PRO A 1 350 ? -9.739 -15.376 -36.818 1.00 31.50 350 PRO A C 1
ATOM 2782 O O . PRO A 1 350 ? -10.756 -15.004 -36.235 1.00 31.50 350 PRO A O 1
ATOM 2785 N N . LYS A 1 351 ? -9.351 -14.865 -37.987 1.00 30.14 351 LYS A N 1
ATOM 2786 C CA . LYS A 1 351 ? -10.124 -13.898 -38.768 1.00 30.14 351 LYS A CA 1
ATOM 2787 C C . LYS A 1 351 ? -11.505 -14.488 -39.079 1.00 30.14 351 LYS A C 1
ATOM 2789 O O . LYS A 1 351 ? -11.631 -15.266 -40.019 1.00 30.14 351 LYS A O 1
ATOM 2794 N N . ALA A 1 352 ? -12.521 -14.120 -38.306 1.00 29.88 352 ALA A N 1
ATOM 2795 C CA . ALA A 1 352 ? -13.912 -14.339 -38.673 1.00 29.88 352 ALA A CA 1
ATOM 2796 C C . ALA A 1 352 ? -14.436 -13.094 -39.405 1.00 29.88 352 ALA A C 1
ATOM 2798 O O . ALA A 1 352 ? -14.296 -11.967 -38.929 1.00 29.88 352 ALA A O 1
ATOM 2799 N N . GLU A 1 353 ? -14.968 -13.329 -40.603 1.00 25.28 353 GLU A N 1
ATOM 2800 C CA . GLU A 1 353 ? -15.628 -12.365 -41.489 1.00 25.28 353 GLU A CA 1
ATOM 2801 C C . GLU A 1 353 ? -16.903 -11.744 -40.874 1.00 25.28 353 GLU A C 1
ATOM 2803 O O . GLU A 1 353 ? -17.454 -12.281 -39.912 1.00 25.28 353 GLU A O 1
ATOM 2808 N N . PRO A 1 354 ? -17.377 -10.600 -41.408 1.00 31.67 354 PRO A N 1
ATOM 2809 C CA . PRO A 1 354 ? -18.296 -9.701 -40.723 1.00 31.67 354 PRO A CA 1
ATOM 2810 C C . PRO A 1 354 ? -19.769 -10.080 -40.920 1.00 31.67 354 PRO A C 1
ATOM 2812 O O . PRO A 1 354 ? -20.214 -10.319 -42.040 1.00 31.67 354 PRO A O 1
ATOM 2815 N N . ALA A 1 355 ? -20.559 -9.997 -39.848 1.00 29.97 355 ALA A N 1
ATOM 2816 C CA . ALA A 1 355 ? -22.015 -9.923 -39.936 1.00 29.97 355 ALA A CA 1
ATOM 2817 C C . ALA A 1 355 ? -22.507 -8.530 -39.493 1.00 29.97 355 ALA A C 1
ATOM 2819 O O . ALA A 1 355 ? -22.360 -8.123 -38.342 1.00 29.97 355 ALA A O 1
ATOM 2820 N N . GLN A 1 356 ? -23.057 -7.811 -40.474 1.00 24.84 356 GLN A N 1
ATOM 2821 C CA . GLN A 1 356 ? -23.929 -6.628 -40.402 1.00 24.84 356 GLN A CA 1
ATOM 2822 C C . GLN A 1 356 ? -25.175 -6.917 -39.527 1.00 24.84 356 GLN A C 1
ATOM 2824 O O . GLN A 1 356 ? -25.579 -8.068 -39.442 1.00 24.84 356 GLN A O 1
ATOM 2829 N N . ALA A 1 357 ? -25.930 -5.998 -38.915 1.00 32.38 357 ALA A N 1
ATOM 2830 C CA . ALA A 1 357 ? -25.926 -4.545 -38.735 1.00 32.38 357 ALA A CA 1
ATOM 2831 C C . ALA A 1 357 ? -27.063 -4.188 -37.734 1.00 32.38 357 ALA A C 1
ATOM 2833 O O . ALA A 1 357 ? -27.793 -5.064 -37.272 1.00 32.38 357 ALA A O 1
ATOM 2834 N N . THR A 1 358 ? -27.274 -2.876 -37.550 1.00 25.78 358 THR A N 1
ATOM 2835 C CA . THR A 1 358 ? -28.376 -2.161 -36.864 1.00 25.78 358 THR A CA 1
ATOM 2836 C C . THR A 1 358 ? -28.136 -1.952 -35.358 1.00 25.78 358 THR A C 1
ATOM 2838 O O . THR A 1 358 ? -27.991 -2.903 -34.612 1.00 25.78 358 THR A O 1
ATOM 2841 N N . GLY A 1 359 ? -28.001 -0.752 -34.789 1.00 28.77 359 GLY A N 1
ATOM 2842 C CA . GLY A 1 359 ? -28.120 0.618 -35.287 1.00 28.77 359 GLY A CA 1
ATOM 2843 C C . GLY A 1 359 ? -29.137 1.405 -34.455 1.00 28.77 359 GLY A C 1
ATOM 2844 O O . GLY A 1 359 ? -30.317 1.372 -34.778 1.00 28.77 359 GLY A O 1
ATOM 2845 N N . SER A 1 360 ? -28.683 2.121 -33.418 1.00 24.78 360 SER A N 1
ATOM 2846 C CA . SER A 1 360 ? -29.314 3.357 -32.915 1.00 24.78 360 SER A CA 1
ATOM 2847 C C . SER A 1 360 ? -28.309 4.136 -32.038 1.00 24.78 360 SER A C 1
ATOM 2849 O O . SER A 1 360 ? -27.502 3.496 -31.360 1.00 24.78 360 SER A O 1
ATOM 2851 N N . PRO A 1 361 ? -28.262 5.482 -32.084 1.00 38.19 361 PRO A N 1
ATOM 2852 C CA . PRO A 1 361 ? -27.071 6.246 -31.729 1.00 38.19 361 PRO A CA 1
ATOM 2853 C C . PRO A 1 361 ? -27.024 6.577 -30.233 1.00 38.19 361 PRO A C 1
ATOM 2855 O O . PRO A 1 361 ? -27.884 7.287 -29.717 1.00 38.19 361 PRO A O 1
ATOM 2858 N N . ALA A 1 362 ? -25.985 6.103 -29.545 1.00 29.98 362 ALA A N 1
ATOM 2859 C CA . ALA A 1 362 ? -25.636 6.558 -28.206 1.00 29.98 362 ALA A CA 1
ATOM 2860 C C . ALA A 1 362 ? -24.432 7.504 -28.294 1.00 29.98 362 ALA A C 1
ATOM 2862 O O . ALA A 1 362 ? -23.374 7.158 -28.818 1.00 29.98 362 ALA A O 1
ATOM 2863 N N . THR A 1 363 ? -24.662 8.719 -27.810 1.00 29.23 363 THR A N 1
ATOM 2864 C CA . THR A 1 363 ? -23.747 9.847 -27.638 1.00 29.23 363 THR A CA 1
ATOM 2865 C C . THR A 1 363 ? -22.323 9.420 -27.263 1.00 29.23 363 THR A C 1
ATOM 2867 O O . THR A 1 363 ? -22.116 8.695 -26.292 1.00 29.23 363 THR A O 1
ATOM 2870 N N . ALA A 1 364 ? -21.348 9.884 -28.048 1.00 30.08 364 ALA A N 1
ATOM 2871 C CA . ALA A 1 364 ? -19.941 9.507 -27.960 1.00 30.08 364 ALA A CA 1
ATOM 2872 C C . ALA A 1 364 ? -19.314 9.812 -26.585 1.00 30.08 364 ALA A C 1
ATOM 2874 O O . ALA A 1 364 ? -19.347 10.947 -26.108 1.00 30.08 364 ALA A O 1
ATOM 2875 N N . ALA A 1 365 ? -18.695 8.793 -25.985 1.00 28.44 365 ALA A N 1
ATOM 2876 C CA . ALA A 1 365 ? -17.753 8.940 -24.880 1.00 28.44 365 ALA A CA 1
ATOM 2877 C C . ALA A 1 365 ? -16.450 9.607 -25.379 1.00 28.44 365 ALA A C 1
ATOM 2879 O O . ALA A 1 365 ? -16.053 9.379 -26.528 1.00 28.44 365 ALA A O 1
ATOM 2880 N N . PRO A 1 366 ? -15.771 10.430 -24.555 1.00 28.94 366 PRO A N 1
ATOM 2881 C CA . PRO A 1 366 ? -14.567 11.138 -24.973 1.00 28.94 366 PRO A CA 1
ATOM 2882 C C . PRO A 1 366 ? -13.449 10.142 -25.299 1.00 28.94 366 PRO A C 1
ATOM 2884 O O . PRO A 1 366 ? -12.995 9.380 -24.451 1.00 28.94 366 PRO A O 1
ATOM 2887 N N . THR A 1 367 ? -13.015 10.156 -26.556 1.00 28.33 367 THR A N 1
ATOM 2888 C CA . THR A 1 367 ? -11.853 9.410 -27.042 1.00 28.33 367 THR A CA 1
ATOM 2889 C C . THR A 1 367 ? -10.591 10.102 -26.525 1.00 28.33 367 THR A C 1
ATOM 2891 O O . THR A 1 367 ? -10.329 11.238 -26.912 1.00 28.33 367 THR A O 1
ATOM 2894 N N . ILE A 1 368 ? -9.811 9.453 -25.654 1.00 31.20 368 ILE A N 1
ATOM 2895 C CA . ILE A 1 368 ? -8.442 9.904 -25.365 1.00 31.20 368 ILE A CA 1
ATOM 2896 C C . ILE A 1 368 ? -7.557 9.339 -26.475 1.00 31.20 368 ILE A C 1
ATOM 2898 O O . ILE A 1 368 ? -7.258 8.147 -26.506 1.00 31.20 368 ILE A O 1
ATOM 2902 N N . ALA A 1 369 ? -7.202 10.197 -27.427 1.00 39.47 369 ALA A N 1
ATOM 2903 C CA . ALA A 1 369 ? -6.246 9.869 -28.473 1.00 39.47 369 ALA A CA 1
ATOM 2904 C C . ALA A 1 369 ? -4.822 9.797 -27.883 1.00 39.47 369 ALA A C 1
ATOM 2906 O O . ALA A 1 369 ? -4.505 10.578 -26.979 1.00 39.47 369 ALA A O 1
ATOM 2907 N N . PRO A 1 370 ? -3.942 8.908 -28.385 1.00 42.06 370 PRO A N 1
ATOM 2908 C CA . PRO A 1 370 ? -2.525 8.950 -28.038 1.00 42.06 370 PRO A CA 1
ATOM 2909 C C . PRO A 1 370 ? -1.974 10.353 -28.322 1.00 42.06 370 PRO A C 1
ATOM 2911 O O . PRO A 1 370 ? -2.256 10.936 -29.370 1.00 42.06 370 PRO A O 1
ATOM 2914 N N . LEU A 1 371 ? -1.218 10.913 -27.373 1.00 48.38 371 LEU A N 1
ATOM 2915 C CA . LEU A 1 371 ? -0.651 12.254 -27.499 1.00 48.38 371 LEU A CA 1
ATOM 2916 C C . LEU A 1 371 ? 0.452 12.224 -28.566 1.00 48.38 371 LEU A C 1
ATOM 2918 O O . LEU A 1 371 ? 1.595 11.859 -28.303 1.00 48.38 371 LEU A O 1
ATOM 2922 N N . LEU A 1 372 ? 0.071 12.562 -29.797 1.00 67.88 372 LEU A N 1
ATOM 2923 C CA . LEU A 1 372 ? 0.982 12.726 -30.921 1.00 67.88 372 LEU A CA 1
ATOM 2924 C C . LEU A 1 372 ? 1.651 14.095 -30.824 1.00 67.88 372 LEU A C 1
ATOM 2926 O O . LEU A 1 372 ? 0.983 15.124 -30.692 1.00 67.88 372 LEU A O 1
ATOM 2930 N N . THR A 1 373 ? 2.976 14.115 -30.909 1.00 73.44 373 THR A N 1
ATOM 2931 C CA . THR A 1 373 ? 3.713 15.368 -31.015 1.00 73.44 373 THR A CA 1
ATOM 2932 C C . THR A 1 373 ? 3.495 15.966 -32.404 1.00 73.44 373 THR A C 1
ATOM 2934 O O . THR A 1 373 ? 3.680 15.321 -33.434 1.00 73.44 373 THR A O 1
ATOM 2937 N N . ALA A 1 374 ? 3.057 17.219 -32.434 1.00 80.06 374 ALA A N 1
ATOM 2938 C CA . ALA A 1 374 ? 2.926 18.011 -33.647 1.00 80.06 374 ALA A CA 1
ATOM 2939 C C . ALA A 1 374 ? 4.287 18.182 -34.335 1.00 80.06 374 ALA A C 1
ATOM 2941 O O . ALA A 1 374 ? 5.300 18.467 -33.687 1.00 80.06 374 ALA A O 1
ATOM 2942 N N . THR A 1 375 ? 4.290 18.045 -35.658 1.00 84.94 375 THR A N 1
ATOM 2943 C CA . THR A 1 375 ? 5.435 18.390 -36.500 1.00 84.94 375 THR A CA 1
ATOM 2944 C C . THR A 1 375 ? 5.672 19.904 -36.490 1.00 84.94 375 THR A C 1
ATOM 2946 O O . THR A 1 375 ? 4.703 20.657 -36.380 1.00 84.94 375 THR A O 1
ATOM 2949 N N . PRO A 1 376 ? 6.925 20.374 -36.634 1.00 88.19 376 PRO A N 1
ATOM 2950 C CA . PRO A 1 376 ? 7.206 21.799 -36.767 1.00 88.19 376 PRO A CA 1
ATOM 2951 C C . PRO A 1 376 ? 6.432 22.438 -37.924 1.00 88.19 376 PRO A C 1
ATOM 2953 O O . PRO A 1 376 ? 6.327 21.865 -39.010 1.00 88.19 376 PRO A O 1
ATOM 2956 N N . ASN A 1 377 ? 5.913 23.636 -37.680 1.00 87.94 377 ASN A N 1
ATOM 2957 C CA . ASN A 1 377 ? 5.321 24.509 -38.683 1.00 87.94 377 ASN A CA 1
ATOM 2958 C C . ASN A 1 377 ? 6.385 24.964 -39.704 1.00 87.94 377 ASN A C 1
ATOM 2960 O O . ASN A 1 377 ? 7.585 24.861 -39.432 1.00 87.94 377 ASN A O 1
ATOM 2964 N N . PRO A 1 378 ? 5.982 25.526 -40.862 1.00 83.62 378 PRO A N 1
ATOM 2965 C CA . PRO A 1 378 ? 6.919 26.041 -41.867 1.00 83.62 378 PRO A CA 1
ATOM 2966 C C . PRO A 1 378 ? 7.906 27.101 -41.351 1.00 83.62 378 PRO A C 1
ATOM 2968 O O . PRO A 1 378 ? 8.982 27.260 -41.917 1.00 83.62 378 PRO A O 1
ATOM 2971 N N . ASP A 1 379 ? 7.557 27.812 -40.277 1.00 85.00 379 ASP A N 1
ATOM 2972 C CA . ASP A 1 379 ? 8.410 28.794 -39.598 1.00 85.00 379 ASP A CA 1
ATOM 2973 C C . ASP A 1 379 ? 9.320 28.174 -38.515 1.00 85.00 379 ASP A C 1
ATOM 2975 O O . ASP A 1 379 ? 10.054 28.883 -37.833 1.00 85.00 379 ASP A O 1
ATOM 2979 N N . GLY A 1 380 ? 9.280 26.851 -38.337 1.00 81.31 380 GLY A N 1
ATOM 2980 C CA . GLY A 1 380 ? 10.040 26.115 -37.328 1.00 81.31 380 GLY A CA 1
ATOM 2981 C C . GLY A 1 380 ? 9.438 26.144 -35.919 1.00 81.31 380 GLY A C 1
ATOM 2982 O O . GLY A 1 380 ? 9.992 25.501 -35.024 1.00 81.31 380 GLY A O 1
ATOM 2983 N N . SER A 1 381 ? 8.314 26.838 -35.704 1.00 89.25 381 SER A N 1
ATOM 2984 C CA . SER A 1 381 ? 7.584 26.791 -34.433 1.00 89.25 381 SER A CA 1
ATOM 2985 C C . SER A 1 381 ? 6.874 25.446 -34.250 1.00 89.25 381 SER A C 1
ATOM 2987 O O . SER A 1 381 ? 6.517 24.775 -35.215 1.00 89.25 381 SER A O 1
ATOM 2989 N N . VAL A 1 382 ? 6.648 25.030 -33.005 1.00 91.94 382 VAL A N 1
ATOM 2990 C CA . VAL A 1 382 ? 5.840 23.844 -32.688 1.00 91.94 382 VAL A CA 1
ATOM 2991 C C . VAL A 1 382 ? 4.670 24.282 -31.828 1.00 91.94 382 VAL A C 1
ATOM 2993 O O . VAL A 1 382 ? 4.869 24.817 -30.737 1.00 91.94 382 VAL A O 1
ATOM 2996 N N . VAL A 1 383 ? 3.456 24.030 -32.310 1.00 92.44 383 VAL A N 1
ATOM 2997 C CA . VAL A 1 383 ? 2.208 24.320 -31.598 1.00 92.44 383 VAL A CA 1
ATOM 2998 C C . VAL A 1 383 ? 1.446 23.015 -31.412 1.00 92.44 383 VAL A C 1
ATOM 3000 O O . VAL A 1 383 ? 1.224 22.284 -32.375 1.00 92.44 383 VAL A O 1
ATOM 3003 N N . HIS A 1 384 ? 1.057 22.720 -30.175 1.00 90.56 384 HIS A N 1
ATOM 3004 C CA . HIS A 1 384 ? 0.223 21.575 -29.840 1.00 90.56 384 HIS A CA 1
ATOM 3005 C C . HIS A 1 384 ? -1.221 22.018 -29.636 1.00 90.56 384 HIS A C 1
ATOM 3007 O O . HIS A 1 384 ? -1.477 22.934 -28.857 1.00 90.56 384 HIS A O 1
ATOM 3013 N N . GLU A 1 385 ? -2.160 21.355 -30.303 1.00 89.00 385 GLU A N 1
ATOM 3014 C CA . GLU A 1 385 ? -3.582 21.515 -30.013 1.00 89.00 385 GLU A CA 1
ATOM 3015 C C . GLU A 1 385 ? -4.006 20.487 -28.967 1.00 89.00 385 GLU A C 1
ATOM 3017 O O . GLU A 1 385 ? -3.948 19.279 -29.213 1.00 89.00 385 GLU A O 1
ATOM 3022 N N . VAL A 1 386 ? -4.432 20.980 -27.807 1.00 79.25 386 VAL A N 1
ATOM 3023 C CA . VAL A 1 386 ? -4.819 20.174 -26.654 1.00 79.25 386 VAL A CA 1
ATOM 3024 C C . VAL A 1 386 ? -5.978 19.261 -27.042 1.00 79.25 386 VAL A C 1
ATOM 3026 O O . VAL A 1 386 ? -7.033 19.716 -27.473 1.00 79.25 386 VAL A O 1
ATOM 3029 N N . GLN A 1 387 ? -5.798 17.959 -26.874 1.00 70.62 387 GLN A N 1
ATOM 3030 C CA . GLN A 1 387 ? -6.832 16.952 -27.095 1.00 70.62 387 GLN A CA 1
ATOM 3031 C C . GLN A 1 387 ? -7.563 16.614 -25.787 1.00 70.62 387 GLN A C 1
ATOM 3033 O O . GLN A 1 387 ? -7.026 16.829 -24.693 1.00 70.62 387 GLN A O 1
ATOM 3038 N N . PRO A 1 388 ? -8.787 16.057 -25.864 1.00 55.53 388 PRO A N 1
ATOM 3039 C CA . PRO A 1 388 ? -9.496 15.549 -24.694 1.00 55.53 388 PRO A CA 1
ATOM 3040 C C . PRO A 1 388 ? -8.619 14.643 -23.819 1.00 55.53 388 PRO A C 1
ATOM 3042 O O . PRO A 1 388 ? -8.045 13.667 -24.295 1.00 55.53 388 PRO A O 1
ATOM 3045 N N . GLY A 1 389 ? -8.528 14.975 -22.527 1.00 48.41 389 GLY A N 1
ATOM 3046 C CA . GLY A 1 389 ? -7.780 14.198 -21.531 1.00 48.41 389 GLY A CA 1
ATOM 3047 C C . GLY A 1 389 ? -6.308 14.584 -21.348 1.00 48.41 389 GLY A C 1
ATOM 3048 O O . GLY A 1 389 ? -5.641 13.991 -20.505 1.00 48.41 389 GLY A O 1
ATOM 3049 N N . GLN A 1 390 ? -5.794 15.573 -22.081 1.00 61.34 390 GLN A N 1
ATOM 3050 C CA . GLN A 1 390 ? -4.420 16.051 -21.914 1.00 61.34 390 GLN A CA 1
ATOM 3051 C C . GLN A 1 390 ? -4.307 17.134 -20.831 1.00 61.34 390 GLN A C 1
ATOM 3053 O O . GLN A 1 390 ? -5.190 17.975 -20.673 1.00 61.34 390 GLN A O 1
ATOM 3058 N N . ALA A 1 391 ? -3.187 17.131 -20.110 1.00 65.62 391 ALA A N 1
ATOM 3059 C CA . ALA A 1 391 ? -2.821 18.137 -19.118 1.00 65.62 391 ALA A CA 1
ATOM 3060 C C . ALA A 1 391 ? -1.509 18.844 -19.519 1.00 65.62 391 ALA A C 1
ATOM 3062 O O . ALA A 1 391 ? -0.724 18.280 -20.288 1.00 65.62 391 ALA A O 1
ATOM 3063 N N . PRO A 1 392 ? -1.210 20.043 -18.979 1.00 69.81 392 PRO A N 1
ATOM 3064 C CA . PRO A 1 392 ? 0.007 20.774 -19.339 1.00 69.81 392 PRO A CA 1
ATOM 3065 C C . PRO A 1 392 ? 1.272 19.946 -19.083 1.00 69.81 392 PRO A C 1
ATOM 3067 O O . PRO A 1 392 ? 2.186 19.930 -19.900 1.00 69.81 392 PRO A O 1
ATOM 3070 N N . TRP A 1 393 ? 1.280 19.166 -17.999 1.00 57.81 393 TRP A N 1
ATOM 3071 C CA . TRP A 1 393 ? 2.359 18.231 -17.694 1.00 57.81 393 TRP A CA 1
ATOM 3072 C C . TRP A 1 393 ? 2.509 17.113 -18.740 1.00 57.81 393 TRP A C 1
ATOM 3074 O O . TRP A 1 393 ? 3.621 16.884 -19.208 1.00 57.81 393 TRP A O 1
ATOM 3084 N N . SER A 1 394 ? 1.421 16.456 -19.174 1.00 52.09 394 SER A N 1
ATOM 3085 C CA . SER A 1 394 ? 1.520 15.357 -20.154 1.00 52.09 394 SER A CA 1
ATOM 3086 C C . SER A 1 394 ? 2.013 15.851 -21.515 1.00 52.09 394 SER A C 1
ATOM 3088 O O . SER A 1 394 ? 2.718 15.136 -22.220 1.00 52.09 394 SER A O 1
ATOM 3090 N N . ILE A 1 395 ? 1.669 17.094 -21.863 1.00 73.88 395 ILE A N 1
ATOM 3091 C CA . ILE A 1 395 ? 2.155 17.770 -23.067 1.00 73.88 395 ILE A CA 1
ATOM 3092 C C . ILE A 1 395 ? 3.642 18.112 -22.908 1.00 73.88 395 ILE A C 1
ATOM 3094 O O . ILE A 1 395 ? 4.435 17.785 -23.785 1.00 73.88 395 ILE A O 1
ATOM 3098 N N . ALA A 1 396 ? 4.048 18.695 -21.777 1.00 65.75 396 ALA A N 1
ATOM 3099 C CA . ALA A 1 396 ? 5.444 19.045 -21.513 1.00 65.75 396 ALA A CA 1
ATOM 3100 C C . ALA A 1 396 ? 6.380 17.827 -21.628 1.00 65.75 396 ALA A C 1
ATOM 3102 O O . ALA A 1 396 ? 7.379 17.873 -22.348 1.00 65.75 396 ALA A O 1
ATOM 3103 N N . VAL A 1 397 ? 5.993 16.708 -21.006 1.00 53.81 397 VAL A N 1
ATOM 3104 C CA . VAL A 1 397 ? 6.731 15.437 -21.059 1.00 53.81 397 VAL A CA 1
ATOM 3105 C C . VAL A 1 397 ? 6.861 14.922 -22.490 1.00 53.81 397 VAL A C 1
ATOM 3107 O O . VAL A 1 397 ? 7.963 14.590 -22.921 1.00 53.81 397 VAL A O 1
ATOM 3110 N N . ALA A 1 398 ? 5.769 14.903 -23.257 1.00 63.28 398 ALA A N 1
ATOM 3111 C CA . ALA A 1 398 ? 5.791 14.385 -24.623 1.00 63.28 398 ALA A CA 1
ATOM 3112 C C . ALA A 1 398 ? 6.709 15.176 -25.567 1.00 63.28 398 ALA A C 1
ATOM 3114 O O . ALA A 1 398 ? 7.271 14.612 -26.505 1.00 63.28 398 ALA A O 1
ATOM 3115 N N . TYR A 1 399 ? 6.874 16.476 -25.320 1.00 77.88 399 TYR A N 1
ATOM 3116 C CA . TYR A 1 399 ? 7.734 17.344 -26.120 1.00 77.88 399 TYR A CA 1
ATOM 3117 C C . TYR A 1 399 ? 9.137 17.553 -25.540 1.00 77.88 399 TYR A C 1
ATOM 3119 O O . TYR A 1 399 ? 9.949 18.234 -26.173 1.00 77.88 399 TYR A O 1
ATOM 3127 N N . GLY A 1 400 ? 9.434 16.974 -24.372 1.00 67.75 400 GLY A N 1
ATOM 3128 C CA . GLY A 1 400 ? 10.717 17.140 -23.690 1.00 67.75 400 GLY A CA 1
ATOM 3129 C C . GLY A 1 400 ? 10.993 18.580 -23.248 1.00 67.75 400 GLY A C 1
ATOM 3130 O O . GLY A 1 400 ? 12.155 18.975 -23.187 1.00 67.75 400 GLY A O 1
ATOM 3131 N N . VAL A 1 401 ? 9.945 19.366 -22.977 1.00 75.38 401 VAL A N 1
ATOM 3132 C CA . VAL A 1 401 ? 10.044 20.736 -22.441 1.00 75.38 401 VAL A CA 1
ATOM 3133 C C . VAL A 1 401 ? 9.695 20.735 -20.959 1.00 75.38 401 VAL A C 1
ATOM 3135 O O . VAL A 1 401 ? 8.957 19.870 -20.482 1.00 75.38 401 VAL A O 1
ATOM 3138 N N . THR A 1 402 ? 10.207 21.700 -20.198 1.00 69.75 402 THR A N 1
ATOM 3139 C CA . THR A 1 402 ? 9.816 21.799 -18.784 1.00 69.75 402 THR A CA 1
ATOM 3140 C C . THR A 1 402 ? 8.413 22.392 -18.652 1.00 69.75 402 THR A C 1
ATOM 3142 O O . THR A 1 402 ? 7.969 23.183 -19.483 1.00 69.75 402 THR A O 1
ATOM 3145 N N . LEU A 1 403 ? 7.699 22.045 -17.579 1.00 68.19 403 LEU A N 1
ATOM 3146 C CA . LEU A 1 403 ? 6.369 22.601 -17.318 1.00 68.19 403 LEU A CA 1
ATOM 3147 C C . LEU A 1 403 ? 6.415 24.129 -17.140 1.00 68.19 403 LEU A C 1
ATOM 3149 O O . LEU A 1 403 ? 5.538 24.845 -17.615 1.00 68.19 403 LEU A O 1
ATOM 3153 N N . GLN A 1 404 ? 7.479 24.622 -16.505 1.00 67.62 404 GLN A N 1
ATOM 3154 C CA . GLN A 1 404 ? 7.733 26.047 -16.326 1.00 67.62 404 GLN A CA 1
ATOM 3155 C C . GLN A 1 404 ? 7.968 26.758 -17.667 1.00 67.62 404 GLN A C 1
ATOM 3157 O O . GLN A 1 404 ? 7.406 27.826 -17.893 1.00 67.62 404 GLN A O 1
ATOM 3162 N N . GLU A 1 405 ? 8.756 26.165 -18.564 1.00 81.75 405 GLU A N 1
ATOM 3163 C CA . GLU A 1 405 ? 8.976 26.672 -19.924 1.00 81.75 405 GLU A CA 1
ATOM 3164 C C . GLU A 1 405 ? 7.673 26.691 -20.729 1.00 81.75 405 GLU A C 1
ATOM 3166 O O . GLU A 1 405 ? 7.338 27.711 -21.328 1.00 81.75 405 GLU A O 1
ATOM 3171 N N . LEU A 1 406 ? 6.880 25.618 -20.665 1.00 86.00 406 LEU A N 1
ATOM 3172 C CA . LEU A 1 406 ? 5.572 25.550 -21.315 1.00 86.00 406 LEU A CA 1
ATOM 3173 C C . LEU A 1 406 ? 4.625 26.652 -20.810 1.00 86.00 406 LEU A C 1
ATOM 3175 O O . LEU A 1 406 ? 3.927 27.280 -21.607 1.00 86.00 406 LEU A O 1
ATOM 3179 N N . TYR A 1 407 ? 4.612 26.925 -19.504 1.00 83.75 407 TYR A N 1
ATOM 3180 C CA . TYR A 1 407 ? 3.818 28.010 -18.928 1.00 83.75 407 TYR A CA 1
ATOM 3181 C C . TYR A 1 407 ? 4.305 29.390 -19.359 1.00 83.75 407 TYR A C 1
ATOM 3183 O O . TYR A 1 407 ? 3.487 30.227 -19.739 1.00 83.75 407 TYR A O 1
ATOM 3191 N N . GLN A 1 408 ? 5.619 29.619 -19.368 1.00 87.56 408 GLN A N 1
ATOM 3192 C CA . GLN A 1 408 ? 6.199 30.886 -19.815 1.00 87.56 408 GLN A CA 1
ATOM 3193 C C . GLN A 1 408 ? 5.898 31.162 -21.292 1.00 87.56 408 GLN A C 1
ATOM 3195 O O . GLN A 1 408 ? 5.473 32.267 -21.628 1.00 87.56 408 GLN A O 1
ATOM 3200 N N . LEU A 1 409 ? 6.043 30.155 -22.161 1.00 90.75 409 LEU A N 1
ATOM 3201 C CA . LEU A 1 409 ? 5.753 30.268 -23.595 1.00 90.75 409 LEU A CA 1
ATOM 3202 C C . LEU A 1 409 ? 4.288 30.615 -23.883 1.00 90.75 409 LEU A C 1
ATOM 3204 O O . LEU A 1 409 ? 4.001 31.280 -24.877 1.00 90.75 409 LEU A O 1
ATOM 3208 N N . ASN A 1 410 ? 3.373 30.187 -23.012 1.00 94.06 410 ASN A N 1
ATOM 3209 C CA . ASN A 1 410 ? 1.929 30.342 -23.193 1.00 94.06 410 ASN A CA 1
ATOM 3210 C C . ASN A 1 410 ? 1.291 31.370 -22.256 1.00 94.06 410 ASN A C 1
ATOM 3212 O O . ASN A 1 410 ? 0.069 31.484 -22.228 1.00 94.06 410 ASN A O 1
ATOM 3216 N N . GLN A 1 411 ? 2.100 32.112 -21.490 1.00 92.44 411 GLN A N 1
ATOM 3217 C CA . GLN A 1 411 ? 1.635 33.089 -20.497 1.00 92.44 411 GLN A CA 1
ATOM 3218 C C . GLN A 1 411 ? 0.622 32.489 -19.498 1.00 92.44 411 GLN A C 1
ATOM 3220 O O . GLN A 1 411 ? -0.313 33.156 -19.057 1.00 92.44 411 GLN A O 1
ATOM 3225 N N . LEU A 1 412 ? 0.803 31.213 -19.143 1.00 83.38 412 LEU A N 1
ATOM 3226 C CA . LEU A 1 412 ? -0.046 30.489 -18.199 1.00 83.38 412 LEU A CA 1
ATOM 3227 C C . LEU A 1 412 ? 0.519 30.602 -16.779 1.00 83.38 412 LEU A C 1
ATOM 3229 O O . LEU A 1 412 ? 1.730 30.570 -16.572 1.00 83.38 412 LEU A O 1
ATOM 3233 N N . SER A 1 413 ? -0.358 30.702 -15.781 1.00 70.19 413 SER A N 1
ATOM 3234 C CA . SER A 1 413 ? 0.032 30.585 -14.373 1.00 70.19 413 SER A CA 1
ATOM 3235 C C . SER A 1 413 ? 0.219 29.119 -13.972 1.00 70.19 413 SER A C 1
ATOM 3237 O O . SER A 1 413 ? -0.411 28.224 -14.536 1.00 70.19 413 SER A O 1
ATOM 3239 N N . GLU A 1 414 ? 1.025 28.862 -12.943 1.00 56.12 414 GLU A N 1
ATOM 3240 C CA . GLU A 1 414 ? 1.185 27.517 -12.386 1.00 56.12 414 GLU A CA 1
ATOM 3241 C C . GLU A 1 414 ? -0.169 26.972 -11.887 1.00 56.12 414 GLU A C 1
ATOM 3243 O O . GLU A 1 414 ? -0.863 27.620 -11.104 1.00 56.12 414 GLU A O 1
ATOM 3248 N N . GLY A 1 415 ? -0.590 25.813 -12.410 1.00 54.72 415 GLY A N 1
ATOM 3249 C CA . GLY A 1 415 ? -1.915 25.232 -12.147 1.00 54.72 415 GLY A CA 1
ATOM 3250 C C . GLY A 1 415 ? -3.042 25.716 -13.072 1.00 54.72 415 GLY A C 1
ATOM 3251 O O . GLY A 1 415 ? -4.208 25.420 -12.806 1.00 54.72 415 GLY A O 1
ATOM 3252 N N . ALA A 1 416 ? -2.728 26.444 -14.151 1.00 61.59 416 ALA A N 1
ATOM 3253 C CA . ALA A 1 416 ? -3.709 26.825 -15.165 1.00 61.59 416 ALA A CA 1
ATOM 3254 C C . ALA A 1 416 ? -4.409 25.598 -15.779 1.00 61.59 416 ALA A C 1
ATOM 3256 O O . ALA A 1 416 ? -3.785 24.584 -16.098 1.00 61.59 416 ALA A O 1
ATOM 3257 N N . ILE A 1 417 ? -5.725 25.714 -15.966 1.00 67.94 417 ILE A N 1
ATOM 3258 C CA . ILE A 1 417 ? -6.551 24.686 -16.605 1.00 67.94 417 ILE A CA 1
ATOM 3259 C C . ILE A 1 417 ? -6.526 24.922 -18.115 1.00 67.94 417 ILE A C 1
ATOM 3261 O O . ILE A 1 417 ? -7.020 25.950 -18.574 1.00 67.94 417 ILE A O 1
ATOM 3265 N N . ILE A 1 418 ? -6.009 23.952 -18.869 1.00 68.31 418 ILE A N 1
ATOM 3266 C CA . ILE A 1 418 ? -6.119 23.904 -20.334 1.00 68.31 418 ILE A CA 1
ATOM 3267 C C . ILE A 1 418 ? -7.344 23.079 -20.743 1.00 68.31 418 ILE A C 1
ATOM 3269 O O . ILE A 1 418 ? -7.752 22.155 -20.032 1.00 68.31 418 ILE A O 1
ATOM 3273 N N . ARG A 1 419 ? -7.953 23.418 -21.876 1.00 72.06 419 ARG A N 1
ATOM 3274 C CA . ARG A 1 419 ? -9.152 22.782 -22.429 1.00 72.06 419 ARG A CA 1
ATOM 3275 C C . ARG A 1 419 ? -8.865 22.190 -23.809 1.00 72.06 419 ARG A C 1
ATOM 3277 O O . ARG A 1 419 ? -7.993 22.684 -24.516 1.00 72.06 419 ARG A O 1
ATOM 3284 N N . PRO A 1 420 ? -9.610 21.154 -24.230 1.00 71.06 420 PRO A N 1
ATOM 3285 C CA . PRO A 1 420 ? -9.491 20.639 -25.587 1.00 71.06 420 PRO A CA 1
ATOM 3286 C C . PRO A 1 420 ? -9.745 21.730 -26.634 1.00 71.06 420 PRO A C 1
ATOM 3288 O O . PRO A 1 420 ? -10.706 22.490 -26.508 1.00 71.06 420 PRO A O 1
ATOM 3291 N N . GLY A 1 421 ? -8.890 21.791 -27.653 1.00 70.19 421 GLY A N 1
ATOM 3292 C CA . GLY A 1 421 ? -8.859 22.838 -28.675 1.00 70.19 421 GLY A CA 1
ATOM 3293 C C . GLY A 1 421 ? -7.942 24.022 -28.343 1.00 70.19 421 GLY A C 1
ATOM 3294 O O . GLY A 1 421 ? -7.665 24.830 -29.232 1.00 70.19 421 GLY A O 1
ATOM 3295 N N . ASP A 1 422 ? -7.432 24.128 -27.110 1.00 85.06 422 ASP A N 1
ATOM 3296 C CA . ASP A 1 422 ? -6.435 25.144 -26.769 1.00 85.06 422 ASP A CA 1
ATOM 3297 C C . ASP A 1 422 ? -5.150 24.904 -27.568 1.00 85.06 422 ASP A C 1
ATOM 3299 O O . ASP A 1 422 ? -4.714 23.769 -27.755 1.00 85.06 422 ASP A O 1
ATOM 3303 N N . LYS A 1 423 ? -4.513 25.980 -28.033 1.00 93.75 423 LYS A N 1
ATOM 3304 C CA . LYS A 1 423 ? -3.246 25.905 -28.767 1.00 93.75 423 LYS A CA 1
ATOM 3305 C C . LYS A 1 423 ? -2.107 26.335 -27.861 1.00 93.75 423 LYS A C 1
ATOM 3307 O O . LYS A 1 423 ? -2.011 27.508 -27.516 1.00 93.75 423 LYS A O 1
ATOM 3312 N N . LEU A 1 424 ? -1.247 25.386 -27.505 1.00 92.31 424 LEU A N 1
ATOM 3313 C CA . LEU A 1 424 ? -0.059 25.628 -26.699 1.00 92.31 424 LEU A CA 1
ATOM 3314 C C . LEU A 1 424 ? 1.176 25.725 -27.594 1.00 92.31 424 LEU A C 1
ATOM 3316 O O . LEU A 1 424 ? 1.528 24.780 -28.299 1.00 92.31 424 LEU A O 1
ATOM 3320 N N . LEU A 1 425 ? 1.858 26.865 -27.548 1.00 94.81 425 LEU A N 1
ATOM 3321 C CA . LEU A 1 425 ? 3.191 27.043 -28.097 1.00 94.81 425 LEU A CA 1
ATOM 3322 C C . LEU A 1 425 ? 4.178 26.191 -27.297 1.00 94.81 425 LEU A C 1
ATOM 3324 O O . LEU A 1 425 ? 4.428 26.440 -26.120 1.00 94.81 425 LEU A O 1
ATOM 3328 N N . ILE A 1 426 ? 4.735 25.180 -27.950 1.00 94.56 426 ILE A N 1
ATOM 3329 C CA . ILE A 1 426 ? 5.715 24.264 -27.365 1.00 94.56 426 ILE A CA 1
ATOM 3330 C C . ILE A 1 426 ? 7.135 24.752 -27.635 1.00 94.56 426 ILE A C 1
ATOM 3332 O O . ILE A 1 426 ? 8.018 24.610 -26.796 1.00 94.56 426 ILE A O 1
ATOM 3336 N N . ARG A 1 427 ? 7.368 25.314 -28.825 1.00 93.00 427 ARG A N 1
ATOM 3337 C CA . ARG A 1 427 ? 8.666 25.857 -29.225 1.00 93.00 427 ARG A CA 1
ATOM 3338 C C . ARG A 1 427 ? 8.464 27.059 -30.148 1.00 93.00 427 ARG A C 1
ATOM 3340 O O . ARG A 1 427 ? 7.732 26.917 -31.130 1.00 93.00 427 ARG A O 1
ATOM 3347 N N . PRO A 1 428 ? 9.085 28.219 -29.875 1.00 90.19 428 PRO A N 1
ATOM 3348 C CA . PRO A 1 428 ? 9.008 29.374 -30.762 1.00 90.19 428 PRO A CA 1
ATOM 3349 C C . PRO A 1 428 ? 9.776 29.129 -32.069 1.00 90.19 428 PRO A C 1
ATOM 3351 O O . PRO A 1 428 ? 10.670 28.282 -32.127 1.00 90.19 428 PRO A O 1
ATOM 3354 N N . ALA A 1 429 ? 9.432 29.886 -33.114 1.00 86.69 429 ALA A N 1
ATOM 3355 C CA . ALA A 1 429 ? 10.197 29.906 -34.357 1.00 86.69 429 ALA A CA 1
ATOM 3356 C C . ALA A 1 429 ? 11.651 30.343 -34.076 1.00 86.69 429 ALA A C 1
ATOM 3358 O O . ALA A 1 429 ? 11.861 31.270 -33.282 1.00 86.69 429 ALA A O 1
ATOM 3359 N N . PRO A 1 430 ? 12.664 29.720 -34.708 1.00 80.44 430 PRO A N 1
ATOM 3360 C CA . PRO A 1 430 ? 14.030 30.219 -34.647 1.00 80.44 430 PRO A CA 1
ATOM 3361 C C . PRO A 1 430 ? 14.057 31.677 -35.126 1.00 80.44 430 PRO A C 1
ATOM 3363 O O . PRO A 1 430 ? 13.369 32.002 -36.099 1.00 80.44 430 PRO A O 1
ATOM 3366 N N . PRO A 1 431 ? 14.837 32.572 -34.493 1.00 68.50 431 PRO A N 1
ATOM 3367 C CA . PRO A 1 431 ? 14.950 33.936 -34.981 1.00 68.50 431 PRO A CA 1
ATOM 3368 C C . PRO A 1 431 ? 15.461 33.895 -36.423 1.00 68.50 431 PRO A C 1
ATOM 3370 O O . PRO A 1 431 ? 16.562 33.412 -36.693 1.00 68.50 431 PRO A O 1
ATOM 3373 N N . THR A 1 432 ? 14.649 34.391 -37.361 1.00 56.16 432 THR A N 1
ATOM 3374 C CA . THR A 1 432 ? 15.137 34.692 -38.709 1.00 56.16 432 THR A CA 1
ATOM 3375 C C . THR A 1 432 ? 16.288 35.677 -38.530 1.00 56.16 432 THR A C 1
ATOM 3377 O O . THR A 1 432 ? 16.111 36.640 -37.778 1.00 56.16 432 THR A O 1
ATOM 3380 N N . PRO A 1 433 ? 17.465 35.471 -39.148 1.00 45.44 433 PRO A N 1
ATOM 3381 C CA . PRO A 1 433 ? 18.500 36.485 -39.118 1.00 45.44 433 PRO A CA 1
ATOM 3382 C C . PRO A 1 433 ? 17.916 37.747 -39.751 1.00 45.44 433 PRO A C 1
ATOM 3384 O O . PRO A 1 433 ? 17.770 37.843 -40.968 1.00 45.44 433 PRO A O 1
ATOM 3387 N N . THR A 1 434 ? 17.540 38.710 -38.910 1.00 40.75 434 THR A N 1
ATOM 3388 C CA . THR A 1 434 ? 17.357 40.091 -39.329 1.00 40.75 434 THR A CA 1
ATOM 3389 C C . THR A 1 434 ? 18.631 40.442 -40.070 1.00 40.75 434 THR A C 1
ATOM 3391 O O . THR A 1 434 ? 19.714 40.341 -39.492 1.00 40.75 434 THR A O 1
ATOM 3394 N N . ALA A 1 435 ? 18.520 40.786 -41.353 1.00 41.41 435 ALA A N 1
ATOM 3395 C CA . ALA A 1 435 ? 19.622 41.385 -42.079 1.00 41.41 435 ALA A CA 1
ATOM 3396 C C . ALA A 1 435 ? 20.061 42.606 -41.267 1.00 41.41 435 ALA A C 1
ATOM 3398 O O . ALA A 1 435 ? 19.387 43.637 -41.248 1.00 41.41 435 ALA A O 1
ATOM 3399 N N . THR A 1 436 ? 21.144 42.444 -40.514 1.00 37.84 436 THR A N 1
ATOM 3400 C CA . THR A 1 436 ? 21.797 43.527 -39.803 1.00 37.84 436 THR A CA 1
ATOM 3401 C C . THR A 1 436 ? 22.207 44.518 -40.875 1.00 37.84 436 THR A C 1
ATOM 3403 O O . THR A 1 436 ? 23.120 44.247 -41.652 1.00 37.84 436 THR A O 1
ATOM 3406 N N . LEU A 1 437 ? 21.502 45.647 -40.964 1.00 41.06 437 LEU A N 1
ATOM 3407 C CA . LEU A 1 437 ? 21.999 46.787 -41.716 1.00 41.06 437 LEU A CA 1
ATOM 3408 C C . LEU A 1 437 ? 23.365 47.130 -41.127 1.00 41.06 437 LEU A C 1
ATOM 3410 O O . LEU A 1 437 ? 23.474 47.495 -39.955 1.00 41.06 437 LEU A O 1
ATOM 3414 N N . THR A 1 438 ? 24.397 46.934 -41.943 1.00 40.19 438 THR A N 1
ATOM 3415 C CA . THR A 1 438 ? 25.785 47.288 -41.677 1.00 40.19 438 THR A CA 1
ATOM 3416 C C . THR A 1 438 ? 25.843 48.722 -41.170 1.00 40.19 438 THR A C 1
ATOM 3418 O O . THR A 1 438 ? 25.720 49.667 -41.948 1.00 40.19 438 THR A O 1
ATOM 3421 N N . ARG A 1 439 ? 26.026 48.894 -39.859 1.00 48.75 439 ARG A N 1
ATOM 3422 C CA . ARG A 1 439 ? 26.480 50.163 -39.305 1.00 48.75 439 ARG A CA 1
ATOM 3423 C C . ARG A 1 439 ? 28.004 50.125 -39.288 1.00 48.75 439 ARG A C 1
ATOM 3425 O O . ARG A 1 439 ? 28.615 49.275 -38.649 1.00 48.75 439 ARG A O 1
ATOM 3432 N N . GLU A 1 440 ? 28.552 51.020 -40.092 1.00 48.34 440 GLU A N 1
ATOM 3433 C CA . GLU A 1 440 ? 29.951 51.396 -40.285 1.00 48.34 440 GLU A CA 1
ATOM 3434 C C . GLU A 1 440 ? 30.781 51.429 -38.977 1.00 48.34 440 GLU A C 1
ATOM 3436 O O . GLU A 1 440 ? 30.251 51.824 -37.933 1.00 48.34 440 GLU A O 1
ATOM 3441 N N . PRO A 1 441 ? 32.067 51.014 -38.991 1.00 51.12 441 PRO A N 1
ATOM 3442 C CA . PRO A 1 441 ? 32.876 50.916 -37.780 1.00 51.12 441 PRO A CA 1
ATOM 3443 C C . PRO A 1 441 ? 33.428 52.285 -37.350 1.00 51.12 441 PRO A C 1
ATOM 3445 O O . PRO A 1 441 ? 33.844 53.096 -38.174 1.00 51.12 441 PRO A O 1
ATOM 3448 N N . SER A 1 442 ? 33.507 52.517 -36.038 1.00 35.84 442 SER A N 1
ATOM 3449 C CA . SER A 1 442 ? 34.251 53.633 -35.433 1.00 35.84 442 SER A CA 1
ATOM 3450 C C . SER A 1 442 ? 34.959 53.155 -34.147 1.00 35.84 442 SER A C 1
ATOM 3452 O O . SER A 1 442 ? 34.525 52.158 -33.568 1.00 35.84 442 SER A O 1
ATOM 3454 N N . PRO A 1 443 ? 36.090 53.765 -33.744 1.00 50.84 443 PRO A N 1
ATOM 3455 C CA . PRO A 1 443 ? 37.297 53.024 -33.377 1.00 50.84 4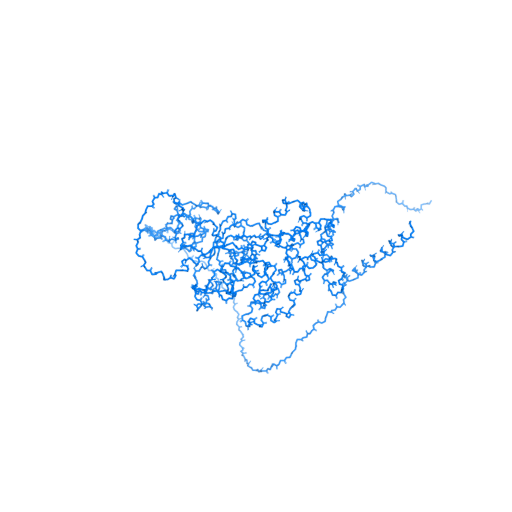43 PRO A CA 1
ATOM 3456 C C . PRO A 1 443 ? 37.467 52.655 -31.895 1.00 50.84 443 PRO A C 1
ATOM 3458 O O . PRO A 1 443 ? 36.917 53.260 -30.980 1.00 50.84 443 PRO A O 1
ATOM 3461 N N . THR A 1 444 ? 38.331 51.653 -31.729 1.00 47.94 444 THR A N 1
ATOM 3462 C CA . THR A 1 444 ? 38.919 51.028 -30.538 1.00 47.94 444 THR A CA 1
ATOM 3463 C C . THR A 1 444 ? 39.542 51.990 -29.518 1.00 47.94 444 THR A C 1
ATOM 3465 O O . THR A 1 444 ? 40.296 52.888 -29.889 1.00 47.94 444 THR A O 1
ATOM 3468 N N . LEU A 1 445 ? 39.372 51.683 -28.223 1.00 39.75 445 LEU A N 1
ATOM 3469 C CA . LEU A 1 445 ? 40.280 52.098 -27.142 1.00 39.75 445 LEU A CA 1
ATOM 3470 C C . LEU A 1 445 ? 40.771 50.875 -26.323 1.00 39.75 445 LEU A C 1
ATOM 3472 O O . LEU A 1 445 ? 40.065 49.867 -26.270 1.00 39.75 445 LEU A O 1
ATOM 3476 N N . PRO A 1 446 ? 41.995 50.929 -25.750 1.00 48.66 446 PRO A N 1
ATOM 3477 C CA . PRO A 1 446 ? 42.802 49.759 -25.363 1.00 48.66 446 PRO A CA 1
ATOM 3478 C C . PRO A 1 446 ? 42.532 49.212 -23.940 1.00 48.66 446 PRO A C 1
ATOM 3480 O O . PRO A 1 446 ? 41.907 49.896 -23.129 1.00 48.66 446 PRO A O 1
ATOM 3483 N N . PRO A 1 447 ? 43.028 47.996 -23.606 1.00 52.75 447 PRO A N 1
ATOM 3484 C CA . PRO A 1 447 ? 42.781 47.339 -22.320 1.00 52.75 447 PRO A CA 1
ATOM 3485 C C . PRO A 1 447 ? 43.796 47.716 -21.225 1.00 52.75 447 PRO A C 1
ATOM 3487 O O . PRO A 1 447 ? 44.998 47.821 -21.478 1.00 52.75 447 PRO A O 1
ATOM 3490 N N . THR A 1 448 ? 43.317 47.824 -19.980 1.00 36.62 448 THR A N 1
ATOM 3491 C CA . THR A 1 448 ? 44.154 47.998 -18.780 1.00 36.62 448 THR A CA 1
ATOM 3492 C C . THR A 1 448 ? 44.418 46.662 -18.077 1.00 36.62 448 THR A C 1
ATOM 3494 O O . THR A 1 448 ? 43.531 45.837 -17.881 1.00 36.62 448 THR A O 1
ATOM 3497 N N . SER A 1 449 ? 45.691 46.513 -17.718 1.00 41.47 449 SER A N 1
ATOM 3498 C CA . SER A 1 449 ? 46.435 45.391 -17.139 1.00 41.47 449 SER A CA 1
ATOM 3499 C C . SER A 1 449 ? 46.061 45.002 -15.700 1.00 41.47 449 SER A C 1
ATOM 3501 O O . SER A 1 449 ? 45.812 45.874 -14.868 1.00 41.47 449 SER A O 1
ATOM 3503 N N . ILE A 1 450 ? 46.180 43.705 -15.374 1.00 41.69 450 ILE A N 1
ATOM 3504 C CA . ILE A 1 450 ? 46.470 43.220 -14.012 1.00 41.69 450 ILE A CA 1
ATOM 3505 C C . ILE A 1 450 ? 47.571 42.141 -14.100 1.00 41.69 450 ILE A C 1
ATOM 3507 O O . ILE A 1 450 ? 47.485 41.221 -14.912 1.00 41.69 450 ILE A O 1
ATOM 3511 N N . ARG A 1 451 ? 48.630 42.284 -13.287 1.00 43.38 451 ARG A N 1
ATOM 3512 C CA . ARG A 1 451 ? 49.865 41.461 -13.238 1.00 43.38 451 ARG A CA 1
ATOM 3513 C C . ARG A 1 451 ? 49.899 40.607 -11.933 1.00 43.38 451 ARG A C 1
ATOM 3515 O O . ARG A 1 451 ? 49.198 40.968 -10.993 1.00 43.38 451 ARG A O 1
ATOM 3522 N N . PRO A 1 452 ? 50.703 39.517 -11.849 1.00 63.84 452 PRO A N 1
ATOM 3523 C CA . PRO A 1 452 ? 50.508 38.352 -10.961 1.00 63.84 452 PRO A CA 1
ATOM 3524 C C . PRO A 1 452 ? 51.567 38.183 -9.842 1.00 63.84 452 PRO A C 1
ATOM 3526 O O . PRO A 1 452 ? 52.550 38.921 -9.825 1.00 63.84 452 PRO A O 1
ATOM 3529 N N . SER A 1 453 ? 51.408 37.156 -8.984 1.00 36.69 453 SER A N 1
ATOM 3530 C CA . SER A 1 453 ? 52.464 36.369 -8.277 1.00 36.69 453 SER A CA 1
ATOM 3531 C C . SER A 1 453 ? 51.804 35.369 -7.295 1.00 36.69 453 SER A C 1
ATOM 3533 O O . SER A 1 453 ? 50.784 35.733 -6.726 1.00 36.69 453 SER A O 1
ATOM 3535 N N . ALA A 1 454 ? 52.265 34.154 -6.959 1.00 37.25 454 ALA A N 1
ATOM 3536 C CA . ALA A 1 454 ? 53.394 33.296 -7.344 1.00 37.25 454 ALA A CA 1
ATOM 3537 C C . ALA A 1 454 ? 53.149 31.846 -6.819 1.00 37.25 454 ALA A C 1
ATOM 3539 O O . ALA A 1 454 ? 52.447 31.656 -5.829 1.00 37.25 454 ALA A O 1
ATOM 3540 N N . THR A 1 455 ? 53.758 30.852 -7.478 1.00 48.38 455 THR A N 1
ATOM 3541 C CA . THR A 1 455 ? 53.932 29.412 -7.122 1.00 48.38 455 THR A CA 1
ATOM 3542 C C . THR A 1 455 ? 55.053 29.227 -6.054 1.00 48.38 455 THR A C 1
ATOM 3544 O O . THR A 1 455 ? 55.790 30.199 -5.870 1.00 48.38 455 THR A O 1
ATOM 3547 N N . PRO A 1 456 ? 55.283 28.062 -5.372 1.00 54.53 456 PRO A N 1
ATOM 3548 C CA . PRO A 1 456 ? 55.872 26.854 -5.998 1.00 54.53 456 PRO A CA 1
ATOM 3549 C C . PRO A 1 456 ? 55.488 25.445 -5.439 1.00 54.53 456 PRO A C 1
ATOM 3551 O O . PRO A 1 456 ? 54.854 25.273 -4.407 1.00 54.53 456 PRO A O 1
ATOM 3554 N N . THR A 1 457 ? 55.939 24.475 -6.240 1.00 40.72 457 THR A N 1
ATOM 3555 C CA . THR A 1 457 ? 55.850 23.002 -6.418 1.00 40.72 457 THR A CA 1
ATOM 3556 C C . THR A 1 457 ? 56.619 22.099 -5.370 1.00 40.72 457 THR A C 1
ATOM 3558 O O . THR A 1 457 ? 56.983 22.622 -4.325 1.00 40.72 457 THR A O 1
ATOM 3561 N N . PRO A 1 458 ? 56.929 20.783 -5.614 1.00 67.00 458 PRO A N 1
ATOM 3562 C CA . PRO A 1 458 ? 56.462 19.516 -4.971 1.00 67.00 458 PRO A CA 1
ATOM 3563 C C . PRO A 1 458 ? 57.589 18.782 -4.138 1.00 67.00 458 PRO A C 1
ATOM 3565 O O . PRO A 1 458 ? 58.454 19.533 -3.689 1.00 67.00 458 PRO A O 1
ATOM 3568 N N . PRO A 1 459 ? 57.689 17.425 -3.885 1.00 59.84 459 PRO A N 1
ATOM 3569 C CA . PRO A 1 459 ? 57.769 16.290 -4.855 1.00 59.84 459 PRO A CA 1
ATOM 3570 C C . PRO A 1 459 ? 57.233 14.874 -4.423 1.00 59.84 459 PRO A C 1
ATOM 3572 O O . PRO A 1 459 ? 56.738 14.663 -3.322 1.00 59.84 459 PRO A O 1
ATOM 3575 N N . ARG A 1 460 ? 57.360 13.942 -5.392 1.00 49.00 460 ARG A N 1
ATOM 3576 C CA . ARG A 1 460 ? 57.173 12.462 -5.523 1.00 49.00 460 ARG A CA 1
ATOM 3577 C C . ARG A 1 460 ? 57.885 11.570 -4.455 1.00 49.00 460 ARG A C 1
ATOM 3579 O O . ARG A 1 460 ? 58.703 12.115 -3.731 1.00 49.00 460 ARG A O 1
ATOM 3586 N N . ASP A 1 461 ? 57.753 10.234 -4.290 1.00 45.69 461 ASP A N 1
ATOM 3587 C CA . ASP A 1 461 ? 57.380 9.052 -5.127 1.00 45.69 461 ASP A CA 1
ATOM 3588 C C . ASP A 1 461 ? 57.161 7.769 -4.220 1.00 45.69 461 ASP A C 1
ATOM 3590 O O . ASP A 1 461 ? 57.163 7.919 -2.996 1.00 45.69 461 ASP A O 1
ATOM 3594 N N . PRO A 1 462 ? 56.955 6.526 -4.746 1.00 70.25 462 PRO A N 1
ATOM 3595 C CA . PRO A 1 462 ? 56.203 5.404 -4.133 1.00 70.25 462 PRO A CA 1
ATOM 3596 C C . PRO A 1 462 ? 57.074 4.270 -3.539 1.00 70.25 462 PRO A C 1
ATOM 3598 O O . PRO A 1 462 ? 58.282 4.286 -3.730 1.00 70.25 462 PRO A O 1
ATOM 3601 N N . THR A 1 463 ? 56.472 3.235 -2.911 1.00 36.78 463 THR A N 1
ATOM 3602 C CA . THR A 1 463 ? 56.925 1.808 -2.903 1.00 36.78 463 THR A CA 1
ATOM 3603 C C . THR A 1 463 ? 55.864 0.874 -2.274 1.00 36.78 463 THR A C 1
ATOM 3605 O O . THR A 1 463 ? 55.031 1.298 -1.480 1.00 36.78 463 THR A O 1
ATOM 3608 N N . ALA A 1 464 ? 55.885 -0.391 -2.707 1.00 37.41 464 ALA A N 1
ATOM 3609 C CA . ALA A 1 464 ? 54.880 -1.446 -2.607 1.00 37.41 464 ALA A CA 1
ATOM 3610 C C . ALA A 1 464 ? 54.999 -2.431 -1.408 1.00 37.41 464 ALA A C 1
ATOM 3612 O O . ALA A 1 464 ? 56.022 -2.489 -0.733 1.00 37.41 464 ALA A O 1
ATOM 3613 N N . THR A 1 465 ? 53.971 -3.297 -1.309 1.00 35.12 465 THR A N 1
ATOM 3614 C CA . THR A 1 465 ? 53.976 -4.714 -0.851 1.00 35.12 465 THR A CA 1
ATOM 3615 C C . THR A 1 465 ? 53.800 -5.026 0.648 1.00 35.12 465 THR A C 1
ATOM 3617 O O . THR A 1 465 ? 54.719 -4.839 1.432 1.00 35.12 465 THR A O 1
ATOM 3620 N N . ALA A 1 466 ? 52.664 -5.643 1.027 1.00 35.78 466 ALA A N 1
ATOM 3621 C CA . ALA A 1 466 ? 52.557 -7.056 1.465 1.00 35.78 466 ALA A CA 1
ATOM 3622 C C . ALA A 1 466 ? 51.290 -7.363 2.305 1.00 35.78 466 ALA A C 1
ATOM 3624 O O . ALA A 1 466 ? 50.799 -6.551 3.077 1.00 35.78 466 ALA A O 1
ATOM 3625 N N . SER A 1 467 ? 50.822 -8.598 2.122 1.00 38.72 467 SER A N 1
ATOM 3626 C CA . SER A 1 467 ? 49.690 -9.338 2.700 1.00 38.72 467 SER A CA 1
ATOM 3627 C C . SER A 1 467 ? 49.654 -9.493 4.235 1.00 38.72 467 SER A C 1
ATOM 3629 O O . SER A 1 467 ? 50.691 -9.772 4.829 1.00 38.72 467 SER A O 1
ATOM 3631 N N . ALA A 1 468 ? 48.453 -9.450 4.839 1.00 33.62 468 ALA A N 1
ATOM 3632 C CA . ALA A 1 468 ? 47.870 -10.520 5.678 1.00 33.62 468 ALA A CA 1
ATOM 3633 C C . ALA A 1 468 ? 46.468 -10.129 6.216 1.00 33.62 468 ALA A C 1
ATOM 3635 O O . ALA A 1 468 ? 46.198 -8.974 6.530 1.00 33.62 468 ALA A O 1
ATOM 3636 N N . SER A 1 469 ? 45.584 -11.118 6.342 1.00 36.84 469 SER A N 1
ATOM 3637 C CA . SER A 1 469 ? 44.253 -11.093 6.985 1.00 36.84 469 SER A CA 1
ATOM 3638 C C . SER A 1 469 ? 44.256 -12.153 8.108 1.00 36.84 469 SER A C 1
ATOM 3640 O O . SER A 1 469 ? 45.185 -12.966 8.104 1.00 36.84 469 SER A O 1
ATOM 3642 N N . PRO A 1 470 ? 43.227 -12.324 8.968 1.00 61.53 470 PRO A N 1
ATOM 3643 C CA . PRO A 1 470 ? 42.212 -11.416 9.538 1.00 61.53 470 PRO A CA 1
ATOM 3644 C C . PRO A 1 470 ? 42.361 -11.345 11.087 1.00 61.53 470 PRO A C 1
ATOM 3646 O O . PRO A 1 470 ? 43.242 -12.018 11.609 1.00 61.53 470 PRO A O 1
ATOM 3649 N N . THR A 1 471 ? 41.534 -10.588 11.842 1.00 33.78 471 THR A N 1
ATOM 3650 C CA . THR A 1 471 ? 41.028 -10.949 13.209 1.00 33.78 471 THR A CA 1
ATOM 3651 C C . THR A 1 471 ? 40.216 -9.817 13.890 1.00 33.78 471 THR A C 1
ATOM 3653 O O . THR A 1 471 ? 40.701 -8.708 14.072 1.00 33.78 471 THR A O 1
ATOM 3656 N N . SER A 1 472 ? 38.979 -10.184 14.262 1.00 33.88 472 SER A N 1
ATOM 3657 C CA . SER A 1 472 ? 38.049 -9.721 15.322 1.00 33.88 472 SER A CA 1
ATOM 3658 C C . SER A 1 472 ? 37.728 -8.235 15.584 1.00 33.88 472 SER A C 1
ATOM 3660 O O . SER A 1 472 ? 38.575 -7.432 15.961 1.00 33.88 472 SER A O 1
ATOM 3662 N N . LEU A 1 473 ? 36.417 -7.962 15.577 1.00 33.38 473 LEU A N 1
ATOM 3663 C CA . LEU A 1 473 ? 35.726 -6.826 16.200 1.00 33.38 473 LEU A CA 1
ATOM 3664 C C . LEU A 1 473 ? 35.854 -6.855 17.740 1.00 33.38 473 LEU A C 1
ATOM 3666 O O . LEU A 1 473 ? 35.669 -7.929 18.319 1.00 33.38 473 LEU A O 1
ATOM 3670 N N . PRO A 1 474 ? 36.045 -5.715 18.434 1.00 36.88 474 PRO A N 1
ATOM 3671 C CA . PRO A 1 474 ? 35.784 -5.631 19.861 1.00 36.88 474 PRO A CA 1
ATOM 3672 C C . PRO A 1 474 ? 34.318 -5.260 20.128 1.00 36.88 474 PRO A C 1
ATOM 3674 O O . PRO A 1 474 ? 33.787 -4.276 19.614 1.00 36.88 474 PRO A O 1
ATOM 3677 N N . VAL A 1 475 ? 33.684 -6.066 20.978 1.00 35.84 475 VAL A N 1
ATOM 3678 C CA . VAL A 1 475 ? 32.430 -5.769 21.676 1.00 35.84 475 VAL A CA 1
ATOM 3679 C C . VAL A 1 475 ? 32.670 -4.581 22.611 1.00 35.84 475 VAL A C 1
ATOM 3681 O O . VAL A 1 475 ? 33.491 -4.669 23.521 1.00 35.84 475 VAL A O 1
ATOM 3684 N N . ALA A 1 476 ? 31.957 -3.474 22.401 1.00 32.81 476 ALA A N 1
ATOM 3685 C CA . ALA A 1 476 ? 31.944 -2.354 23.336 1.00 32.81 476 ALA A CA 1
ATOM 3686 C C . ALA A 1 476 ? 30.909 -2.616 24.441 1.00 32.81 476 ALA A C 1
ATOM 3688 O O . ALA A 1 476 ? 29.705 -2.671 24.190 1.00 32.81 476 ALA A O 1
ATOM 3689 N N . GLN A 1 477 ? 31.402 -2.795 25.666 1.00 32.62 477 GLN A N 1
ATOM 3690 C CA . GLN A 1 477 ? 30.620 -2.775 26.900 1.00 32.62 477 GLN A CA 1
ATOM 3691 C C . GLN A 1 477 ? 30.183 -1.335 27.216 1.00 32.62 477 GLN A C 1
ATOM 3693 O O . GLN A 1 477 ? 30.974 -0.400 27.096 1.00 32.62 477 GLN A O 1
ATOM 3698 N N . ALA A 1 478 ? 28.927 -1.162 27.630 1.00 33.44 478 ALA A N 1
ATOM 3699 C CA . ALA A 1 478 ? 28.391 0.115 28.091 1.00 33.44 478 ALA A CA 1
ATOM 3700 C C . ALA A 1 478 ? 28.939 0.475 29.490 1.00 33.44 478 ALA A C 1
ATOM 3702 O O . ALA A 1 478 ? 28.951 -0.398 30.362 1.00 33.44 478 ALA A O 1
ATOM 3703 N N . PRO A 1 479 ? 29.343 1.732 29.753 1.00 33.66 479 PRO A N 1
ATOM 3704 C CA . PRO A 1 479 ? 29.587 2.195 31.110 1.00 33.66 479 PRO A CA 1
ATOM 3705 C C . PRO A 1 479 ? 28.259 2.584 31.775 1.00 33.66 479 PRO A C 1
ATOM 3707 O O . PRO A 1 479 ? 27.482 3.378 31.245 1.00 33.66 479 PRO A O 1
ATOM 3710 N N . ALA A 1 480 ? 28.005 1.999 32.943 1.00 42.78 480 ALA A N 1
ATOM 3711 C CA . ALA A 1 480 ? 26.995 2.462 33.880 1.00 42.78 480 ALA A CA 1
ATOM 3712 C C . ALA A 1 480 ? 27.516 3.731 34.564 1.00 42.78 480 ALA A C 1
ATOM 3714 O O . ALA A 1 480 ? 28.612 3.686 35.109 1.00 42.78 480 ALA A O 1
ATOM 3715 N N . ASP A 1 481 ? 26.766 4.830 34.446 1.00 43.31 481 ASP A N 1
ATOM 3716 C CA . ASP A 1 481 ? 26.611 5.934 35.413 1.00 43.31 481 ASP A CA 1
ATOM 3717 C C . ASP A 1 481 ? 25.895 7.101 34.700 1.00 43.31 481 ASP A C 1
ATOM 3719 O O . ASP A 1 481 ? 26.502 8.096 34.308 1.00 43.31 481 ASP A O 1
ATOM 3723 N N . ASP A 1 482 ? 24.579 6.957 34.487 1.00 43.03 482 ASP A N 1
ATOM 3724 C CA . ASP A 1 482 ? 23.719 8.015 33.937 1.00 43.03 482 ASP A CA 1
ATOM 3725 C C . ASP A 1 482 ? 22.832 8.605 35.060 1.00 43.03 482 ASP A C 1
ATOM 3727 O O . ASP A 1 482 ? 22.048 7.864 35.671 1.00 43.03 482 ASP A O 1
ATOM 3731 N N . PRO A 1 483 ? 22.907 9.920 35.363 1.00 39.16 483 PRO A N 1
ATOM 3732 C CA . PRO A 1 483 ? 22.089 10.578 36.392 1.00 39.16 483 PRO A CA 1
ATOM 3733 C C . PRO A 1 483 ? 20.569 10.461 36.163 1.00 39.16 483 PRO A C 1
ATOM 3735 O O . PRO A 1 483 ? 19.787 10.715 37.084 1.00 39.16 483 PRO A O 1
ATOM 3738 N N . LEU A 1 484 ? 20.130 10.027 34.978 1.00 39.75 484 LEU A N 1
ATOM 3739 C CA . LEU A 1 484 ? 18.728 9.744 34.661 1.00 39.75 484 LEU A CA 1
ATOM 3740 C C . LEU A 1 484 ? 18.183 8.505 35.407 1.00 39.75 484 LEU A C 1
ATOM 3742 O O . LEU A 1 484 ? 17.009 8.483 35.784 1.00 39.75 484 LEU A O 1
ATOM 3746 N N . LEU A 1 485 ? 19.031 7.519 35.733 1.00 38.28 485 LEU A N 1
ATOM 3747 C CA . LEU A 1 485 ? 18.634 6.315 36.484 1.00 38.28 485 LEU A CA 1
ATOM 3748 C C . LEU A 1 485 ? 18.297 6.600 37.958 1.00 38.28 485 LEU A C 1
ATOM 3750 O O . LEU A 1 485 ? 17.414 5.952 38.522 1.00 38.28 485 LEU A O 1
ATOM 3754 N N . LEU A 1 486 ? 18.922 7.610 38.575 1.00 37.03 486 LEU A N 1
ATOM 3755 C CA . LEU A 1 486 ? 18.607 8.027 39.950 1.00 37.03 486 LEU A CA 1
ATOM 3756 C C . LEU A 1 486 ? 17.244 8.730 40.044 1.00 37.03 486 LEU A C 1
ATOM 3758 O O . LEU A 1 486 ? 16.525 8.569 41.032 1.00 37.03 486 LEU A O 1
ATOM 3762 N N . ILE A 1 487 ? 16.851 9.457 38.995 1.00 44.25 487 ILE A N 1
ATOM 3763 C CA . ILE A 1 487 ? 15.534 10.103 38.903 1.00 44.25 487 ILE A CA 1
ATOM 3764 C C . ILE A 1 487 ? 14.443 9.048 38.678 1.00 44.25 487 ILE A C 1
ATOM 3766 O O . ILE A 1 487 ? 13.397 9.096 39.327 1.00 44.25 487 ILE A O 1
ATOM 3770 N N . ILE A 1 488 ? 14.712 8.049 37.830 1.00 45.03 488 ILE A N 1
ATOM 3771 C CA . ILE A 1 488 ? 13.813 6.910 37.600 1.00 45.03 488 ILE A CA 1
ATOM 3772 C C . ILE A 1 488 ? 13.611 6.121 38.905 1.00 45.03 488 ILE A C 1
ATOM 3774 O O . ILE A 1 488 ? 12.470 5.889 39.307 1.00 45.03 488 ILE A O 1
ATOM 3778 N N . GLY A 1 489 ? 14.686 5.806 39.637 1.00 40.47 489 GLY A N 1
ATOM 3779 C CA . GLY A 1 489 ? 14.604 5.129 40.938 1.00 40.47 489 GLY A CA 1
ATOM 3780 C C . GLY A 1 489 ? 13.807 5.907 41.998 1.00 40.47 489 GLY A C 1
ATOM 3781 O O . GLY A 1 489 ? 13.024 5.314 42.745 1.00 40.47 489 GLY A O 1
ATOM 3782 N N . GLY A 1 490 ? 13.931 7.239 42.026 1.00 42.66 490 GLY A N 1
ATOM 3783 C CA . GLY A 1 490 ? 13.192 8.102 42.956 1.00 42.66 490 GLY A CA 1
ATOM 3784 C C . GLY A 1 490 ? 11.676 8.125 42.720 1.00 42.66 490 GLY A C 1
ATOM 3785 O O . GLY A 1 490 ? 10.898 8.144 43.676 1.00 42.66 490 GLY A O 1
ATOM 3786 N N . VAL A 1 491 ? 11.237 8.061 41.459 1.00 51.44 491 VAL A N 1
ATOM 3787 C CA . VAL A 1 491 ? 9.806 8.045 41.100 1.00 51.44 491 VAL A CA 1
ATOM 3788 C C . VAL A 1 491 ? 9.163 6.689 41.422 1.00 51.44 491 VAL A C 1
ATOM 3790 O O . VAL A 1 491 ? 8.035 6.650 41.923 1.00 51.44 491 VAL A O 1
ATOM 3793 N N . PHE A 1 492 ? 9.890 5.581 41.237 1.00 46.34 492 PHE A N 1
ATOM 3794 C CA . PHE A 1 492 ? 9.421 4.244 41.625 1.00 46.34 492 PHE A CA 1
ATOM 3795 C C . PHE A 1 492 ? 9.256 4.092 43.145 1.00 46.34 492 PHE A C 1
ATOM 3797 O O . PHE A 1 492 ? 8.250 3.538 43.599 1.00 46.34 492 PHE A O 1
ATOM 3804 N N . ALA A 1 493 ? 10.184 4.635 43.939 1.00 46.53 493 ALA A N 1
ATOM 3805 C CA . ALA A 1 493 ? 10.097 4.591 45.399 1.00 46.53 493 ALA A CA 1
ATOM 3806 C C . ALA A 1 493 ? 8.879 5.367 45.935 1.00 46.53 493 ALA A C 1
ATOM 3808 O O . ALA A 1 493 ? 8.193 4.889 46.839 1.00 46.53 493 ALA A O 1
ATOM 3809 N N . LEU A 1 494 ? 8.554 6.523 45.342 1.00 49.00 494 LEU A N 1
ATOM 3810 C CA . LEU A 1 494 ? 7.401 7.335 45.744 1.00 49.00 494 LEU A CA 1
ATOM 3811 C C . LEU A 1 494 ? 6.061 6.671 45.368 1.00 49.00 494 LEU A C 1
ATOM 3813 O O . LEU A 1 494 ? 5.109 6.705 46.150 1.00 49.00 494 LEU A O 1
ATOM 3817 N N . GLY A 1 495 ? 5.995 6.019 44.201 1.00 43.53 495 GLY A N 1
ATOM 3818 C CA . GLY A 1 495 ? 4.813 5.276 43.748 1.00 43.53 495 GLY A CA 1
ATOM 3819 C C . GLY A 1 495 ? 4.510 4.039 44.602 1.00 43.53 495 GLY A C 1
ATOM 3820 O O . GLY A 1 495 ? 3.356 3.808 44.971 1.00 43.53 495 GLY A O 1
ATOM 3821 N N . ALA A 1 496 ? 5.542 3.285 44.992 1.00 48.81 496 ALA A N 1
ATOM 3822 C CA . ALA A 1 496 ? 5.394 2.138 45.888 1.00 48.81 496 ALA A CA 1
ATOM 3823 C C . ALA A 1 496 ? 4.933 2.558 47.298 1.00 48.81 496 ALA A C 1
ATOM 3825 O O . ALA A 1 496 ? 4.082 1.896 47.897 1.00 48.81 496 ALA A O 1
ATOM 3826 N N . LEU A 1 497 ? 5.425 3.695 47.807 1.00 49.81 497 LEU A N 1
ATOM 3827 C CA . LEU A 1 497 ? 5.041 4.217 49.123 1.00 49.81 497 LEU A CA 1
ATOM 3828 C C . LEU A 1 497 ? 3.570 4.669 49.161 1.00 49.81 497 LEU A C 1
ATOM 3830 O O . LEU A 1 497 ? 2.865 4.401 50.133 1.00 49.81 497 LEU A O 1
ATOM 3834 N N . LEU A 1 498 ? 3.071 5.282 48.082 1.00 59.34 498 LEU A N 1
ATOM 3835 C CA . LEU A 1 498 ? 1.669 5.704 47.966 1.00 59.34 498 LEU A CA 1
ATOM 3836 C C . LEU A 1 498 ? 0.695 4.516 47.847 1.00 59.34 498 LEU A C 1
ATOM 3838 O O . LEU A 1 498 ? -0.405 4.568 48.399 1.00 59.34 498 LEU A O 1
ATOM 3842 N N . LEU A 1 499 ? 1.104 3.419 47.202 1.00 53.97 499 LEU A N 1
ATOM 3843 C CA . LEU A 1 499 ? 0.315 2.179 47.128 1.00 53.97 499 LEU A CA 1
ATOM 3844 C C . LEU A 1 499 ? 0.248 1.440 48.478 1.00 53.97 499 LEU A C 1
ATOM 3846 O O . LEU A 1 499 ? -0.806 0.908 48.845 1.00 53.97 499 LEU A O 1
ATOM 3850 N N . LEU A 1 500 ? 1.332 1.456 49.259 1.00 55.22 500 LEU A N 1
ATOM 3851 C CA . LEU A 1 500 ? 1.351 0.892 50.614 1.00 55.22 500 LEU A CA 1
ATOM 3852 C C . LEU A 1 500 ? 0.512 1.723 51.602 1.00 55.22 500 LEU A C 1
ATOM 3854 O O . LEU A 1 500 ? -0.221 1.158 52.413 1.00 55.22 500 LEU A O 1
ATOM 3858 N N . PHE A 1 501 ? 0.516 3.056 51.491 1.00 53.91 501 PHE A N 1
ATOM 3859 C CA . PHE A 1 501 ? -0.356 3.912 52.307 1.00 53.91 501 PHE A CA 1
ATOM 3860 C C . PHE A 1 501 ? -1.842 3.808 51.917 1.00 53.91 501 PHE A C 1
ATOM 3862 O O . PHE A 1 501 ? -2.710 3.796 52.794 1.00 53.91 501 PHE A O 1
ATOM 3869 N N . GLY A 1 502 ? -2.157 3.662 50.625 1.00 49.06 502 GLY A N 1
ATOM 3870 C CA . GLY A 1 502 ? -3.536 3.497 50.147 1.00 49.06 502 GLY A CA 1
ATOM 3871 C C . GLY A 1 502 ? -4.183 2.167 50.557 1.00 49.06 502 GLY A C 1
ATOM 3872 O O . GLY A 1 502 ? -5.384 2.112 50.829 1.00 49.06 502 GLY A O 1
ATOM 3873 N N . THR A 1 503 ? -3.396 1.095 50.664 1.00 49.56 503 THR A N 1
ATOM 3874 C CA . THR A 1 503 ? -3.879 -0.218 51.129 1.00 49.56 503 THR A CA 1
ATOM 3875 C C . THR A 1 503 ? -4.029 -0.289 52.652 1.00 49.56 503 THR A C 1
ATOM 3877 O O . THR A 1 503 ? -4.926 -0.980 53.139 1.00 49.56 503 THR A O 1
ATOM 3880 N N . ALA A 1 504 ? -3.241 0.484 53.408 1.00 48.06 504 ALA A N 1
ATOM 3881 C CA . ALA A 1 504 ? -3.383 0.606 54.859 1.00 48.06 504 ALA A CA 1
ATOM 3882 C C . ALA A 1 504 ? -4.658 1.368 55.277 1.00 48.06 504 ALA A C 1
ATOM 3884 O O . ALA A 1 504 ? -5.292 1.003 56.267 1.00 48.06 504 ALA A O 1
ATOM 3885 N N . PHE A 1 505 ? -5.088 2.371 54.501 1.00 49.34 505 PHE A N 1
ATOM 3886 C CA . PHE A 1 505 ? -6.310 3.135 54.794 1.00 49.34 505 PHE A CA 1
ATOM 3887 C C . PHE A 1 505 ? -7.606 2.401 54.424 1.00 49.34 505 PHE A C 1
ATOM 3889 O O . PHE A 1 505 ? -8.634 2.609 55.060 1.00 49.34 505 PHE A O 1
ATOM 3896 N N . ARG A 1 506 ? -7.566 1.475 53.458 1.00 47.75 506 ARG A N 1
ATOM 3897 C CA . ARG A 1 506 ? -8.750 0.706 53.027 1.00 47.75 506 ARG A CA 1
ATOM 3898 C C . ARG A 1 506 ? -9.157 -0.433 53.970 1.00 47.75 506 ARG A C 1
ATOM 3900 O O . ARG A 1 506 ? -10.204 -1.033 53.766 1.00 47.75 506 ARG A O 1
ATOM 3907 N N . ARG A 1 507 ? -8.342 -0.749 54.984 1.00 47.62 507 ARG A N 1
ATOM 3908 C CA . ARG A 1 507 ? -8.645 -1.766 56.012 1.00 47.62 507 ARG A CA 1
ATOM 3909 C C . ARG A 1 507 ? -9.260 -1.196 57.296 1.00 47.62 507 ARG A C 1
ATOM 3911 O O . ARG A 1 507 ? -9.540 -1.960 58.214 1.00 47.62 507 ARG A O 1
ATOM 3918 N N . ARG A 1 508 ? -9.475 0.121 57.374 1.00 49.94 508 ARG A N 1
ATOM 3919 C CA . ARG A 1 508 ? -10.200 0.781 58.470 1.00 49.94 508 ARG A CA 1
ATOM 3920 C C . ARG A 1 508 ? -11.210 1.770 57.892 1.00 49.94 508 ARG A C 1
ATOM 3922 O O . ARG A 1 508 ? -10.987 2.977 57.904 1.00 49.94 508 ARG A O 1
ATOM 3929 N N . SER A 1 509 ? -12.294 1.257 57.327 1.00 40.72 509 SER A N 1
ATOM 3930 C CA . SER A 1 509 ? -13.516 2.007 57.013 1.00 40.72 509 SER A CA 1
ATOM 3931 C C . SER A 1 509 ? -14.685 1.046 57.063 1.00 40.72 509 SER A C 1
ATOM 3933 O O . SER A 1 509 ? -14.558 -0.009 56.402 1.00 40.72 509 SER A O 1
#